Protein AF-A0A847I4X9-F1 (afdb_monomer)

Radius of gyration: 35.82 Å; Cα contacts (8 Å, |Δi|>4): 827; chains: 1; bounding box: 128×87×110 Å

pLDDT: mean 74.95, std 25.97, range [24.19, 98.0]

Solvent-accessible surface area (backbone atoms only — not comparable to full-atom values): 39889 Å² total; per-residue (Å²): 133,86,84,78,74,80,64,61,60,67,52,52,51,50,52,51,50,52,50,51,50,54,50,49,53,51,54,49,50,56,49,52,54,50,52,51,51,50,53,49,52,48,50,50,53,10,43,57,24,18,52,52,38,52,50,53,50,56,53,43,52,59,75,45,63,50,40,52,84,78,38,42,56,29,45,94,78,21,44,55,40,68,76,48,48,86,88,55,54,82,92,67,44,61,39,62,77,66,38,36,64,69,70,51,24,76,91,76,54,78,40,56,66,32,35,23,17,28,28,39,36,62,49,81,83,58,91,83,67,82,63,55,50,56,81,28,20,20,46,43,48,31,14,30,21,43,16,70,68,69,54,45,70,70,39,51,46,52,51,52,51,64,64,47,71,76,49,94,82,65,90,54,66,64,31,43,48,29,8,53,47,43,28,38,41,76,76,79,82,58,45,84,65,28,40,31,41,83,52,38,53,72,44,92,81,56,44,68,49,72,38,33,72,65,92,48,81,73,57,50,62,74,35,61,89,46,42,66,59,59,37,30,24,43,33,74,56,68,47,66,49,61,45,76,51,36,51,56,19,79,78,55,65,43,80,76,30,82,55,84,86,67,67,51,46,38,46,59,72,53,47,30,73,61,25,52,43,65,71,42,21,97,85,68,47,70,32,50,50,58,66,57,55,72,69,61,51,52,52,47,49,71,71,70,50,53,74,70,57,41,69,71,29,44,66,43,51,52,48,54,52,46,40,55,75,68,66,57,69,45,65,81,39,81,37,57,62,64,60,45,50,80,88,61,68,95,82,65,93,66,51,84,74,47,63,81,46,54,78,32,77,39,44,87,85,36,41,40,58,50,58,39,44,38,36,48,39,74,68,94,78,72,58,84,68,64,69,58,67,78,75,70,67,82,81,86,80,88,80,84,83,88,82,87,86,84,88,90,83,92,86,84,89,80,90,79,89,84,86,83,89,89,86,88,89,84,86,92,79,85,90,89,90,82,85,87,89,83,86,89,81,82,88,86,88,86,86,88,90,84,80,86,90,86,82,84,88,85,84,88,81,91,82,85,89,88,83,91,84,89,88,85,89,86,79,90,86,88,85,88,88,82,91,85,83,91,88,76,62,66,68,54,53,54,56,52,57,69,74,64,69,89,66,92,72,99,68,99,73,84,91,62,72,69,69,74,74,62,41,50,63,39,38,32,12,72,84,67,36,44,69,75,48,50,72,52,42,66,64,62,50,73,68,41,45,51,29,50,64,71,41,55,89,74,57,47,79,74,52,49,63,32,67,58,45,44,53,81,44,70,32,50,72,67,45,48,53,52,33,51,68,50,49,35,32,57,58,36,20,30,44,42,33,19,38,1,29,31,71,51,78,74,48,68,28,34,36,40,33,33,36,35,49,64,77,85,45,77,42,80,78,43,78,46,79,45,46,86,55,45,78,65,62,79,85,38,48,76,64,54,58,71,54,75,64,62,55,59,76,71,72,120

Foldseek 3Di:
DDDDDPPVVVVVVVVVVVVVVVVVVVVVVVVVVVVVVVLVVQQVLLVVQQVVLVVLQLVQCQVQFLLCVSFVFCLVSFFWQWPDFDPDDRVPDPCSVALDQVVLCPPNDFRTWTWTKGWWDADFDDPVLPQLQDIGGGWFFQLLAFALLAADLLLLLLLLCVLCVPQPPPPDSVLLSQQSVQLAAADADRDDNHDFQVRQCVDVVRDGRNNHADPDLCCSCSGPPDDPCQRFNLPLLRRSHCDPQSQPACPHPPNRRPNPSHGRGHDNVRYDNDFFDFCAFPVRHHAQELVDALVSSVVCCVVPDDPVLCVQQVLVVVLSSVCNVVVQQLQVALWLLLLDDPDADPPDDDDPNVVSSRDRPQDLSNSQVSRRRHTYDDPPPDRVPPVVVVVPDDDDDDDDDDDDDDDDDDDDDDDDDDDDDDDDDDDDDDDDDDDDDDDDDDDDDDDDDDDDDDDDDDDDDDDDDDDDDDDDDDDDDDDDDDDDDDDDPVVVVVVVVVVPPPDDDDDDDDDDVVVSVGGDGGARALLNHHLSRVVSQPLADNVLSVLSVVCNVVADSVNLQFPSCSVVSPDDSVSCSSRVSRHTSGGFKIKIWMWIAISRPGDIWIKIWIWGHPNSDIDTPDIDTSCVSPPSHDSRCPSSCPPPVVVVVVVD

Structure (mmCIF, N/CA/C/O backbone):
data_AF-A0A847I4X9-F1
#
_entry.id   AF-A0A847I4X9-F1
#
loop_
_atom_site.group_PDB
_atom_site.id
_atom_site.type_symbol
_atom_site.label_atom_id
_atom_site.label_alt_id
_atom_site.label_comp_id
_atom_site.label_asym_id
_atom_site.label_entity_id
_atom_site.label_seq_id
_atom_site.pdbx_PDB_ins_code
_atom_site.Cartn_x
_atom_site.Cartn_y
_atom_site.Cartn_z
_atom_site.occupancy
_atom_site.B_iso_or_equiv
_atom_site.auth_seq_id
_atom_site.auth_comp_id
_atom_site.auth_asym_id
_atom_site.auth_atom_id
_atom_site.pdbx_PDB_model_num
ATOM 1 N N . MET A 1 1 ? 63.703 -14.149 -73.941 1.00 44.91 1 MET A N 1
ATOM 2 C CA . MET A 1 1 ? 63.681 -13.819 -72.496 1.00 44.91 1 MET A CA 1
ATOM 3 C C . MET A 1 1 ? 62.260 -14.034 -72.001 1.00 44.91 1 MET A C 1
ATOM 5 O O . MET A 1 1 ? 61.350 -13.680 -72.739 1.00 44.91 1 MET A O 1
ATOM 9 N N . ALA A 1 2 ? 62.047 -14.636 -70.829 1.00 48.69 2 ALA A N 1
ATOM 10 C CA . ALA A 1 2 ? 60.694 -14.873 -70.319 1.00 48.69 2 ALA A CA 1
ATOM 11 C C . ALA A 1 2 ? 60.149 -13.618 -69.617 1.00 48.69 2 ALA A C 1
ATOM 13 O O . ALA A 1 2 ? 60.766 -13.130 -68.670 1.00 48.69 2 ALA A O 1
ATOM 14 N N . GLN A 1 3 ? 58.993 -13.112 -70.055 1.00 59.22 3 GLN A N 1
ATOM 15 C CA . GLN A 1 3 ? 58.260 -12.085 -69.316 1.00 59.22 3 GLN A CA 1
ATOM 16 C C . GLN A 1 3 ? 57.661 -12.716 -68.053 1.00 59.22 3 GLN A C 1
ATOM 18 O O . GLN A 1 3 ? 56.720 -13.503 -68.127 1.00 59.22 3 GLN A O 1
ATOM 23 N N . ARG A 1 4 ? 58.206 -12.375 -66.881 1.00 60.28 4 ARG A N 1
ATOM 24 C CA . ARG A 1 4 ? 57.562 -12.675 -65.597 1.00 60.28 4 ARG A CA 1
ATOM 25 C C . ARG A 1 4 ? 56.393 -11.703 -65.422 1.00 60.28 4 ARG A C 1
ATOM 27 O O . ARG A 1 4 ? 56.623 -10.511 -65.241 1.00 60.28 4 ARG A O 1
ATOM 34 N N . GLY A 1 5 ? 55.160 -12.202 -65.515 1.00 59.28 5 GLY A N 1
ATOM 35 C CA . GLY A 1 5 ? 53.954 -11.391 -65.325 1.00 59.28 5 GLY A CA 1
ATOM 36 C C . GLY A 1 5 ? 53.916 -10.741 -63.937 1.00 59.28 5 GLY A C 1
ATOM 37 O O . GLY A 1 5 ? 54.281 -11.371 -62.945 1.00 59.28 5 GLY A O 1
ATOM 38 N N . GLY A 1 6 ? 53.482 -9.480 -63.868 1.00 68.88 6 GLY A N 1
ATOM 39 C CA . GLY A 1 6 ? 53.515 -8.631 -62.667 1.00 68.88 6 GLY A CA 1
ATOM 40 C C . GLY A 1 6 ? 52.481 -8.975 -61.587 1.00 68.88 6 GLY A C 1
ATOM 41 O O . GLY A 1 6 ? 51.791 -8.088 -61.097 1.00 68.88 6 GLY A O 1
ATOM 42 N N . PHE A 1 7 ? 52.368 -10.247 -61.200 1.00 73.56 7 PHE A N 1
ATOM 43 C CA . PHE A 1 7 ? 51.339 -10.750 -60.277 1.00 73.56 7 PHE A CA 1
ATOM 44 C C . PHE A 1 7 ? 51.515 -10.304 -58.809 1.00 73.56 7 PHE A C 1
ATOM 46 O O . PHE A 1 7 ? 50.636 -10.530 -57.985 1.00 73.56 7 PHE A O 1
ATOM 53 N N . ILE A 1 8 ? 52.637 -9.659 -58.471 1.00 82.12 8 ILE A N 1
ATOM 54 C CA . ILE A 1 8 ? 52.970 -9.257 -57.094 1.00 82.12 8 ILE A CA 1
ATOM 55 C C . ILE A 1 8 ? 52.034 -8.148 -56.590 1.00 82.12 8 ILE A C 1
ATOM 57 O O . ILE A 1 8 ? 51.557 -8.231 -55.463 1.00 82.12 8 ILE A O 1
ATOM 61 N N . LEU A 1 9 ? 51.733 -7.136 -57.413 1.00 84.12 9 LEU A N 1
ATOM 62 C CA . LEU A 1 9 ? 50.903 -5.998 -56.999 1.00 84.12 9 LEU A CA 1
ATOM 63 C C . LEU A 1 9 ? 49.478 -6.401 -56.560 1.00 84.12 9 LEU A C 1
ATOM 65 O O . LEU A 1 9 ? 49.098 -6.012 -55.457 1.00 84.12 9 LEU A O 1
ATOM 69 N N . PRO A 1 10 ? 48.691 -7.189 -57.327 1.00 88.88 10 PRO A N 1
ATOM 70 C CA . PRO A 1 10 ? 47.362 -7.606 -56.874 1.00 88.88 10 PRO A CA 1
ATOM 71 C C . PRO A 1 10 ? 47.406 -8.518 -55.639 1.00 88.88 10 PRO A C 1
ATOM 73 O O . PRO A 1 10 ? 46.516 -8.418 -54.801 1.00 88.88 10 PRO A O 1
ATOM 76 N N . ILE A 1 11 ? 48.447 -9.346 -55.468 1.00 89.81 11 ILE A N 1
ATOM 77 C CA . ILE A 1 11 ? 48.631 -10.141 -54.239 1.00 89.81 11 ILE A CA 1
ATOM 78 C C . ILE A 1 11 ? 48.886 -9.222 -53.037 1.00 89.81 11 ILE A C 1
ATOM 80 O O . ILE A 1 11 ? 48.249 -9.383 -52.001 1.00 89.81 11 ILE A O 1
ATOM 84 N N . VAL A 1 12 ? 49.773 -8.231 -53.170 1.00 93.06 12 VAL A N 1
ATOM 85 C CA . VAL A 1 12 ? 50.072 -7.266 -52.099 1.00 93.06 12 VAL A CA 1
ATOM 86 C C . VAL A 1 12 ? 48.839 -6.429 -51.746 1.00 93.06 12 VAL A C 1
ATOM 88 O O . VAL A 1 12 ? 48.555 -6.253 -50.566 1.00 93.06 12 VAL A O 1
ATOM 91 N N . LEU A 1 13 ? 48.063 -5.975 -52.735 1.00 93.94 13 LEU A N 1
ATOM 92 C CA . LEU A 1 13 ? 46.808 -5.254 -52.493 1.00 93.94 13 LEU A CA 1
ATOM 93 C C . LEU A 1 13 ? 45.750 -6.130 -51.803 1.00 93.94 13 LEU A C 1
ATOM 95 O O . LEU A 1 13 ? 45.074 -5.646 -50.900 1.00 93.94 13 LEU A O 1
ATOM 99 N N . LEU A 1 14 ? 45.641 -7.414 -52.162 1.00 94.62 14 LEU A N 1
ATOM 100 C CA . LEU A 1 14 ? 44.747 -8.364 -51.491 1.00 94.62 14 LEU A CA 1
ATOM 101 C C . LEU A 1 14 ? 45.171 -8.604 -50.035 1.00 94.62 14 LEU A C 1
ATOM 103 O O . LEU A 1 14 ? 44.325 -8.579 -49.146 1.00 94.62 14 LEU A O 1
ATOM 107 N N . VAL A 1 15 ? 46.471 -8.775 -49.771 1.00 95.38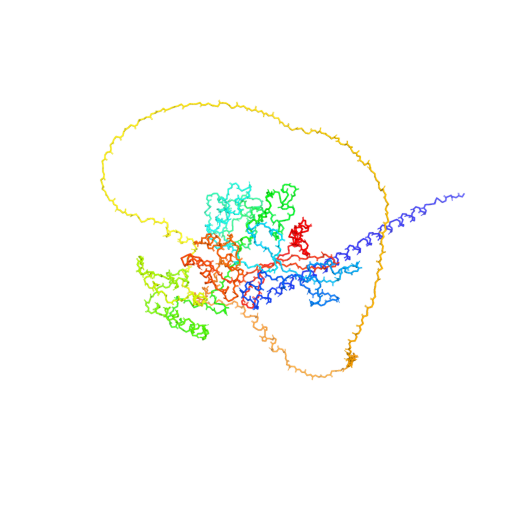 15 VAL A N 1
ATOM 108 C CA . VAL A 1 15 ? 47.007 -8.940 -48.408 1.00 95.38 15 VAL A CA 1
ATOM 109 C C . VAL A 1 15 ? 46.794 -7.678 -47.566 1.00 95.38 15 VAL A C 1
ATOM 111 O O . VAL A 1 15 ? 46.360 -7.787 -46.424 1.00 95.38 15 VAL A O 1
ATOM 114 N N . ILE A 1 16 ? 47.033 -6.485 -48.123 1.00 95.88 16 ILE A N 1
ATOM 115 C CA . ILE A 1 16 ? 46.767 -5.207 -47.440 1.00 95.88 16 ILE A CA 1
ATOM 116 C C . ILE A 1 16 ? 45.268 -5.037 -47.167 1.00 95.88 16 ILE A C 1
ATOM 118 O O . ILE A 1 16 ? 44.900 -4.635 -46.069 1.00 95.88 16 ILE A O 1
ATOM 122 N N . SER A 1 17 ? 44.401 -5.374 -48.126 1.00 95.75 17 SER A N 1
ATOM 123 C CA . SER A 1 17 ? 42.945 -5.305 -47.957 1.00 95.75 17 SER A CA 1
ATOM 124 C C . SER A 1 17 ? 42.454 -6.255 -46.863 1.00 95.75 17 SER A C 1
ATOM 126 O O . SER A 1 17 ? 41.713 -5.826 -45.982 1.00 95.75 17 SER A O 1
ATOM 128 N N . LEU A 1 18 ? 42.912 -7.510 -46.863 1.00 96.81 18 LEU A N 1
ATOM 129 C CA . LEU A 1 18 ? 42.546 -8.494 -45.846 1.00 96.81 18 LEU A CA 1
ATOM 130 C C . LEU A 1 18 ? 43.058 -8.083 -44.457 1.00 96.81 18 LEU A C 1
ATOM 132 O O . LEU A 1 18 ? 42.299 -8.140 -43.497 1.00 96.81 18 LEU A O 1
ATOM 136 N N . LEU A 1 19 ? 44.293 -7.578 -44.358 1.00 96.94 19 LEU A N 1
ATOM 137 C CA . LEU A 1 19 ? 44.854 -7.057 -43.107 1.00 96.94 19 LEU A CA 1
ATOM 138 C C . LEU A 1 19 ? 44.091 -5.820 -42.605 1.00 96.94 19 LEU A C 1
ATOM 140 O O . LEU A 1 19 ? 43.834 -5.715 -41.408 1.00 96.94 19 LEU A O 1
ATOM 144 N N . ALA A 1 20 ? 43.677 -4.916 -43.498 1.00 96.88 20 ALA A N 1
ATOM 145 C CA . ALA A 1 20 ? 42.863 -3.753 -43.147 1.00 96.88 20 ALA A CA 1
ATOM 146 C C . ALA A 1 20 ? 41.465 -4.153 -42.643 1.00 96.88 20 ALA A C 1
ATOM 148 O O . ALA A 1 20 ? 40.999 -3.589 -41.655 1.00 96.88 20 ALA A O 1
ATOM 149 N N . VAL A 1 21 ? 40.824 -5.156 -43.258 1.00 97.50 21 VAL A N 1
ATOM 150 C CA . VAL A 1 21 ? 39.552 -5.720 -42.770 1.00 97.50 21 VAL A CA 1
ATOM 151 C C . VAL A 1 21 ? 39.742 -6.371 -41.399 1.00 97.50 21 VAL A C 1
ATOM 153 O O . VAL A 1 21 ? 39.001 -6.045 -40.477 1.00 97.50 21 VAL A O 1
ATOM 156 N N . THR A 1 22 ? 40.767 -7.210 -41.211 1.00 97.38 22 THR A N 1
ATOM 157 C CA . THR A 1 22 ? 41.074 -7.819 -39.903 1.00 97.38 22 THR A CA 1
ATOM 158 C C . THR A 1 22 ? 41.332 -6.762 -38.825 1.00 97.38 22 THR A C 1
ATOM 160 O O . THR A 1 22 ? 40.822 -6.883 -37.713 1.00 97.38 22 THR A O 1
ATOM 163 N N . MET A 1 23 ? 42.073 -5.699 -39.150 1.00 97.25 23 MET A N 1
ATOM 164 C CA . MET A 1 23 ? 42.334 -4.590 -38.231 1.00 97.25 23 MET A CA 1
ATOM 165 C C . MET A 1 23 ? 41.058 -3.800 -37.904 1.00 97.25 23 MET A C 1
ATOM 167 O O . MET A 1 23 ? 40.850 -3.449 -36.745 1.00 97.25 23 MET A O 1
ATOM 171 N N . ALA A 1 24 ? 40.180 -3.561 -38.882 1.00 97.00 24 ALA A N 1
ATOM 172 C CA . ALA A 1 24 ? 38.890 -2.911 -38.657 1.00 97.00 24 ALA A CA 1
ATOM 173 C C . ALA A 1 24 ? 37.968 -3.759 -37.764 1.00 97.00 24 ALA A C 1
ATOM 175 O O . ALA A 1 24 ? 37.398 -3.228 -36.813 1.00 97.00 24 ALA A O 1
ATOM 176 N N . SER A 1 25 ? 37.879 -5.073 -38.001 1.00 96.81 25 SER A N 1
ATOM 177 C CA . SER A 1 25 ? 37.131 -6.002 -37.143 1.00 96.81 25 SER A CA 1
ATOM 178 C C . SER A 1 25 ? 37.687 -6.050 -35.717 1.00 96.81 25 SER A C 1
ATOM 180 O O . SER A 1 25 ? 36.909 -6.033 -34.769 1.00 96.81 25 SER A O 1
ATOM 182 N N . PHE A 1 26 ? 39.013 -6.045 -35.544 1.00 97.00 26 PHE A N 1
ATOM 183 C CA . PHE A 1 26 ? 39.637 -5.995 -34.218 1.00 97.00 26 PHE A CA 1
ATOM 184 C C . PHE A 1 26 ? 39.361 -4.669 -33.491 1.00 97.00 26 PHE A C 1
ATOM 186 O O . PHE A 1 26 ? 39.014 -4.679 -32.314 1.00 97.00 26 PHE A O 1
ATOM 193 N N . VAL A 1 27 ? 39.450 -3.526 -34.181 1.00 97.06 27 VAL A N 1
ATOM 194 C CA . VAL A 1 27 ? 39.125 -2.211 -33.595 1.00 97.06 27 VAL A CA 1
ATOM 195 C C . VAL A 1 27 ? 37.636 -2.096 -33.255 1.00 97.06 27 VAL A C 1
ATOM 197 O O . VAL A 1 27 ? 37.302 -1.511 -32.227 1.00 97.06 27 VAL A O 1
ATOM 200 N N . PHE A 1 28 ? 36.743 -2.665 -34.070 1.00 97.25 28 PHE A N 1
ATOM 201 C CA . PHE A 1 28 ? 35.316 -2.752 -33.750 1.00 97.25 28 PHE A CA 1
ATOM 202 C C . PHE A 1 28 ? 35.076 -3.612 -32.503 1.00 97.25 28 PHE A C 1
ATOM 204 O O . PHE A 1 28 ? 34.418 -3.149 -31.578 1.00 97.25 28 PHE A O 1
ATOM 211 N N . PHE A 1 29 ? 35.668 -4.809 -32.443 1.00 96.94 29 PHE A N 1
ATOM 212 C CA . PHE A 1 29 ? 35.571 -5.709 -31.292 1.00 96.94 29 PHE A CA 1
ATOM 213 C C . PHE A 1 29 ? 36.066 -5.041 -30.001 1.00 96.94 29 PHE A C 1
ATOM 215 O O . PHE A 1 29 ? 35.313 -4.942 -29.041 1.00 96.94 29 PHE A O 1
ATOM 222 N N . VAL A 1 30 ? 37.279 -4.475 -29.996 1.00 97.25 30 VAL A N 1
ATOM 223 C CA . VAL A 1 30 ? 37.831 -3.783 -28.815 1.00 97.25 30 VAL A CA 1
ATOM 224 C C . VAL A 1 30 ? 36.959 -2.599 -28.382 1.00 97.25 30 VAL A C 1
ATOM 226 O O . VAL A 1 30 ? 36.811 -2.364 -27.186 1.00 97.25 30 VAL A O 1
ATOM 229 N N . ARG A 1 31 ? 36.342 -1.862 -29.317 1.00 96.75 31 ARG A N 1
ATOM 230 C CA . ARG A 1 31 ? 35.379 -0.804 -28.968 1.00 96.75 31 ARG A CA 1
ATOM 231 C C . ARG A 1 31 ? 34.093 -1.365 -28.369 1.00 96.75 31 ARG A C 1
ATOM 233 O O . ARG A 1 31 ? 33.624 -0.806 -27.388 1.00 96.75 31 ARG A O 1
ATOM 240 N N . ALA A 1 32 ? 33.540 -2.441 -28.927 1.00 95.94 32 ALA A N 1
ATOM 241 C CA . ALA A 1 32 ? 32.336 -3.082 -28.402 1.00 95.94 32 ALA A CA 1
ATOM 242 C C . ALA A 1 32 ? 32.556 -3.614 -26.974 1.00 95.94 32 ALA A C 1
ATOM 244 O O . ALA A 1 32 ? 31.754 -3.318 -26.096 1.00 95.94 32 ALA A O 1
ATOM 245 N N . GLU A 1 33 ? 33.679 -4.293 -26.721 1.00 96.31 33 GLU A N 1
ATOM 246 C CA . GLU A 1 33 ? 34.073 -4.777 -25.389 1.00 96.31 33 GLU A CA 1
ATOM 247 C C . GLU A 1 33 ? 34.266 -3.625 -24.388 1.00 96.31 33 GLU A C 1
ATOM 249 O O . GLU A 1 33 ? 33.752 -3.677 -23.271 1.00 96.31 33 GLU A O 1
ATOM 254 N N . VAL A 1 34 ? 34.951 -2.541 -24.781 1.00 96.56 34 VAL A N 1
ATOM 255 C CA . VAL A 1 34 ? 35.120 -1.356 -23.919 1.00 96.56 34 VAL A CA 1
ATOM 256 C C . VAL A 1 34 ? 33.775 -0.689 -23.620 1.00 96.56 34 VAL A C 1
ATOM 258 O O . VAL A 1 34 ? 33.491 -0.436 -22.453 1.00 96.56 34 VAL A O 1
ATOM 261 N N . HIS A 1 35 ? 32.930 -0.450 -24.628 1.00 93.06 35 HIS A N 1
ATOM 262 C CA . HIS A 1 35 ? 31.614 0.167 -24.427 1.00 93.06 35 HIS A CA 1
ATOM 263 C C . HIS A 1 35 ? 30.667 -0.718 -23.606 1.00 93.06 35 HIS A C 1
ATOM 265 O O . HIS A 1 35 ? 29.944 -0.201 -22.759 1.00 93.06 35 HIS A O 1
ATOM 271 N N . GLY A 1 36 ? 30.699 -2.040 -23.803 1.00 94.06 36 GLY A N 1
ATOM 272 C CA . GLY A 1 36 ? 29.963 -2.999 -22.978 1.00 94.06 36 GLY A CA 1
ATOM 273 C C . GLY A 1 36 ? 30.451 -3.003 -21.528 1.00 94.06 36 GLY A C 1
ATOM 274 O O . GLY A 1 36 ? 29.639 -2.999 -20.609 1.00 94.06 36 GLY A O 1
ATOM 275 N N . THR A 1 37 ? 31.767 -2.914 -21.315 1.00 96.00 37 THR A N 1
ATOM 276 C CA . THR A 1 37 ? 32.367 -2.836 -19.973 1.00 96.00 37 THR A CA 1
ATOM 277 C C . THR A 1 37 ? 31.983 -1.542 -19.254 1.00 96.00 37 THR A C 1
ATOM 279 O O . THR A 1 37 ? 31.597 -1.594 -18.088 1.00 96.00 37 THR A O 1
ATOM 282 N N . THR A 1 38 ? 32.035 -0.386 -19.930 1.00 93.00 38 THR A N 1
ATOM 283 C CA . THR A 1 38 ? 31.612 0.894 -19.332 1.00 93.00 38 THR A CA 1
ATOM 284 C C . THR A 1 38 ? 30.110 0.928 -19.077 1.00 93.00 38 THR A C 1
ATOM 286 O O . THR A 1 38 ? 29.705 1.283 -17.981 1.00 93.00 38 THR A O 1
ATOM 289 N N . ALA A 1 39 ? 29.280 0.478 -20.025 1.00 91.88 39 ALA A N 1
ATOM 290 C CA . ALA A 1 39 ? 27.830 0.430 -19.834 1.00 91.88 39 ALA A CA 1
ATOM 291 C C . ALA A 1 39 ? 27.423 -0.529 -18.701 1.00 91.88 39 ALA A C 1
ATOM 293 O O . ALA A 1 39 ? 26.487 -0.240 -17.961 1.00 91.88 39 ALA A O 1
ATOM 294 N N . HIS A 1 40 ? 28.136 -1.646 -18.520 1.00 93.88 40 HIS A N 1
ATOM 295 C CA . HIS A 1 40 ? 27.919 -2.538 -17.382 1.00 93.88 40 HIS A CA 1
ATOM 296 C C . HIS A 1 40 ? 28.339 -1.886 -16.055 1.00 93.88 40 HIS A C 1
ATOM 298 O O . HIS A 1 40 ? 27.567 -1.927 -15.100 1.00 93.88 40 HIS A O 1
ATOM 304 N N . ALA A 1 41 ? 29.507 -1.238 -15.997 1.00 95.06 41 ALA A N 1
ATOM 305 C CA . ALA A 1 41 ? 29.966 -0.524 -14.803 1.00 95.06 41 ALA A CA 1
ATOM 306 C C . ALA A 1 41 ? 29.009 0.617 -14.406 1.00 95.06 41 ALA A C 1
ATOM 308 O O . ALA A 1 41 ? 28.593 0.691 -13.252 1.00 95.06 41 ALA A O 1
ATOM 309 N N . ASP A 1 42 ? 28.588 1.438 -15.368 1.00 93.88 42 ASP A N 1
ATOM 310 C CA . ASP A 1 42 ? 27.624 2.522 -15.161 1.00 93.88 42 ASP A CA 1
ATOM 311 C C . ASP A 1 42 ? 26.250 1.978 -14.724 1.00 93.88 42 ASP A C 1
ATOM 313 O O . ASP A 1 42 ? 25.605 2.543 -13.845 1.00 93.88 42 ASP A O 1
ATOM 317 N N . SER A 1 43 ? 25.815 0.840 -15.277 1.00 93.94 43 SER A N 1
ATOM 318 C CA . SER A 1 43 ? 24.568 0.153 -14.901 1.00 93.94 43 SER A CA 1
ATOM 319 C C . SER A 1 43 ? 24.608 -0.419 -13.475 1.00 93.94 43 SER A C 1
ATOM 321 O O . SER A 1 43 ? 23.606 -0.376 -12.761 1.00 93.94 43 SER A O 1
ATOM 323 N N . GLN A 1 44 ? 25.767 -0.904 -13.012 1.00 96.12 44 GLN A N 1
ATOM 324 C CA . GLN A 1 44 ? 25.968 -1.281 -11.607 1.00 96.12 44 GLN A CA 1
ATOM 325 C C . GLN A 1 44 ? 26.035 -0.055 -10.687 1.00 96.12 44 GLN A C 1
ATOM 327 O O . GLN A 1 44 ? 25.462 -0.073 -9.602 1.00 96.12 44 GLN A O 1
ATOM 332 N N . GLN A 1 45 ? 26.667 1.037 -11.122 1.00 96.00 45 GLN A N 1
ATOM 333 C CA . GLN A 1 45 ? 26.727 2.278 -10.349 1.00 96.00 45 GLN A CA 1
ATOM 334 C C . GLN A 1 45 ? 25.346 2.954 -10.223 1.00 96.00 45 GLN A C 1
ATOM 336 O O . GLN A 1 45 ? 25.042 3.525 -9.175 1.00 96.00 45 GLN A O 1
ATOM 341 N N . ALA A 1 46 ? 24.484 2.811 -11.235 1.00 95.62 46 ALA A N 1
ATOM 342 C CA . ALA A 1 46 ? 23.069 3.177 -11.192 1.00 95.62 46 ALA A CA 1
ATOM 343 C C . ALA A 1 46 ? 22.253 2.292 -10.227 1.00 95.62 46 ALA A C 1
ATOM 345 O O . ALA A 1 46 ? 21.423 2.809 -9.484 1.00 95.62 46 ALA A O 1
ATOM 346 N N . LEU A 1 47 ? 22.512 0.978 -10.169 1.00 96.50 47 LEU A N 1
ATOM 347 C CA . LEU A 1 47 ? 21.867 0.089 -9.191 1.00 96.50 47 LEU A CA 1
ATOM 348 C C . LEU A 1 47 ? 22.259 0.460 -7.751 1.00 96.50 47 LEU A C 1
ATOM 350 O O . LEU A 1 47 ? 21.383 0.673 -6.918 1.00 96.50 47 LEU A O 1
ATOM 354 N N . LEU A 1 48 ? 23.556 0.646 -7.481 1.00 97.69 48 LEU A N 1
ATOM 355 C CA . LEU A 1 48 ? 24.056 1.129 -6.184 1.00 97.69 48 LEU A CA 1
ATOM 356 C C . LEU A 1 48 ? 23.476 2.507 -5.814 1.00 97.69 48 LEU A C 1
ATOM 358 O O . LEU A 1 48 ? 23.324 2.836 -4.634 1.00 97.69 48 LEU A O 1
ATOM 362 N N . ALA A 1 49 ? 23.128 3.322 -6.815 1.00 97.00 49 ALA A N 1
ATOM 363 C CA . ALA A 1 49 ? 22.429 4.576 -6.595 1.00 97.00 49 ALA A CA 1
ATOM 364 C C . ALA A 1 49 ? 20.972 4.362 -6.147 1.00 97.00 49 ALA A C 1
ATOM 366 O O . ALA A 1 49 ? 20.555 4.954 -5.152 1.00 97.00 49 ALA A O 1
ATOM 367 N N . ALA A 1 50 ? 20.227 3.464 -6.797 1.00 97.38 50 ALA A N 1
ATOM 368 C CA . ALA A 1 50 ? 18.874 3.093 -6.378 1.00 97.38 50 ALA A CA 1
ATOM 369 C C . ALA A 1 50 ? 18.859 2.453 -4.969 1.00 97.38 50 ALA A C 1
ATOM 371 O O . ALA A 1 50 ? 18.061 2.840 -4.114 1.00 97.38 50 ALA A O 1
ATOM 372 N N . GLU A 1 51 ? 19.811 1.564 -4.669 1.00 97.94 51 GLU A N 1
ATOM 373 C CA . GLU A 1 51 ? 19.998 0.983 -3.330 1.00 97.94 51 GLU A CA 1
ATOM 374 C C . GLU A 1 51 ? 20.322 2.044 -2.263 1.00 97.94 51 GLU A C 1
ATOM 376 O O . GLU A 1 51 ? 19.906 1.918 -1.109 1.00 97.94 51 GLU A O 1
ATOM 381 N N . SER A 1 52 ? 21.018 3.128 -2.624 1.00 97.88 52 SER A N 1
ATOM 382 C CA . SER A 1 52 ? 21.249 4.255 -1.707 1.00 97.88 52 SER A CA 1
ATOM 383 C C . SER A 1 52 ? 19.942 4.971 -1.340 1.00 97.88 52 SER A C 1
ATOM 385 O O . SER A 1 52 ? 19.779 5.385 -0.192 1.00 97.88 52 SER A O 1
ATOM 387 N N . GLY A 1 53 ? 18.988 5.060 -2.275 1.00 97.56 53 GLY A N 1
ATOM 388 C CA . GLY A 1 53 ? 17.640 5.564 -2.004 1.00 97.56 53 GLY A CA 1
ATOM 389 C C . GLY A 1 53 ? 16.830 4.633 -1.102 1.00 97.56 53 GLY A C 1
ATOM 390 O O . GLY A 1 53 ? 16.220 5.102 -0.143 1.00 97.56 53 GLY A O 1
ATOM 391 N N . LEU A 1 54 ? 16.904 3.313 -1.311 1.00 97.88 54 LEU A N 1
ATOM 392 C CA . LEU A 1 54 ? 16.293 2.331 -0.403 1.00 97.88 54 LEU A CA 1
ATOM 393 C C . LEU A 1 54 ? 16.841 2.454 1.033 1.00 97.88 54 LEU A C 1
ATOM 395 O O . LEU A 1 54 ? 16.089 2.347 2.002 1.00 97.88 54 LEU A O 1
ATOM 399 N N . ASN A 1 55 ? 18.139 2.725 1.191 1.00 97.12 55 ASN A N 1
ATOM 400 C CA . ASN A 1 55 ? 18.739 2.949 2.508 1.00 97.12 55 ASN A CA 1
ATOM 401 C C . ASN A 1 55 ? 18.244 4.248 3.177 1.00 97.12 55 ASN A C 1
ATOM 403 O O . ASN A 1 55 ? 17.999 4.237 4.384 1.00 97.12 55 ASN A O 1
ATOM 407 N N . GLU A 1 56 ? 18.029 5.334 2.423 1.00 97.31 56 GLU A N 1
ATOM 408 C CA . GLU A 1 56 ? 17.388 6.561 2.935 1.00 97.31 56 GLU A CA 1
ATOM 409 C C . GLU A 1 56 ? 15.933 6.293 3.363 1.00 97.31 56 GLU A C 1
ATOM 411 O O . GLU A 1 56 ? 15.512 6.740 4.431 1.00 97.31 56 GLU A O 1
ATOM 416 N N . VAL A 1 57 ? 15.177 5.498 2.597 1.00 97.81 57 VAL A N 1
ATOM 417 C CA . VAL A 1 57 ? 13.820 5.053 2.969 1.00 97.81 57 VAL A CA 1
ATOM 418 C C . VAL A 1 57 ? 13.828 4.278 4.287 1.00 97.81 57 VAL A C 1
ATOM 420 O O . VAL A 1 57 ? 13.092 4.626 5.209 1.00 97.81 57 VAL A O 1
ATOM 423 N N . ILE A 1 58 ? 14.699 3.275 4.419 1.00 97.31 58 ILE A N 1
ATOM 424 C CA . ILE A 1 58 ? 14.824 2.472 5.644 1.00 97.31 58 ILE A CA 1
ATOM 425 C C . ILE A 1 58 ? 15.252 3.343 6.836 1.00 97.31 58 ILE A C 1
ATOM 427 O O . ILE A 1 58 ? 14.744 3.163 7.942 1.00 97.31 58 ILE A O 1
ATOM 431 N N . ALA A 1 59 ? 16.154 4.309 6.637 1.00 96.31 59 ALA A N 1
ATOM 432 C CA . ALA A 1 59 ? 16.529 5.272 7.672 1.00 96.31 59 ALA A CA 1
ATOM 433 C C . ALA A 1 59 ? 15.351 6.177 8.077 1.00 96.31 59 ALA A C 1
ATOM 435 O O . ALA A 1 59 ? 15.164 6.439 9.263 1.00 96.31 59 ALA A O 1
ATOM 436 N N . THR A 1 60 ? 14.523 6.596 7.119 1.00 96.38 60 THR A N 1
ATOM 437 C CA . THR A 1 60 ? 13.333 7.425 7.368 1.00 96.38 60 THR A CA 1
ATOM 438 C C . THR A 1 60 ? 12.289 6.666 8.178 1.00 96.38 60 THR A C 1
ATOM 440 O O . THR A 1 60 ? 11.872 7.142 9.228 1.00 96.38 60 THR A O 1
ATOM 443 N N . LEU A 1 61 ? 11.930 5.449 7.759 1.00 95.56 61 LEU A N 1
ATOM 444 C CA . LEU A 1 61 ? 10.923 4.619 8.433 1.00 95.56 61 LEU A CA 1
ATOM 445 C C . LEU A 1 61 ? 11.354 4.159 9.841 1.00 95.56 61 LEU A C 1
ATOM 447 O O . LEU A 1 61 ? 10.503 3.810 10.655 1.00 95.56 61 LEU A O 1
ATOM 451 N N . ARG A 1 62 ? 12.659 4.181 10.149 1.00 93.88 62 ARG A N 1
ATOM 452 C CA . ARG A 1 62 ? 13.204 3.969 11.506 1.00 93.88 62 ARG A CA 1
ATOM 453 C C . ARG A 1 62 ? 13.055 5.176 12.429 1.00 93.88 62 ARG A C 1
ATOM 455 O O . ARG A 1 62 ? 12.966 4.988 13.638 1.00 93.88 62 ARG A O 1
ATOM 462 N N . LEU A 1 63 ? 13.116 6.388 11.880 1.00 93.31 63 LEU A N 1
ATOM 463 C CA . LEU A 1 63 ? 13.064 7.643 12.639 1.00 93.31 63 LEU A CA 1
ATOM 464 C C . LEU A 1 63 ? 11.629 8.161 12.785 1.00 93.31 63 LEU A C 1
ATOM 466 O O . LEU A 1 63 ? 11.270 8.672 13.839 1.00 93.31 63 LEU A O 1
ATOM 470 N N . GLU A 1 64 ? 10.818 7.983 11.743 1.00 92.56 64 GLU A N 1
ATOM 471 C CA . GLU A 1 64 ? 9.449 8.490 11.612 1.00 92.56 64 GLU A CA 1
ATOM 472 C C . GLU A 1 64 ? 8.440 7.341 11.349 1.00 92.56 64 GLU A C 1
ATOM 474 O O . GLU A 1 64 ? 7.677 7.384 10.373 1.00 92.56 64 GLU A O 1
ATOM 479 N N . PRO A 1 65 ? 8.429 6.263 12.166 1.00 90.69 65 PRO A N 1
ATOM 480 C CA . PRO A 1 65 ? 7.543 5.122 11.952 1.00 90.69 65 PRO A CA 1
ATOM 481 C C . PRO A 1 65 ? 6.075 5.556 12.005 1.00 90.69 65 PRO A C 1
ATOM 483 O O . PRO A 1 65 ? 5.651 6.279 12.905 1.00 90.69 65 PRO A O 1
ATOM 486 N N . HIS A 1 66 ? 5.295 5.109 11.017 1.00 90.38 66 HIS A N 1
ATOM 487 C CA . HIS A 1 66 ? 3.865 5.417 10.845 1.00 90.38 66 HIS A CA 1
ATOM 488 C C . HIS A 1 66 ? 3.515 6.910 10.625 1.00 90.38 66 HIS A C 1
ATOM 490 O O . HIS A 1 66 ? 2.366 7.219 10.314 1.00 90.38 66 HIS A O 1
ATOM 496 N N . ASN A 1 67 ? 4.478 7.837 10.697 1.00 92.19 67 ASN A N 1
ATOM 497 C CA . ASN A 1 67 ? 4.260 9.262 10.446 1.00 92.19 67 ASN A CA 1
ATOM 498 C C . ASN A 1 67 ? 4.228 9.578 8.938 1.00 92.19 67 ASN A C 1
ATOM 500 O O . ASN A 1 67 ? 5.209 10.052 8.364 1.00 92.19 67 ASN A O 1
ATOM 504 N N . ALA A 1 68 ? 3.088 9.319 8.291 1.00 91.00 68 ALA A N 1
ATOM 505 C CA . ALA A 1 68 ? 2.911 9.495 6.847 1.00 91.00 68 ALA A CA 1
ATOM 506 C C . ALA A 1 68 ? 3.338 10.885 6.326 1.00 91.00 68 ALA A C 1
ATOM 508 O O . ALA A 1 68 ? 3.879 10.976 5.224 1.00 91.00 68 ALA A O 1
ATOM 509 N N . THR A 1 69 ? 3.192 11.960 7.114 1.00 89.62 69 THR A N 1
ATOM 510 C CA . THR A 1 69 ? 3.574 13.321 6.686 1.00 89.62 69 THR A CA 1
ATOM 511 C C . THR A 1 69 ? 5.085 13.511 6.508 1.00 89.62 69 THR A C 1
ATOM 513 O O . THR A 1 69 ? 5.500 14.515 5.941 1.00 89.62 69 THR A O 1
ATOM 516 N N . ALA A 1 70 ? 5.915 12.587 7.004 1.00 91.88 70 ALA A N 1
ATOM 517 C CA . ALA A 1 70 ? 7.374 12.637 6.894 1.00 91.88 70 ALA A CA 1
ATOM 518 C C . ALA A 1 70 ? 7.954 11.730 5.788 1.00 91.88 70 ALA A C 1
ATOM 520 O O . ALA A 1 70 ? 9.174 11.730 5.586 1.00 91.88 70 ALA A O 1
ATOM 521 N N . TRP A 1 71 ? 7.115 10.927 5.113 1.00 94.06 71 TRP A N 1
ATOM 522 C CA . TRP A 1 71 ? 7.584 9.948 4.123 1.00 94.06 71 TRP A CA 1
ATOM 523 C C . TRP A 1 71 ? 6.652 9.628 2.941 1.00 94.06 71 TRP A C 1
ATOM 525 O O . TRP A 1 71 ? 7.136 9.078 1.950 1.00 94.06 71 TRP A O 1
ATOM 535 N N . PHE A 1 72 ? 5.351 9.934 2.998 1.00 92.94 72 PHE A N 1
ATOM 536 C CA . PHE A 1 72 ? 4.396 9.570 1.937 1.00 92.94 72 PHE A CA 1
ATOM 537 C C . PHE A 1 72 ? 4.552 10.441 0.684 1.00 92.94 72 PHE A C 1
ATOM 539 O O . PHE A 1 72 ? 4.653 9.917 -0.423 1.00 92.94 72 PHE A O 1
ATOM 546 N N . ASP A 1 73 ? 4.632 11.758 0.864 1.00 91.25 73 ASP A N 1
ATOM 547 C CA . ASP A 1 73 ? 5.116 12.697 -0.146 1.00 91.25 73 ASP A CA 1
ATOM 548 C C . ASP A 1 73 ? 6.125 13.628 0.526 1.00 91.25 73 ASP A C 1
ATOM 550 O O . ASP A 1 73 ? 5.838 14.255 1.547 1.00 91.25 73 ASP A O 1
ATOM 554 N N . SER A 1 74 ? 7.367 13.611 0.055 1.00 92.56 74 SER A N 1
ATOM 555 C CA . SER A 1 74 ? 8.504 14.260 0.712 1.00 92.56 74 SER A CA 1
ATOM 556 C C . SER A 1 74 ? 9.639 14.531 -0.290 1.00 92.56 74 SER A C 1
ATOM 558 O O . SER A 1 74 ? 10.755 14.028 -0.112 1.00 92.56 74 SER A O 1
ATOM 560 N N . PRO A 1 75 ? 9.420 15.362 -1.332 1.00 90.44 75 PRO A N 1
ATOM 561 C CA . PRO A 1 75 ? 10.441 15.696 -2.335 1.00 90.44 75 PRO A CA 1
ATOM 562 C C . PRO A 1 75 ? 11.724 16.277 -1.721 1.00 90.44 75 PRO A C 1
ATOM 564 O O . PRO A 1 75 ? 12.833 15.985 -2.184 1.00 90.44 75 PRO A O 1
ATOM 567 N N . GLU A 1 76 ? 11.618 17.012 -0.612 1.00 89.25 76 GLU A N 1
ATOM 568 C CA . GLU A 1 76 ? 12.781 17.518 0.128 1.00 89.25 76 GLU A CA 1
ATOM 569 C C . GLU A 1 76 ? 13.691 16.401 0.666 1.00 89.25 76 GLU A C 1
ATOM 571 O O . GLU A 1 76 ? 14.907 16.588 0.738 1.00 89.25 76 GLU A O 1
ATOM 576 N N . ARG A 1 77 ? 13.156 15.196 0.916 1.00 92.25 77 ARG A N 1
ATOM 577 C CA . ARG A 1 77 ? 13.942 13.996 1.238 1.00 92.25 77 ARG A CA 1
ATOM 578 C C . ARG A 1 77 ? 14.228 13.103 0.032 1.00 92.25 77 ARG A C 1
ATOM 580 O O . ARG A 1 77 ? 15.317 12.545 -0.037 1.00 92.25 77 ARG A O 1
ATOM 587 N N . PHE A 1 78 ? 13.326 13.015 -0.943 1.00 94.88 78 PHE A N 1
ATOM 588 C CA . PHE A 1 78 ? 13.371 11.947 -1.950 1.00 94.88 78 PHE A CA 1
ATOM 589 C C . PHE A 1 78 ? 13.605 12.365 -3.406 1.00 94.88 78 PHE A C 1
ATOM 591 O O . PHE A 1 78 ? 13.921 11.494 -4.209 1.00 94.88 78 PHE A O 1
ATOM 598 N N . ARG A 1 79 ? 13.537 13.653 -3.767 1.00 91.94 79 ARG A N 1
ATOM 599 C CA . ARG A 1 79 ? 13.782 14.134 -5.144 1.00 91.94 79 ARG A CA 1
ATOM 600 C C . ARG A 1 79 ? 15.252 14.496 -5.397 1.00 91.94 79 ARG A C 1
ATOM 602 O O . ARG A 1 79 ? 15.820 15.313 -4.666 1.00 91.94 79 ARG A O 1
ATOM 609 N N . HIS A 1 80 ? 15.833 13.939 -6.463 1.00 91.12 80 HIS A N 1
ATOM 610 C CA . HIS A 1 80 ? 17.136 14.296 -7.062 1.00 91.12 80 HIS A CA 1
ATOM 611 C C . HIS A 1 80 ? 18.349 14.211 -6.124 1.00 91.12 80 HIS A C 1
ATOM 613 O O . HIS A 1 80 ? 19.305 14.978 -6.264 1.00 91.12 80 HIS A O 1
ATOM 619 N N . LYS A 1 81 ? 18.346 13.300 -5.148 1.00 93.56 81 LYS A N 1
ATOM 620 C CA . LYS A 1 81 ? 19.348 13.289 -4.078 1.00 93.56 81 LYS A CA 1
ATOM 621 C C . LYS A 1 81 ? 20.718 12.851 -4.565 1.00 93.56 81 LYS A C 1
ATOM 623 O O . LYS A 1 81 ? 20.942 11.714 -4.971 1.00 93.56 81 LYS A O 1
ATOM 628 N N . LEU A 1 82 ? 21.651 13.794 -4.474 1.00 93.50 82 LEU A N 1
ATOM 629 C CA . LEU A 1 82 ? 23.043 13.623 -4.841 1.00 93.50 82 LEU A CA 1
ATOM 630 C C . LEU A 1 82 ? 23.746 12.604 -3.938 1.00 93.50 82 LEU A C 1
ATOM 632 O O . LEU A 1 82 ? 23.868 12.786 -2.724 1.00 93.50 82 LEU A O 1
ATOM 636 N N . ILE A 1 83 ? 24.279 11.553 -4.546 1.00 93.56 83 ILE A N 1
ATOM 637 C CA . ILE A 1 83 ? 25.125 10.560 -3.881 1.00 93.56 83 ILE A CA 1
ATOM 638 C C . ILE A 1 83 ? 26.582 11.003 -3.975 1.00 93.56 83 ILE A C 1
ATOM 640 O O . ILE A 1 83 ? 27.279 11.050 -2.964 1.00 93.56 83 ILE A O 1
ATOM 644 N N . TRP A 1 84 ? 27.020 11.374 -5.180 1.00 91.44 84 TRP A N 1
ATOM 645 C CA . TRP A 1 84 ? 28.394 11.775 -5.462 1.00 91.44 84 TRP A CA 1
ATOM 646 C C . TRP A 1 84 ? 28.463 12.732 -6.659 1.00 91.44 84 TRP A C 1
ATOM 648 O O . TRP A 1 84 ? 27.750 12.534 -7.640 1.00 91.44 84 TRP A O 1
ATOM 658 N N . CYS A 1 85 ? 29.337 13.737 -6.580 1.00 87.25 85 CYS A N 1
ATOM 659 C CA . CYS A 1 85 ? 29.743 14.646 -7.657 1.00 87.25 85 CYS A CA 1
ATOM 660 C C . CYS A 1 85 ? 31.190 15.094 -7.386 1.00 87.25 85 CYS A C 1
ATOM 662 O O . CYS A 1 85 ? 31.593 15.195 -6.227 1.00 87.25 85 CYS A O 1
ATOM 664 N N . GLU A 1 86 ? 31.971 15.380 -8.431 1.00 82.25 86 GLU A N 1
ATOM 665 C CA . GLU A 1 86 ? 33.348 15.882 -8.280 1.00 82.25 86 GLU A CA 1
ATOM 666 C C . GLU A 1 86 ? 33.419 17.383 -7.917 1.00 82.25 86 GLU A C 1
ATOM 668 O O . GLU A 1 86 ? 34.360 17.810 -7.249 1.00 82.25 86 GLU A O 1
ATOM 673 N N . LEU A 1 87 ? 32.442 18.197 -8.343 1.00 79.62 87 LEU A N 1
ATOM 674 C CA . LEU A 1 87 ? 32.529 19.668 -8.279 1.00 79.62 87 LEU A CA 1
ATOM 675 C C . LEU A 1 87 ? 31.769 20.325 -7.116 1.00 79.62 87 LEU A C 1
ATOM 677 O O . LEU A 1 87 ? 32.106 21.451 -6.740 1.00 79.62 87 LEU A O 1
ATOM 681 N N . TYR A 1 88 ? 30.742 19.676 -6.560 1.00 80.75 88 TYR A N 1
ATOM 682 C CA . TYR A 1 88 ? 29.896 20.267 -5.519 1.00 80.75 88 TYR A CA 1
ATOM 683 C C . TYR A 1 88 ? 29.394 19.255 -4.484 1.00 80.75 88 TYR A C 1
ATOM 685 O O . TYR A 1 88 ? 29.166 18.082 -4.771 1.00 80.75 88 TYR A O 1
ATOM 693 N N . GLU A 1 89 ? 29.208 19.753 -3.263 1.00 84.25 89 GLU A N 1
ATOM 694 C CA . GLU A 1 89 ? 28.615 19.032 -2.136 1.00 84.25 89 GLU A CA 1
ATOM 695 C C . GLU A 1 89 ? 27.079 19.171 -2.140 1.00 84.25 89 GLU A C 1
ATOM 697 O O . GLU A 1 89 ? 26.514 20.020 -2.835 1.00 84.25 89 GLU A O 1
ATOM 702 N N . ARG A 1 90 ? 26.390 18.333 -1.349 1.00 83.38 90 ARG A N 1
ATOM 703 C CA . ARG A 1 90 ? 24.913 18.259 -1.282 1.00 83.38 90 ARG A CA 1
ATOM 704 C C . ARG A 1 90 ? 24.236 19.597 -0.951 1.00 83.38 90 ARG A C 1
ATOM 706 O O . ARG A 1 90 ? 23.124 19.841 -1.399 1.00 83.38 90 ARG A O 1
ATOM 713 N N . ASP A 1 91 ? 24.902 20.464 -0.191 1.00 83.19 91 ASP A N 1
ATOM 714 C CA . ASP A 1 91 ? 24.414 21.793 0.201 1.00 83.19 91 ASP A CA 1
ATOM 715 C C . ASP A 1 91 ? 24.362 22.790 -0.972 1.00 83.19 91 ASP A C 1
ATOM 717 O O . ASP A 1 91 ? 23.566 23.734 -0.977 1.00 83.19 91 ASP A O 1
ATOM 721 N N . ARG A 1 92 ? 25.214 22.587 -1.981 1.00 82.44 92 ARG A N 1
ATOM 722 C CA . ARG A 1 92 ? 25.418 23.467 -3.142 1.00 82.44 92 ARG A CA 1
ATOM 723 C C . ARG A 1 92 ? 24.926 22.869 -4.457 1.00 82.44 92 ARG A C 1
ATOM 725 O O . ARG A 1 92 ? 25.007 23.548 -5.473 1.00 82.44 92 ARG A O 1
ATOM 732 N N . ASP A 1 93 ? 24.353 21.672 -4.413 1.00 85.00 93 ASP A N 1
ATOM 733 C CA . ASP A 1 93 ? 23.720 20.997 -5.543 1.00 85.00 93 ASP A CA 1
ATOM 734 C C . ASP A 1 93 ? 22.682 21.897 -6.254 1.00 85.00 93 ASP A C 1
ATOM 736 O O . ASP A 1 93 ? 21.716 22.337 -5.615 1.00 85.00 93 ASP A O 1
ATOM 740 N N . PRO A 1 94 ? 22.860 22.205 -7.555 1.00 80.12 94 PRO A N 1
ATOM 741 C CA . PRO A 1 94 ? 21.910 23.013 -8.311 1.00 80.12 94 PRO A CA 1
ATOM 742 C C . PRO A 1 94 ? 20.658 22.220 -8.708 1.00 80.12 94 PRO A C 1
ATOM 744 O O . PRO A 1 94 ? 19.566 22.787 -8.723 1.00 80.12 94 PRO A O 1
ATOM 747 N N . VAL A 1 95 ? 20.773 20.917 -8.994 1.00 82.06 95 VAL A N 1
ATOM 748 C CA . VAL A 1 95 ? 19.666 20.115 -9.554 1.00 82.06 95 VAL A CA 1
ATOM 749 C C . VAL A 1 95 ? 18.599 19.848 -8.495 1.00 82.06 95 VAL A C 1
ATOM 751 O O . VAL A 1 95 ? 17.410 19.986 -8.775 1.00 82.06 95 VAL A O 1
ATOM 754 N N . ALA A 1 96 ? 18.999 19.576 -7.247 1.00 80.19 96 ALA A N 1
ATOM 755 C CA . ALA A 1 96 ? 18.059 19.447 -6.130 1.00 80.19 96 ALA A CA 1
ATOM 756 C C . ALA A 1 96 ? 17.211 20.719 -5.908 1.00 80.19 96 ALA A C 1
ATOM 758 O O . ALA A 1 96 ? 16.044 20.622 -5.531 1.00 80.19 96 ALA A O 1
ATOM 759 N N . LYS A 1 97 ? 17.777 21.903 -6.185 1.00 77.75 97 LYS A N 1
ATOM 760 C CA . LYS A 1 97 ? 17.131 23.213 -5.978 1.00 77.75 97 LYS A CA 1
ATOM 761 C C . LYS A 1 97 ? 16.261 23.678 -7.143 1.00 77.75 97 LYS A C 1
ATOM 763 O O . LYS A 1 97 ? 15.446 24.571 -6.954 1.00 77.75 97 LYS A O 1
ATOM 768 N N . THR A 1 98 ? 16.469 23.132 -8.340 1.00 74.94 98 THR A N 1
ATOM 769 C CA . THR A 1 98 ? 15.883 23.667 -9.584 1.00 74.94 98 THR A CA 1
ATOM 770 C C . THR A 1 98 ? 15.092 22.646 -10.389 1.00 74.94 98 THR A C 1
ATOM 772 O O . THR A 1 98 ? 14.323 23.047 -11.251 1.00 74.94 98 THR A O 1
ATOM 775 N N . GLY A 1 99 ? 15.268 21.347 -10.130 1.00 78.25 99 GLY A N 1
ATOM 776 C CA . GLY A 1 99 ? 14.624 20.279 -10.896 1.00 78.25 99 GLY A CA 1
ATOM 777 C C . GLY A 1 99 ? 15.268 19.973 -12.249 1.00 78.25 99 GLY A C 1
ATOM 778 O O . GLY A 1 99 ? 14.843 19.035 -12.911 1.00 78.25 99 GLY A O 1
ATOM 779 N N . MET A 1 100 ? 16.297 20.728 -12.656 1.00 74.62 100 MET A N 1
ATOM 780 C CA . MET A 1 100 ? 16.827 20.693 -14.023 1.00 74.62 100 MET A CA 1
ATOM 781 C C . MET A 1 100 ? 18.309 20.311 -14.060 1.00 74.62 100 MET A C 1
ATOM 783 O O . MET A 1 100 ? 19.175 21.054 -13.584 1.00 74.62 100 MET A O 1
ATOM 787 N N . ARG A 1 101 ? 18.638 19.193 -14.714 1.00 73.06 101 ARG A N 1
ATOM 788 C CA . ARG A 1 101 ? 20.026 18.790 -15.011 1.00 73.06 101 ARG A CA 1
ATOM 789 C C . ARG A 1 101 ? 20.701 19.719 -16.023 1.00 73.06 101 ARG A C 1
ATOM 791 O O . ARG A 1 101 ? 21.927 19.820 -16.019 1.00 73.06 101 ARG A O 1
ATOM 798 N N . GLU A 1 102 ? 19.920 20.455 -16.819 1.00 64.06 102 GLU A N 1
ATOM 799 C CA . GLU A 1 102 ? 20.368 21.535 -17.718 1.00 64.06 102 GLU A CA 1
ATOM 800 C C . GLU A 1 102 ? 21.350 22.510 -17.043 1.00 64.06 102 GLU A C 1
ATOM 802 O O . GLU A 1 102 ? 22.366 22.882 -17.629 1.00 64.06 102 GLU A O 1
ATOM 807 N N . LEU A 1 103 ? 21.118 22.870 -15.776 1.00 57.28 103 LEU A N 1
ATOM 808 C CA . LEU A 1 103 ? 21.980 23.807 -15.046 1.00 57.28 103 LEU A CA 1
ATOM 809 C C . LEU A 1 103 ? 23.334 23.203 -14.629 1.00 57.28 103 LEU A C 1
ATOM 811 O O . LEU A 1 103 ? 24.278 23.941 -14.365 1.00 57.28 103 LEU A O 1
ATOM 815 N N . SER A 1 104 ? 23.502 21.876 -14.680 1.00 58.28 104 SER A N 1
ATOM 816 C CA . SER A 1 104 ? 24.825 21.230 -14.576 1.00 58.28 104 SER A CA 1
ATOM 817 C C . SER A 1 104 ? 25.644 21.305 -15.881 1.00 58.28 104 SER A C 1
ATOM 819 O O . SER A 1 104 ? 26.700 20.670 -15.972 1.00 58.28 104 SER A O 1
ATOM 821 N N . ARG A 1 105 ? 25.171 22.064 -16.887 1.00 57.34 105 ARG A N 1
ATOM 822 C CA . ARG A 1 105 ? 25.792 22.275 -18.211 1.00 57.34 105 ARG A CA 1
ATOM 823 C C . ARG A 1 105 ? 26.277 23.720 -18.432 1.00 57.34 105 ARG A C 1
ATOM 825 O O . ARG A 1 105 ? 26.626 24.067 -19.564 1.00 57.34 105 ARG A O 1
ATOM 832 N N . GLU A 1 106 ? 26.297 24.574 -17.397 1.00 48.81 106 GLU A N 1
ATOM 833 C CA . GLU A 1 106 ? 26.751 25.974 -17.507 1.00 48.81 106 GLU A CA 1
ATOM 834 C C . GLU A 1 106 ? 28.099 26.087 -18.249 1.00 48.81 106 GLU A C 1
ATOM 836 O O . GLU A 1 106 ? 29.081 25.418 -17.928 1.00 48.81 106 GLU A O 1
ATOM 841 N N . GLY A 1 107 ? 28.140 26.934 -19.283 1.00 54.25 107 GLY A N 1
ATOM 842 C CA . GLY A 1 107 ? 29.297 27.078 -20.176 1.00 54.25 107 GLY A CA 1
ATOM 843 C C . GLY A 1 107 ? 29.304 26.160 -21.409 1.00 54.25 107 GLY A C 1
ATOM 844 O O . GLY A 1 107 ? 30.223 26.269 -22.220 1.00 54.25 107 GLY A O 1
ATOM 845 N N . GLY A 1 108 ? 28.296 25.300 -21.598 1.00 54.88 108 GLY A N 1
ATOM 846 C CA . GLY A 1 108 ? 28.147 24.464 -22.801 1.00 54.88 108 GLY A CA 1
ATOM 847 C C . GLY A 1 108 ? 29.068 23.239 -22.841 1.00 54.88 108 GLY A C 1
ATOM 848 O O . GLY A 1 108 ? 29.388 22.738 -23.920 1.00 54.88 108 GLY A O 1
ATOM 849 N N . GLY A 1 109 ? 29.527 22.781 -21.674 1.00 60.56 109 GLY A N 1
ATOM 850 C CA . GLY A 1 109 ? 30.305 21.551 -21.529 1.00 60.56 109 GLY A CA 1
ATOM 851 C C . GLY A 1 109 ? 29.445 20.280 -21.543 1.00 60.56 109 GLY A C 1
ATOM 852 O O . GLY A 1 109 ? 28.217 20.323 -21.623 1.00 60.56 109 GLY A O 1
ATOM 853 N N . ALA A 1 110 ? 30.105 19.126 -21.417 1.00 62.38 110 ALA A N 1
ATOM 854 C CA . ALA A 1 110 ? 29.419 17.909 -20.983 1.00 62.38 110 ALA A CA 1
ATOM 855 C C . ALA A 1 110 ? 28.914 18.091 -19.534 1.00 62.38 110 ALA A C 1
ATOM 857 O O . ALA A 1 110 ? 29.558 18.827 -18.779 1.00 62.38 110 ALA A O 1
ATOM 858 N N . PRO A 1 111 ? 27.806 17.442 -19.123 1.00 67.69 111 PRO A N 1
ATOM 859 C CA . PRO A 1 111 ? 27.319 17.554 -17.754 1.00 67.69 111 PRO A CA 1
ATOM 860 C C . PRO A 1 111 ? 28.365 17.046 -16.759 1.00 67.69 111 PRO A C 1
ATOM 862 O O . PRO A 1 111 ? 29.114 16.107 -17.045 1.00 67.69 111 PRO A O 1
ATOM 865 N N . THR A 1 112 ? 28.402 17.658 -15.578 1.00 77.38 112 THR A N 1
ATOM 866 C CA . THR A 1 112 ? 29.312 17.232 -14.505 1.00 77.38 112 THR A CA 1
ATOM 867 C C . THR A 1 112 ? 29.034 15.773 -14.111 1.00 77.38 112 THR A C 1
ATOM 869 O O . THR A 1 112 ? 27.866 15.429 -13.920 1.00 77.38 112 THR A O 1
ATOM 872 N N . PRO A 1 113 ? 30.060 14.912 -13.940 1.00 87.12 113 PRO A N 1
ATOM 873 C CA . PRO A 1 113 ? 29.872 13.559 -13.428 1.00 87.12 113 PRO A CA 1
ATOM 874 C C . PRO A 1 113 ? 29.255 13.558 -12.026 1.00 87.12 113 PRO A C 1
ATOM 876 O O . PRO A 1 113 ? 29.936 13.774 -11.024 1.00 87.12 113 PRO A O 1
ATOM 879 N N . ALA A 1 114 ? 27.948 13.314 -11.979 1.00 89.69 114 ALA A N 1
ATOM 880 C CA . ALA A 1 114 ? 27.160 13.171 -10.767 1.00 89.69 114 ALA A CA 1
ATOM 881 C C . ALA A 1 114 ? 26.292 11.906 -10.828 1.00 89.69 114 ALA A C 1
ATOM 883 O O . ALA A 1 114 ? 25.825 11.520 -11.906 1.00 89.69 114 ALA A O 1
ATOM 884 N N . TRP A 1 115 ? 26.088 11.295 -9.659 1.00 93.44 115 TRP A N 1
ATOM 885 C CA . TRP A 1 115 ? 25.235 10.129 -9.413 1.00 93.44 115 TRP A CA 1
ATOM 886 C C . TRP A 1 115 ? 24.160 10.479 -8.383 1.00 93.44 115 TRP A C 1
ATOM 888 O O . TRP A 1 115 ? 24.458 11.099 -7.355 1.00 93.44 115 TRP A O 1
ATOM 898 N N . ARG A 1 116 ? 22.916 10.086 -8.658 1.00 93.56 116 ARG A N 1
ATOM 899 C CA . ARG A 1 116 ? 21.715 10.509 -7.927 1.00 93.56 116 ARG A CA 1
ATOM 900 C C . ARG A 1 116 ? 20.747 9.360 -7.704 1.00 93.56 116 ARG A C 1
ATOM 902 O O . ARG A 1 116 ? 20.754 8.392 -8.462 1.00 93.56 116 ARG A O 1
ATOM 909 N N . PHE A 1 117 ? 19.869 9.529 -6.720 1.00 95.69 117 PHE A N 1
ATOM 910 C CA . PHE A 1 117 ? 18.619 8.782 -6.658 1.00 95.69 117 PHE A CA 1
ATOM 911 C C . PHE A 1 117 ? 17.392 9.699 -6.597 1.00 95.69 117 PHE A C 1
ATOM 913 O O . PHE A 1 117 ? 17.471 10.821 -6.094 1.00 95.69 117 PHE A O 1
ATOM 920 N N . SER A 1 118 ? 16.250 9.182 -7.044 1.00 95.06 118 SER A N 1
ATOM 921 C CA . SER A 1 118 ? 14.926 9.663 -6.645 1.00 95.06 118 SER A CA 1
ATOM 922 C C . SER A 1 118 ? 14.086 8.487 -6.166 1.00 95.06 118 SER A C 1
ATOM 924 O O . SER A 1 118 ? 14.003 7.491 -6.880 1.00 95.06 118 SER A O 1
ATOM 926 N N . VAL A 1 119 ? 13.458 8.594 -4.993 1.00 96.25 119 VAL A N 1
ATOM 927 C CA . VAL A 1 119 ? 12.384 7.662 -4.601 1.00 96.25 119 VAL A CA 1
ATOM 928 C C . VAL A 1 119 ? 11.091 8.240 -5.155 1.00 96.25 119 VAL A C 1
ATOM 930 O O . VAL A 1 119 ? 10.770 9.399 -4.881 1.00 96.25 119 VAL A O 1
ATOM 933 N N . VAL A 1 120 ? 10.412 7.459 -5.984 1.00 92.94 120 VAL A N 1
ATOM 934 C CA . VAL A 1 120 ? 9.243 7.878 -6.759 1.00 92.94 120 VAL A CA 1
ATOM 935 C C . VAL A 1 120 ? 8.065 6.977 -6.441 1.00 92.94 120 VAL A C 1
ATOM 937 O O . VAL A 1 120 ? 8.220 5.798 -6.120 1.00 92.94 120 VAL A O 1
ATOM 940 N N . ALA A 1 121 ? 6.877 7.552 -6.526 1.00 89.88 121 ALA A N 1
ATOM 941 C CA . ALA A 1 121 ? 5.634 6.827 -6.446 1.00 89.88 121 ALA A CA 1
ATOM 942 C C . ALA A 1 121 ? 4.559 7.564 -7.242 1.00 89.88 121 ALA A C 1
ATOM 944 O O . ALA A 1 121 ? 4.650 8.765 -7.509 1.00 89.88 121 ALA A O 1
ATOM 945 N N . ASP A 1 122 ? 3.512 6.835 -7.598 1.00 81.88 122 ASP A N 1
ATOM 946 C CA . ASP A 1 122 ? 2.362 7.411 -8.266 1.00 81.88 122 ASP A CA 1
ATOM 947 C C . ASP A 1 122 ? 1.517 8.228 -7.277 1.00 81.88 122 ASP A C 1
ATOM 949 O O . ASP A 1 122 ? 1.538 8.026 -6.050 1.00 81.88 122 ASP A O 1
ATOM 953 N N . ARG A 1 123 ? 0.779 9.187 -7.829 1.00 77.19 123 ARG A N 1
ATOM 954 C CA . ARG A 1 123 ? -0.178 10.018 -7.106 1.00 77.19 123 ARG A CA 1
ATOM 955 C C . ARG A 1 123 ? -1.584 9.548 -7.449 1.00 77.19 123 ARG A C 1
ATOM 957 O O . ARG A 1 123 ? -1.892 9.393 -8.629 1.00 77.19 123 ARG A O 1
ATOM 964 N N . ASP A 1 124 ? -2.441 9.322 -6.459 1.00 66.62 124 ASP A N 1
ATOM 965 C CA . ASP A 1 124 ? -3.865 9.102 -6.732 1.00 66.62 124 ASP A CA 1
ATOM 966 C C . ASP A 1 124 ? -4.484 10.342 -7.391 1.00 66.62 124 ASP A C 1
ATOM 968 O O . ASP A 1 124 ? -4.117 11.474 -7.071 1.00 66.62 124 ASP A O 1
ATOM 972 N N . ARG A 1 125 ? -5.421 10.112 -8.319 1.00 62.62 125 ARG A N 1
ATOM 973 C CA . ARG A 1 125 ? -6.074 11.157 -9.118 1.00 62.62 125 ARG A CA 1
ATOM 974 C C . ARG A 1 125 ? -6.700 12.235 -8.226 1.00 62.62 125 ARG A C 1
ATOM 976 O O . ARG A 1 125 ? -7.597 11.942 -7.439 1.00 62.62 125 ARG A O 1
ATOM 983 N N . ASP A 1 126 ? -6.299 13.489 -8.434 1.00 51.78 126 ASP A N 1
ATOM 984 C CA . ASP A 1 126 ? -7.081 14.650 -8.001 1.00 51.78 126 ASP A CA 1
ATOM 985 C C . ASP A 1 126 ? -8.436 14.640 -8.743 1.00 51.78 126 ASP A C 1
ATOM 987 O O . ASP A 1 126 ? -8.434 14.613 -9.981 1.00 51.78 126 ASP A O 1
ATOM 991 N N . PRO A 1 127 ? -9.589 14.682 -8.041 1.00 41.56 127 PRO A N 1
ATOM 992 C CA . PRO A 1 127 ? -10.911 14.815 -8.656 1.00 41.56 127 PRO A CA 1
ATOM 993 C C . PRO A 1 127 ? -11.051 15.962 -9.671 1.00 41.56 127 PRO A C 1
ATOM 995 O O . PRO A 1 127 ? -11.940 15.899 -10.517 1.00 41.56 127 PRO A O 1
ATOM 998 N N . SER A 1 128 ? -10.183 16.983 -9.637 1.00 42.81 128 SER A N 1
ATOM 999 C CA . SER A 1 128 ? -10.136 18.035 -10.665 1.00 42.81 128 SER A CA 1
ATOM 1000 C C . SER A 1 128 ? -9.768 17.524 -12.067 1.00 42.81 128 SER A C 1
ATOM 1002 O O . SER A 1 128 ? -10.138 18.148 -13.060 1.00 42.81 128 SER A O 1
ATOM 1004 N N . GLY A 1 129 ? -9.025 16.413 -12.164 1.00 45.94 129 GLY A N 1
ATOM 1005 C CA . GLY A 1 129 ? -8.480 15.877 -13.416 1.00 45.94 129 GLY A CA 1
ATOM 1006 C C . GLY A 1 129 ? -7.370 16.719 -14.061 1.00 45.94 129 GLY A C 1
ATOM 1007 O O . GLY A 1 129 ? -6.917 16.370 -15.146 1.00 45.94 129 GLY A O 1
ATOM 1008 N N . LEU A 1 130 ? -6.925 17.808 -13.423 1.00 40.03 130 LEU A N 1
ATOM 1009 C CA . LEU A 1 130 ? -5.943 18.748 -13.984 1.00 40.03 130 LEU A CA 1
ATOM 1010 C C . LEU A 1 130 ? -4.479 18.321 -13.778 1.00 40.03 130 LEU A C 1
ATOM 1012 O O . LEU A 1 130 ? -3.584 18.941 -14.344 1.00 40.03 130 LEU A O 1
ATOM 1016 N N . ASP A 1 131 ? -4.229 17.291 -12.964 1.00 51.94 131 ASP A N 1
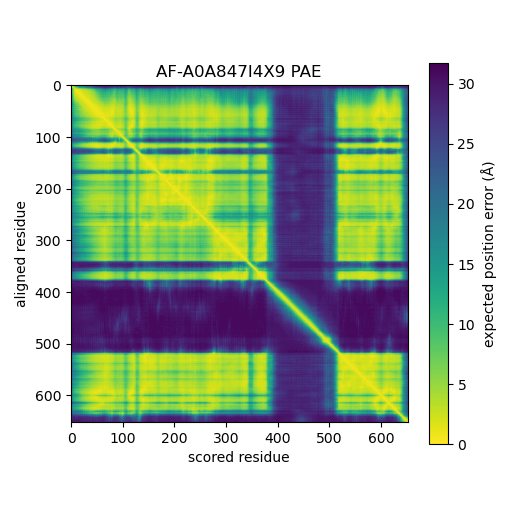ATOM 1017 C CA . ASP A 1 131 ? -2.894 16.939 -12.454 1.00 51.94 131 ASP A CA 1
ATOM 1018 C C . ASP A 1 131 ? -2.427 15.526 -12.867 1.00 51.94 131 ASP A C 1
ATOM 1020 O O . ASP A 1 131 ? -1.660 14.873 -12.160 1.00 51.94 131 ASP A O 1
ATOM 1024 N N . ASN A 1 132 ? -2.856 15.043 -14.042 1.00 56.44 132 ASN A N 1
ATOM 1025 C CA . ASN A 1 132 ? -2.501 13.722 -14.601 1.00 56.44 132 ASN A CA 1
ATOM 1026 C C . ASN A 1 132 ? -0.993 13.547 -14.942 1.00 56.44 132 ASN A C 1
ATOM 1028 O O . ASN A 1 132 ? -0.629 12.591 -15.628 1.00 56.44 132 ASN A O 1
ATOM 1032 N N . LYS A 1 133 ? -0.118 14.474 -14.513 1.00 63.31 133 LYS A N 1
ATOM 1033 C CA . LYS A 1 133 ? 1.329 14.498 -14.807 1.00 63.31 133 LYS A CA 1
ATOM 1034 C C . LYS A 1 133 ? 2.239 14.804 -13.604 1.00 63.31 133 LYS A C 1
ATOM 1036 O O . LYS A 1 133 ? 3.443 14.975 -13.801 1.00 63.31 133 LYS A O 1
ATOM 1041 N N . SER A 1 134 ? 1.728 14.855 -12.366 1.00 68.38 134 SER A N 1
ATOM 1042 C CA . SER A 1 134 ? 2.592 15.062 -11.189 1.00 68.38 134 SER A CA 1
ATOM 1043 C C . SER A 1 134 ? 3.126 13.767 -10.565 1.00 68.38 134 SER A C 1
ATOM 1045 O O . SER A 1 134 ? 2.400 12.816 -10.279 1.00 68.38 134 SER A O 1
ATOM 1047 N N . ILE A 1 135 ? 4.437 13.763 -10.307 1.00 79.38 135 ILE A N 1
ATOM 1048 C CA . ILE A 1 135 ? 5.145 12.701 -9.580 1.00 79.38 135 ILE A CA 1
ATOM 1049 C C . ILE A 1 135 ? 5.008 12.941 -8.073 1.00 79.38 135 ILE A C 1
ATOM 1051 O O . ILE A 1 135 ? 5.271 14.050 -7.604 1.00 79.38 135 ILE A O 1
ATOM 1055 N N . ARG A 1 136 ? 4.703 11.893 -7.297 1.00 88.12 136 ARG A N 1
ATOM 1056 C CA . ARG A 1 136 ? 4.864 11.904 -5.836 1.00 88.12 136 ARG A CA 1
ATOM 1057 C C . ARG A 1 136 ? 6.268 11.415 -5.478 1.00 88.12 136 ARG A C 1
ATOM 1059 O O . ARG A 1 136 ? 6.709 10.367 -5.945 1.00 88.12 136 ARG A O 1
ATOM 1066 N N . PHE A 1 137 ? 6.983 12.145 -4.624 1.00 91.94 137 PHE A N 1
ATOM 1067 C CA . PHE A 1 137 ? 8.354 11.787 -4.241 1.00 91.94 137 PHE A CA 1
ATOM 1068 C C . PHE A 1 137 ? 8.368 11.235 -2.820 1.00 91.94 137 PHE A C 1
ATOM 1070 O O . PHE A 1 137 ? 8.641 11.956 -1.858 1.00 91.94 137 PHE A O 1
ATOM 1077 N N . GLY A 1 138 ? 8.042 9.952 -2.679 1.00 94.69 138 GLY A N 1
ATOM 1078 C CA . GLY A 1 138 ? 7.911 9.302 -1.380 1.00 94.69 138 GLY A CA 1
ATOM 1079 C C . GLY A 1 138 ? 7.584 7.817 -1.476 1.00 94.69 138 GLY A C 1
ATOM 1080 O O . GLY A 1 138 ? 7.725 7.193 -2.522 1.00 94.69 138 GLY A O 1
ATOM 1081 N N . ILE A 1 139 ? 7.188 7.245 -0.345 1.00 96.06 139 ILE A N 1
ATOM 1082 C CA . ILE A 1 139 ? 7.007 5.803 -0.155 1.00 96.06 139 ILE A CA 1
ATOM 1083 C C . ILE A 1 139 ? 5.518 5.433 -0.254 1.00 96.06 139 ILE A C 1
ATOM 1085 O O . ILE A 1 139 ? 4.656 6.169 0.230 1.00 96.06 139 ILE A O 1
ATOM 1089 N N . THR A 1 140 ? 5.191 4.279 -0.847 1.00 95.12 140 THR A N 1
ATOM 1090 C CA . THR A 1 140 ? 3.819 3.740 -0.849 1.00 95.12 140 THR A CA 1
ATOM 1091 C C . THR A 1 140 ? 3.659 2.703 0.271 1.00 95.12 140 THR A C 1
ATOM 1093 O O . THR A 1 140 ? 4.388 1.712 0.285 1.00 95.12 140 THR A O 1
ATOM 1096 N N . PRO A 1 141 ? 2.716 2.873 1.213 1.00 95.75 141 PRO A N 1
ATOM 1097 C CA . PRO A 1 141 ? 2.390 1.843 2.191 1.00 95.75 141 PRO A CA 1
ATOM 1098 C C . PRO A 1 141 ? 1.444 0.811 1.570 1.00 95.75 141 PRO A C 1
ATOM 1100 O O . PRO A 1 141 ? 0.431 1.176 0.978 1.00 95.75 141 PRO A O 1
ATOM 1103 N N . GLU A 1 142 ? 1.707 -0.481 1.756 1.00 96.25 142 GLU A N 1
ATOM 1104 C CA . GLU A 1 142 ? 0.823 -1.524 1.209 1.00 96.25 142 GLU A CA 1
ATOM 1105 C C . GLU A 1 142 ? -0.499 -1.638 1.986 1.00 96.25 142 GLU A C 1
ATOM 1107 O O . GLU A 1 142 ? -1.501 -2.075 1.429 1.00 96.25 142 GLU A O 1
ATOM 1112 N N . SER A 1 143 ? -0.568 -1.130 3.227 1.00 95.75 143 SER A N 1
ATOM 1113 C CA . SER A 1 143 ? -1.854 -0.887 3.905 1.00 95.75 143 SER A CA 1
ATOM 1114 C C . SER A 1 143 ? -2.686 0.242 3.272 1.00 95.75 143 SER A C 1
ATOM 1116 O O . SER A 1 143 ? -3.829 0.434 3.663 1.00 95.75 143 SER A O 1
ATOM 1118 N N . GLY A 1 144 ? -2.186 0.969 2.267 1.00 94.94 144 GLY A N 1
ATOM 1119 C CA . GLY A 1 144 ? -2.991 1.893 1.456 1.00 94.94 144 GLY A CA 1
ATOM 1120 C C . GLY A 1 144 ? -3.899 1.211 0.416 1.00 94.94 144 GLY A C 1
ATOM 1121 O O . GLY A 1 144 ? -4.604 1.909 -0.309 1.00 94.94 144 GLY A O 1
ATOM 1122 N N . LYS A 1 145 ? -3.869 -0.127 0.321 1.00 95.75 145 LYS A N 1
ATOM 1123 C CA . LYS A 1 145 ? -4.512 -0.941 -0.724 1.00 95.75 145 LYS A CA 1
ATOM 1124 C C . LYS A 1 145 ? -5.388 -2.053 -0.139 1.00 95.75 145 LYS A C 1
ATOM 1126 O O . LYS A 1 145 ? -5.202 -2.458 1.009 1.00 95.75 145 LYS A O 1
ATOM 1131 N N . LEU A 1 146 ? -6.294 -2.599 -0.952 1.00 97.06 146 LEU A N 1
ATOM 1132 C CA . LEU A 1 146 ? -7.081 -3.781 -0.590 1.00 97.06 146 LEU A CA 1
ATOM 1133 C C . LEU A 1 146 ? -6.198 -5.040 -0.628 1.00 97.06 146 LEU A C 1
ATOM 1135 O O . LEU A 1 146 ? -5.517 -5.294 -1.622 1.00 97.06 146 LEU A O 1
ATOM 1139 N N . ASN A 1 147 ? -6.223 -5.857 0.429 1.00 97.31 147 ASN A N 1
ATOM 1140 C CA . ASN A 1 147 ? -5.481 -7.120 0.455 1.00 97.31 147 ASN A CA 1
ATOM 1141 C C . ASN A 1 147 ? -6.279 -8.245 -0.217 1.00 97.31 147 ASN A C 1
ATOM 1143 O O . ASN A 1 147 ? -7.245 -8.756 0.350 1.00 97.31 147 ASN A O 1
ATOM 1147 N N . LEU A 1 148 ? -5.843 -8.660 -1.406 1.00 96.62 148 LEU A N 1
ATOM 1148 C CA . LEU A 1 148 ? -6.475 -9.692 -2.229 1.00 96.62 148 LEU A CA 1
ATOM 1149 C C . LEU A 1 148 ? -6.658 -11.025 -1.482 1.00 96.62 148 LEU A C 1
ATOM 1151 O O . LEU A 1 148 ? -7.652 -11.719 -1.692 1.00 96.62 148 LEU A O 1
ATOM 1155 N N . ASN A 1 149 ? -5.745 -11.355 -0.565 1.00 96.06 149 ASN A N 1
ATOM 1156 C CA . ASN A 1 149 ? -5.769 -12.605 0.196 1.00 96.06 149 ASN A CA 1
ATOM 1157 C C . ASN A 1 149 ? -6.758 -12.600 1.375 1.00 96.06 149 ASN A C 1
ATOM 1159 O O . ASN A 1 149 ? -7.018 -13.664 1.930 1.00 96.06 149 ASN A O 1
ATOM 1163 N N . THR A 1 150 ? -7.314 -11.445 1.765 1.00 93.81 150 THR A N 1
ATOM 1164 C CA . THR A 1 150 ? -8.259 -11.344 2.900 1.00 93.81 150 THR A CA 1
ATOM 1165 C C . THR A 1 150 ? -9.497 -10.483 2.640 1.00 93.81 150 THR A C 1
ATOM 1167 O O . THR A 1 150 ? -10.334 -10.352 3.529 1.00 93.81 150 THR A O 1
ATOM 1170 N N . ALA A 1 151 ? -9.632 -9.896 1.450 1.00 95.56 151 ALA A N 1
ATOM 1171 C CA . ALA A 1 151 ? -10.819 -9.151 1.039 1.00 95.56 151 ALA A CA 1
ATOM 1172 C C . ALA A 1 151 ? -12.070 -10.046 1.000 1.00 95.56 151 ALA A C 1
ATOM 1174 O O . ALA A 1 151 ? -12.003 -11.178 0.501 1.00 95.56 151 ALA A O 1
ATOM 1175 N N . SER A 1 152 ? -13.217 -9.540 1.464 1.00 95.00 152 SER A N 1
ATOM 1176 C CA . SER A 1 152 ? -14.491 -10.250 1.292 1.00 95.00 152 SER A CA 1
ATOM 1177 C C . SER A 1 152 ? -14.909 -10.296 -0.183 1.00 95.00 152 SER A C 1
ATOM 1179 O O . SER A 1 152 ? -14.411 -9.534 -1.016 1.00 95.00 152 SER A O 1
ATOM 1181 N N . GLU A 1 153 ? -15.838 -11.192 -0.512 1.00 95.19 153 GLU A N 1
ATOM 1182 C CA . GLU A 1 153 ? -16.432 -11.284 -1.849 1.00 95.19 153 GLU A CA 1
ATOM 1183 C C . GLU A 1 153 ? -17.041 -9.946 -2.292 1.00 95.19 153 GLU A C 1
ATOM 1185 O O . GLU A 1 153 ? -16.729 -9.470 -3.381 1.00 95.19 153 GLU A O 1
ATOM 1190 N N . ALA A 1 154 ? -17.786 -9.270 -1.410 1.00 95.56 154 ALA A N 1
ATOM 1191 C CA . ALA A 1 154 ? -18.339 -7.942 -1.669 1.00 95.56 154 ALA A CA 1
ATOM 1192 C C . ALA A 1 154 ? -17.257 -6.888 -1.988 1.00 95.56 154 ALA A C 1
ATOM 1194 O O . ALA A 1 154 ? -17.449 -6.064 -2.881 1.00 95.56 154 ALA A O 1
ATOM 1195 N N . GLN A 1 155 ? -16.097 -6.928 -1.319 1.00 96.50 155 GLN A N 1
ATOM 1196 C CA . GLN A 1 155 ? -14.989 -5.998 -1.587 1.00 96.50 155 GLN A CA 1
ATOM 1197 C C . GLN A 1 155 ? -14.314 -6.261 -2.939 1.00 96.50 155 GLN A C 1
ATOM 1199 O O . GLN A 1 155 ? -14.003 -5.316 -3.666 1.00 96.50 155 GLN A O 1
ATOM 1204 N N . VAL A 1 156 ? -14.104 -7.535 -3.290 1.00 96.69 156 VAL A N 1
ATOM 1205 C CA . VAL A 1 156 ? -13.579 -7.929 -4.608 1.00 96.69 156 VAL A CA 1
ATOM 1206 C C . VAL A 1 156 ? -14.569 -7.528 -5.702 1.00 96.69 156 VAL A C 1
ATOM 1208 O O . VAL A 1 156 ? -14.177 -6.884 -6.673 1.00 96.69 156 VAL A O 1
ATOM 1211 N N . ALA A 1 157 ? -15.854 -7.840 -5.523 1.00 95.50 157 ALA A N 1
ATOM 1212 C CA . ALA A 1 157 ? -16.908 -7.522 -6.477 1.00 95.50 157 ALA A CA 1
ATOM 1213 C C . ALA A 1 157 ? -17.061 -6.011 -6.700 1.00 95.50 157 ALA A C 1
ATOM 1215 O O . ALA A 1 157 ? -17.142 -5.575 -7.849 1.00 95.50 157 ALA A O 1
ATOM 1216 N N . ALA A 1 158 ? -17.038 -5.203 -5.636 1.00 94.62 158 ALA A N 1
ATOM 1217 C CA . ALA A 1 158 ? -17.102 -3.747 -5.735 1.00 94.62 158 ALA A CA 1
ATOM 1218 C C . ALA A 1 158 ? -15.894 -3.162 -6.488 1.00 94.62 158 ALA A C 1
ATOM 1220 O O . ALA A 1 158 ? -16.079 -2.358 -7.403 1.00 94.62 158 ALA A O 1
ATOM 1221 N N . LEU A 1 159 ? -14.669 -3.604 -6.169 1.00 94.31 159 LEU A N 1
ATOM 1222 C CA . LEU A 1 159 ? -13.454 -3.130 -6.842 1.00 94.31 159 LEU A CA 1
ATOM 1223 C C . LEU A 1 159 ? -13.424 -3.517 -8.326 1.00 94.31 159 LEU A C 1
ATOM 1225 O O . LEU A 1 159 ? -13.131 -2.669 -9.168 1.00 94.31 159 LEU A O 1
ATOM 1229 N N . LEU A 1 160 ? -13.725 -4.777 -8.655 1.00 94.38 160 LEU A N 1
ATOM 1230 C CA . LEU A 1 160 ? -13.743 -5.247 -10.042 1.00 94.38 160 LEU A CA 1
ATOM 1231 C C . LEU A 1 160 ? -14.861 -4.572 -10.842 1.00 94.38 160 LEU A C 1
ATOM 1233 O O . LEU A 1 160 ? -14.629 -4.186 -11.982 1.00 94.38 160 LEU A O 1
ATOM 1237 N N . THR A 1 161 ? -16.041 -4.364 -10.255 1.00 92.19 161 THR A N 1
ATOM 1238 C CA . THR A 1 161 ? -17.142 -3.676 -10.946 1.00 92.19 161 THR A CA 1
ATOM 1239 C C . THR A 1 161 ? -16.797 -2.216 -11.237 1.00 92.19 161 THR A C 1
ATOM 1241 O O . THR A 1 161 ? -16.990 -1.772 -12.364 1.00 92.19 161 THR A O 1
ATOM 1244 N N . ASP A 1 162 ? -16.243 -1.474 -10.272 1.00 89.44 162 ASP A N 1
ATOM 1245 C CA . ASP A 1 162 ? -15.886 -0.065 -10.481 1.00 89.44 162 ASP A CA 1
ATOM 1246 C C . ASP A 1 162 ? -14.718 0.104 -11.470 1.00 89.44 162 ASP A C 1
ATOM 1248 O O . ASP A 1 162 ? -14.827 0.872 -12.426 1.00 89.44 162 ASP A O 1
ATOM 1252 N N . VAL A 1 163 ? -13.622 -0.647 -11.303 1.00 87.69 163 VAL A N 1
ATOM 1253 C CA . VAL A 1 163 ? -12.433 -0.527 -12.169 1.00 87.69 163 VAL A CA 1
ATOM 1254 C C . VAL A 1 163 ? -12.705 -1.020 -13.591 1.00 87.69 163 VAL A C 1
ATOM 1256 O O . VAL A 1 163 ? -12.271 -0.379 -14.545 1.00 87.69 163 VAL A O 1
ATOM 1259 N N . LEU A 1 164 ? -13.434 -2.127 -13.762 1.00 87.12 164 LEU A N 1
ATOM 1260 C CA . LEU A 1 164 ? -13.661 -2.718 -15.085 1.00 87.12 164 LEU A CA 1
ATOM 1261 C C . LEU A 1 164 ? -14.865 -2.109 -15.823 1.00 87.12 164 LEU A C 1
ATOM 1263 O O . LEU A 1 164 ? -15.004 -2.350 -17.018 1.00 87.12 164 LEU A O 1
ATOM 1267 N N . SER A 1 165 ? -15.677 -1.264 -15.168 1.00 81.69 165 SER A N 1
ATOM 1268 C CA . SER A 1 165 ? -16.814 -0.547 -15.785 1.00 81.69 165 SER A CA 1
ATOM 1269 C C . SER A 1 165 ? -16.454 0.295 -17.017 1.00 81.69 165 SER A C 1
ATOM 1271 O O . SER A 1 165 ? -17.333 0.634 -17.811 1.00 81.69 165 SER A O 1
ATOM 1273 N N . ARG A 1 166 ? -15.172 0.644 -17.163 1.00 71.75 166 ARG A N 1
ATOM 1274 C CA . ARG A 1 166 ? -14.630 1.500 -18.223 1.00 71.75 166 ARG A CA 1
ATOM 1275 C C . ARG A 1 166 ? -13.990 0.728 -19.371 1.00 71.75 166 ARG A C 1
ATOM 1277 O O . ARG A 1 166 ? -13.930 1.252 -20.477 1.00 71.75 166 ARG A O 1
ATOM 1284 N N . LEU A 1 167 ? -13.542 -0.508 -19.136 1.00 74.19 167 LEU A N 1
ATOM 1285 C CA . LEU A 1 167 ? -12.828 -1.305 -20.133 1.00 74.19 167 LEU A CA 1
ATOM 1286 C C . LEU A 1 167 ? -13.832 -1.968 -21.096 1.00 74.19 167 LEU A C 1
ATOM 1288 O O . LEU A 1 167 ? -14.480 -2.947 -20.718 1.00 74.19 167 LEU A O 1
ATOM 1292 N N . PRO A 1 168 ? -13.938 -1.530 -22.367 1.00 66.81 168 PRO A N 1
ATOM 1293 C CA . PRO A 1 168 ? -14.985 -1.989 -23.289 1.00 66.81 168 PRO A CA 1
ATOM 1294 C C . PRO A 1 168 ? -14.793 -3.434 -23.787 1.00 66.81 168 PRO A C 1
ATOM 1296 O O . PRO A 1 168 ? -15.553 -3.896 -24.634 1.00 66.81 168 PRO A O 1
ATOM 1299 N N . GLN A 1 169 ? -13.767 -4.136 -23.295 1.00 69.06 169 GLN A N 1
ATOM 1300 C CA . GLN A 1 169 ? -13.412 -5.513 -23.657 1.00 69.06 169 GLN A CA 1
ATOM 1301 C C . GLN A 1 169 ? -13.808 -6.544 -22.577 1.00 69.06 169 GLN A C 1
ATOM 1303 O O . GLN A 1 169 ? -13.469 -7.719 -22.705 1.00 69.06 169 GLN A O 1
ATOM 1308 N N . VAL A 1 170 ? -14.491 -6.129 -21.500 1.00 75.81 170 VAL A N 1
ATOM 1309 C CA . VAL A 1 170 ? -14.898 -7.012 -20.391 1.00 75.81 170 VAL A CA 1
ATOM 1310 C C . VAL A 1 170 ? -16.382 -7.378 -20.509 1.00 75.81 170 VAL A C 1
ATOM 1312 O O . VAL A 1 170 ? -17.247 -6.719 -19.938 1.00 75.81 170 VAL A O 1
ATOM 1315 N N . ASP A 1 171 ? -16.678 -8.459 -21.238 1.00 72.44 171 ASP A N 1
ATOM 1316 C CA . ASP A 1 171 ? -18.057 -8.920 -21.488 1.00 72.44 171 ASP A CA 1
ATOM 1317 C C . ASP A 1 171 ? -18.805 -9.382 -20.218 1.00 72.44 171 ASP A C 1
ATOM 1319 O O . ASP A 1 171 ? -20.031 -9.277 -20.150 1.00 72.44 171 ASP A 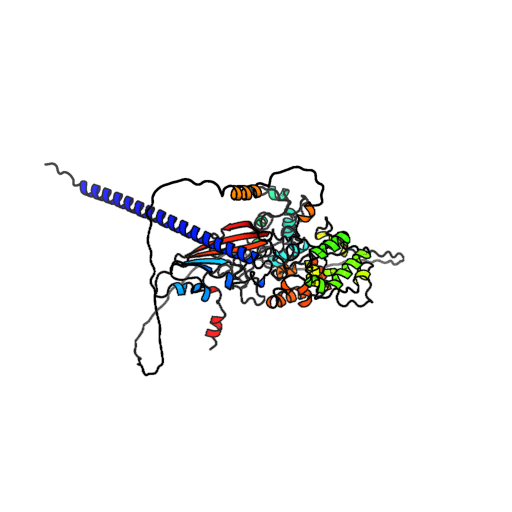O 1
ATOM 1323 N N . ASN A 1 172 ? -18.097 -9.925 -19.215 1.00 85.56 172 ASN A N 1
ATOM 1324 C CA . ASN A 1 172 ? -18.709 -10.467 -17.997 1.00 85.56 172 ASN A CA 1
ATOM 1325 C C . ASN A 1 172 ? -17.798 -10.334 -16.761 1.00 85.56 172 ASN A C 1
ATOM 1327 O O . ASN A 1 172 ? -16.920 -11.164 -16.519 1.00 85.56 172 ASN A O 1
ATOM 1331 N N . VAL A 1 173 ? -18.034 -9.303 -15.943 1.00 91.81 173 VAL A N 1
ATOM 1332 C CA . VAL A 1 173 ? -17.286 -9.063 -14.692 1.00 91.81 173 VAL A CA 1
ATOM 1333 C C . VAL A 1 173 ? -17.543 -10.161 -13.647 1.00 91.81 173 VAL A C 1
ATOM 1335 O O . VAL A 1 173 ? -16.632 -10.516 -12.901 1.00 91.81 173 VAL A O 1
ATOM 1338 N N . THR A 1 174 ? -18.740 -10.758 -13.615 1.00 93.44 174 THR A N 1
ATOM 1339 C CA . THR A 1 174 ? -19.095 -11.809 -12.644 1.00 93.44 174 THR A CA 1
ATOM 1340 C C . THR A 1 174 ? -18.270 -13.082 -12.844 1.00 93.44 174 THR A C 1
ATOM 1342 O O . THR A 1 174 ? -17.862 -13.701 -11.866 1.00 93.44 174 THR A O 1
ATOM 1345 N N . GLU A 1 175 ? -17.940 -13.445 -14.090 1.00 94.94 175 GLU A N 1
ATOM 1346 C CA . GLU A 1 175 ? -17.024 -14.565 -14.363 1.00 94.94 175 GLU A CA 1
ATOM 1347 C C . GLU A 1 175 ? -15.603 -14.300 -13.846 1.00 94.94 175 GLU A C 1
ATOM 1349 O O . GLU A 1 175 ? -14.961 -15.220 -13.344 1.00 94.94 175 GLU A O 1
ATOM 1354 N N . LEU A 1 176 ? -15.124 -13.051 -13.910 1.00 95.69 176 LEU A N 1
ATOM 1355 C CA . LEU A 1 176 ? -13.814 -12.669 -13.369 1.00 95.69 176 LEU A CA 1
ATOM 1356 C C . LEU A 1 176 ? -13.801 -12.696 -11.835 1.00 95.69 176 LEU A C 1
ATOM 1358 O O . LEU A 1 176 ? -12.840 -13.183 -11.243 1.00 95.69 176 LEU A O 1
ATOM 1362 N N . ILE A 1 177 ? -14.870 -12.216 -11.189 1.00 96.56 177 ILE A N 1
ATOM 1363 C CA . ILE A 1 177 ? -15.033 -12.301 -9.729 1.00 96.56 177 ILE A CA 1
ATOM 1364 C C . ILE A 1 177 ? -15.023 -13.773 -9.297 1.00 96.56 177 ILE A C 1
ATOM 1366 O O . ILE A 1 177 ? -14.213 -14.159 -8.457 1.00 96.56 177 ILE A O 1
ATOM 1370 N N . ASN A 1 178 ? -15.854 -14.610 -9.920 1.00 96.94 178 ASN A N 1
ATOM 1371 C CA . ASN A 1 178 ? -15.987 -16.017 -9.547 1.00 96.94 178 ASN A CA 1
ATOM 1372 C C . ASN A 1 178 ? -14.700 -16.813 -9.809 1.00 96.94 178 ASN A C 1
ATOM 1374 O O . ASN A 1 178 ? -14.272 -17.561 -8.937 1.00 96.94 178 ASN A O 1
ATOM 1378 N N . ALA A 1 179 ? -14.019 -16.603 -10.940 1.00 97.44 179 ALA A N 1
ATOM 1379 C CA . ALA A 1 179 ? -12.738 -17.261 -11.213 1.00 97.44 179 ALA A CA 1
ATOM 1380 C C . ALA A 1 179 ? -11.612 -16.835 -10.248 1.00 97.44 179 ALA A C 1
ATOM 1382 O O . ALA A 1 179 ? -10.756 -17.652 -9.913 1.00 97.44 179 ALA A O 1
ATOM 1383 N N . LEU A 1 180 ? -11.607 -15.579 -9.785 1.00 97.50 180 LEU A N 1
ATOM 1384 C CA . LEU A 1 180 ? -10.667 -15.087 -8.768 1.00 97.50 180 LEU A CA 1
ATOM 1385 C C . LEU A 1 180 ? -10.943 -15.718 -7.396 1.00 97.50 180 LEU A C 1
ATOM 1387 O O . LEU A 1 180 ? -9.999 -16.009 -6.663 1.00 97.50 180 LEU A O 1
ATOM 1391 N N . LEU A 1 181 ? -12.215 -15.946 -7.053 1.00 97.38 181 LEU A N 1
ATOM 1392 C CA . LEU A 1 181 ? -12.611 -16.602 -5.806 1.00 97.38 181 LEU A CA 1
ATOM 1393 C C . LEU A 1 181 ? -12.267 -18.099 -5.817 1.00 97.38 181 LEU A C 1
ATOM 1395 O O . LEU A 1 181 ? -11.587 -18.535 -4.889 1.00 97.38 181 LEU A O 1
ATOM 1399 N N . ASP A 1 182 ? -12.621 -18.827 -6.884 1.00 97.88 182 ASP A N 1
ATOM 1400 C CA . ASP A 1 182 ? -12.251 -20.240 -7.101 1.00 97.88 182 ASP A CA 1
ATOM 1401 C C . ASP A 1 182 ? -10.722 -20.441 -7.025 1.00 97.88 182 ASP A C 1
ATOM 1403 O O . ASP A 1 182 ? -10.224 -21.391 -6.433 1.00 97.88 182 ASP A O 1
ATOM 1407 N N . TRP A 1 183 ? -9.928 -19.510 -7.569 1.00 98.00 183 TRP A N 1
ATOM 1408 C CA . TRP A 1 183 ? -8.463 -19.588 -7.483 1.00 98.00 183 TRP A CA 1
ATOM 1409 C C . TRP A 1 183 ? -7.922 -19.478 -6.043 1.00 98.00 183 TRP A C 1
ATOM 1411 O O . TRP A 1 183 ? -6.829 -19.974 -5.751 1.00 98.00 183 TRP A O 1
ATOM 1421 N N . ARG A 1 184 ? -8.662 -18.796 -5.157 1.00 97.00 184 ARG A N 1
ATOM 1422 C CA . ARG A 1 184 ? -8.190 -18.291 -3.858 1.00 97.00 184 ARG A CA 1
ATOM 1423 C C . ARG A 1 184 ? -8.644 -19.116 -2.654 1.00 97.00 184 ARG A C 1
ATOM 1425 O O . ARG A 1 184 ? -7.927 -19.124 -1.650 1.00 97.00 184 ARG A O 1
ATOM 1432 N N . ASP A 1 185 ? -9.835 -19.711 -2.698 1.00 95.62 185 ASP A N 1
ATOM 1433 C CA . ASP A 1 185 ? -10.334 -20.541 -1.593 1.00 95.62 185 ASP A CA 1
ATOM 1434 C C . ASP A 1 185 ? -9.636 -21.914 -1.537 1.00 95.62 185 ASP A C 1
ATOM 1436 O O . ASP A 1 185 ? -8.600 -22.100 -2.162 1.00 95.62 185 ASP A O 1
ATOM 1440 N N . ALA A 1 186 ? -10.097 -22.833 -0.687 1.00 95.00 186 ALA A N 1
ATOM 1441 C CA . ALA A 1 186 ? -9.372 -24.063 -0.357 1.00 95.00 186 ALA A CA 1
ATOM 1442 C C . ALA A 1 186 ? -10.109 -25.358 -0.740 1.00 95.00 186 ALA A C 1
ATOM 1444 O O . ALA A 1 186 ? -9.629 -26.442 -0.391 1.00 95.00 186 ALA A O 1
ATOM 1445 N N . ASP A 1 187 ? -11.269 -25.264 -1.395 1.00 94.25 187 ASP A N 1
ATOM 1446 C CA . ASP A 1 187 ? -12.018 -26.432 -1.862 1.00 94.25 187 ASP A CA 1
ATOM 1447 C C . ASP A 1 187 ? -11.767 -26.672 -3.360 1.00 94.25 187 ASP A C 1
ATOM 1449 O O . ASP A 1 187 ? -10.620 -26.537 -3.777 1.00 94.25 187 ASP A O 1
ATOM 1453 N N . ASN A 1 188 ? -12.741 -27.172 -4.124 1.00 94.25 188 ASN A N 1
ATOM 1454 C CA . ASN A 1 188 ? -12.652 -27.459 -5.568 1.00 94.25 188 ASN A CA 1
ATOM 1455 C C . ASN A 1 188 ? -14.036 -27.267 -6.260 1.00 94.25 188 ASN A C 1
ATOM 1457 O O . ASN A 1 188 ? -14.248 -27.745 -7.381 1.00 94.25 188 ASN A O 1
ATOM 1461 N N . ASP A 1 189 ? -15.009 -26.633 -5.591 1.00 95.75 189 ASP A N 1
ATOM 1462 C CA . ASP A 1 189 ? -16.411 -26.553 -6.016 1.00 95.75 189 ASP A CA 1
ATOM 1463 C C . ASP A 1 189 ? -16.649 -25.300 -6.885 1.00 95.75 189 ASP A C 1
ATOM 1465 O O . ASP A 1 189 ? -17.068 -24.240 -6.423 1.00 95.75 189 ASP A O 1
ATOM 1469 N N . THR A 1 190 ? -16.390 -25.445 -8.189 1.00 96.88 190 THR A N 1
ATOM 1470 C CA . THR A 1 190 ? -16.436 -24.361 -9.195 1.00 96.88 190 THR A CA 1
ATOM 1471 C C . THR A 1 190 ? -17.721 -23.522 -9.136 1.00 96.88 190 THR A C 1
ATOM 1473 O O . THR A 1 190 ? -18.825 -24.048 -9.324 1.00 96.88 190 THR A O 1
ATOM 1476 N N . ARG A 1 191 ? -17.591 -22.197 -8.980 1.00 95.69 191 ARG A N 1
ATOM 1477 C CA . ARG A 1 191 ? -18.734 -21.264 -9.009 1.00 95.69 191 ARG A CA 1
ATOM 1478 C C . ARG A 1 191 ? -19.346 -21.149 -10.408 1.00 95.69 191 ARG A C 1
ATOM 1480 O O . ARG A 1 191 ? -18.725 -21.490 -11.417 1.00 95.69 191 ARG A O 1
ATOM 1487 N N . GLU A 1 192 ? -20.570 -20.620 -10.509 1.00 95.31 192 GLU A N 1
ATOM 1488 C CA . GLU A 1 192 ? -21.202 -20.382 -11.816 1.00 95.31 192 GLU A CA 1
ATOM 1489 C C . GLU A 1 192 ? -20.359 -19.399 -12.644 1.00 95.31 192 GLU A C 1
ATOM 1491 O O . GLU A 1 192 ? -20.139 -18.255 -12.253 1.00 95.31 192 GLU A O 1
ATOM 1496 N N . GLY A 1 193 ? -19.837 -19.865 -13.782 1.00 92.62 193 GLY A N 1
ATOM 1497 C CA . GLY A 1 193 ? -18.917 -19.076 -14.600 1.00 92.62 193 GLY A CA 1
ATOM 1498 C C . GLY A 1 193 ? -17.500 -18.918 -14.018 1.00 92.62 193 GLY A C 1
ATOM 1499 O O . GLY A 1 193 ? -16.675 -18.236 -14.622 1.00 92.62 193 GLY A O 1
ATOM 1500 N N . GLY A 1 194 ? -17.182 -19.570 -12.900 1.00 95.69 194 GLY A N 1
ATOM 1501 C CA . GLY A 1 194 ? -15.838 -19.620 -12.330 1.00 95.69 194 GLY A CA 1
ATOM 1502 C C . GLY A 1 194 ? -14.857 -20.480 -13.140 1.00 95.69 194 GLY A C 1
ATOM 1503 O O . GLY A 1 194 ? -15.032 -20.707 -14.348 1.00 95.69 194 GLY A O 1
ATOM 1504 N N . ALA A 1 195 ? -13.794 -20.930 -12.477 1.00 97.06 195 ALA A N 1
ATOM 1505 C CA . ALA A 1 195 ? -12.784 -21.819 -13.037 1.00 97.06 195 ALA A CA 1
ATOM 1506 C C . ALA A 1 195 ? -11.933 -22.480 -11.951 1.00 97.06 195 ALA A C 1
ATOM 1508 O O . ALA A 1 195 ? -11.222 -21.809 -11.209 1.00 97.06 195 ALA A O 1
ATOM 1509 N N . GLU A 1 196 ? -11.919 -23.807 -11.988 1.00 97.81 196 GLU A N 1
ATOM 1510 C CA . GLU A 1 196 ? -11.158 -24.677 -11.094 1.00 97.81 196 GLU A CA 1
ATOM 1511 C C . GLU A 1 196 ? -10.064 -25.466 -11.821 1.00 97.81 196 GLU A C 1
ATOM 1513 O O . GLU A 1 196 ? -9.887 -25.353 -13.037 1.00 97.81 196 GLU A O 1
ATOM 1518 N N . SER A 1 197 ? -9.342 -26.316 -11.091 1.00 97.31 197 SER A N 1
ATOM 1519 C CA . SER A 1 197 ? -8.329 -27.228 -11.641 1.00 97.31 197 SER A CA 1
ATOM 1520 C C . SER A 1 197 ? -8.804 -28.036 -12.861 1.00 97.31 197 SER A C 1
ATOM 1522 O O . SER A 1 197 ? -8.006 -28.265 -13.773 1.00 97.31 197 SER A O 1
ATOM 1524 N N . ASP A 1 198 ? -10.087 -28.407 -12.939 1.00 96.44 198 ASP A N 1
ATOM 1525 C CA . ASP A 1 198 ? -10.685 -29.076 -14.108 1.00 96.44 198 ASP A CA 1
ATOM 1526 C C . ASP A 1 198 ? -10.712 -28.188 -15.373 1.00 96.44 198 ASP A C 1
ATOM 1528 O O . ASP A 1 198 ? -10.606 -28.703 -16.486 1.00 96.44 198 ASP A O 1
ATOM 1532 N N . TYR A 1 199 ? -10.793 -26.859 -15.229 1.00 97.19 199 TYR A N 1
ATOM 1533 C CA . TYR A 1 199 ? -10.658 -25.903 -16.335 1.00 97.19 199 TYR A CA 1
ATOM 1534 C C . TYR A 1 199 ? -9.186 -25.701 -16.718 1.00 97.19 199 TYR A C 1
ATOM 1536 O O . TYR A 1 199 ? -8.826 -25.879 -17.885 1.00 97.19 199 TYR A O 1
ATOM 1544 N N . TYR A 1 200 ? -8.316 -25.369 -15.757 1.00 97.94 200 TYR A N 1
ATOM 1545 C CA . TYR A 1 200 ? -6.919 -25.011 -16.048 1.00 97.94 200 TYR A CA 1
ATOM 1546 C C . TYR A 1 200 ? -6.103 -26.188 -16.622 1.00 97.94 200 TYR A C 1
ATOM 1548 O O . TYR A 1 200 ? -5.207 -25.980 -17.445 1.00 97.94 200 TYR A O 1
ATOM 1556 N N . ASN A 1 201 ? -6.475 -27.438 -16.314 1.00 97.75 201 ASN A N 1
ATOM 1557 C CA . ASN A 1 201 ? -5.871 -28.628 -16.926 1.00 97.75 201 ASN A CA 1
ATOM 1558 C C . ASN A 1 201 ? -6.271 -28.856 -18.402 1.00 97.75 201 ASN A C 1
ATOM 1560 O O . ASN A 1 201 ? -5.730 -29.760 -19.042 1.00 97.75 201 ASN A O 1
ATOM 1564 N N . THR A 1 202 ? -7.179 -28.051 -18.971 1.00 97.88 202 THR A N 1
ATOM 1565 C CA . THR A 1 202 ? -7.494 -28.067 -20.417 1.00 97.88 202 THR A CA 1
ATOM 1566 C C . THR A 1 202 ? -6.635 -27.110 -21.249 1.00 97.88 202 THR A C 1
ATOM 1568 O O . THR A 1 202 ? -6.687 -27.159 -22.479 1.00 97.88 202 THR A O 1
ATOM 1571 N N . LEU A 1 203 ? -5.848 -26.244 -20.602 1.00 97.12 203 LEU A N 1
ATOM 1572 C CA . LEU A 1 203 ? -5.016 -25.235 -21.257 1.00 97.12 203 LEU A CA 1
ATOM 1573 C C . LEU A 1 203 ? -3.695 -25.828 -21.785 1.00 97.12 203 LEU A C 1
ATOM 1575 O O . LEU A 1 203 ? -3.284 -26.924 -21.406 1.00 97.12 203 LEU A O 1
ATOM 1579 N N . GLU A 1 204 ? -3.001 -25.091 -22.658 1.00 96.50 204 GLU A N 1
ATOM 1580 C CA . GLU A 1 204 ? -1.662 -25.449 -23.147 1.00 96.50 204 GLU A CA 1
ATOM 1581 C C . GLU A 1 204 ? -0.632 -24.363 -22.755 1.00 96.50 204 GLU A C 1
ATOM 1583 O O . GLU A 1 204 ? -0.673 -23.268 -23.319 1.00 96.50 204 GLU A O 1
ATOM 1588 N N . PRO A 1 205 ? 0.322 -24.636 -21.837 1.00 95.38 205 PRO A N 1
ATOM 1589 C CA . PRO A 1 205 ? 0.458 -25.848 -21.024 1.00 95.38 205 PRO A CA 1
ATOM 1590 C C . PRO A 1 205 ? -0.629 -25.950 -19.932 1.00 95.38 205 PRO A C 1
ATOM 1592 O O . PRO A 1 205 ? -1.099 -24.917 -19.458 1.00 95.38 205 PRO A O 1
ATOM 1595 N N . PRO A 1 206 ? -0.988 -27.169 -19.489 1.00 97.62 206 PRO A N 1
ATOM 1596 C CA . PRO A 1 206 ? -1.962 -27.367 -18.419 1.00 97.62 206 PRO A CA 1
ATOM 1597 C C . PRO A 1 206 ? -1.348 -27.100 -17.040 1.00 97.62 206 PRO A C 1
ATOM 1599 O O . PRO A 1 206 ? -0.170 -27.385 -16.801 1.00 97.62 206 PRO A O 1
ATOM 1602 N N . TYR A 1 207 ? -2.169 -26.593 -16.124 1.00 97.19 207 TYR A N 1
ATOM 1603 C CA . TYR A 1 207 ? -1.845 -26.386 -14.711 1.00 97.19 207 TYR A CA 1
ATOM 1604 C C . TYR A 1 207 ? -3.096 -26.593 -13.845 1.00 97.19 207 TYR A C 1
ATOM 1606 O O . TYR A 1 207 ? -4.205 -26.687 -14.361 1.00 97.19 207 TYR A O 1
ATOM 1614 N N . ASN A 1 208 ? -2.917 -26.693 -12.529 1.00 96.94 208 ASN A N 1
ATOM 1615 C CA . ASN A 1 208 ? -4.026 -26.703 -11.573 1.00 96.94 208 ASN A CA 1
ATOM 1616 C C . ASN A 1 208 ? -4.413 -25.264 -11.206 1.00 96.94 208 ASN A C 1
ATOM 1618 O O . ASN A 1 208 ? -3.576 -24.364 -11.313 1.00 96.94 208 ASN A O 1
ATOM 1622 N N . ALA A 1 209 ? -5.625 -25.071 -10.681 1.00 97.25 209 ALA A N 1
ATOM 1623 C CA . ALA A 1 209 ? -5.890 -23.912 -9.836 1.00 97.25 209 ALA A CA 1
ATOM 1624 C C . ALA A 1 209 ? -4.965 -23.952 -8.602 1.00 97.25 209 ALA A C 1
ATOM 1626 O O . ALA A 1 209 ? -4.350 -24.981 -8.287 1.00 97.25 209 ALA A O 1
ATOM 1627 N N . LYS A 1 210 ? -4.794 -22.803 -7.943 1.00 96.94 210 LYS A N 1
ATOM 1628 C CA . LYS A 1 210 ? -3.916 -22.712 -6.774 1.00 96.94 210 LYS A CA 1
ATOM 1629 C C . LYS A 1 210 ? -4.586 -23.201 -5.497 1.00 96.94 210 LYS A C 1
ATOM 1631 O O . LYS A 1 210 ? -3.913 -23.838 -4.685 1.00 96.94 210 LYS A O 1
ATOM 1636 N N . ASN A 1 211 ? -5.869 -22.875 -5.343 1.00 96.81 211 ASN A N 1
ATOM 1637 C CA . ASN A 1 211 ? -6.700 -23.211 -4.195 1.00 96.81 211 ASN A CA 1
ATOM 1638 C C . ASN A 1 211 ? -6.008 -22.745 -2.892 1.00 96.81 211 ASN A C 1
ATOM 1640 O O . ASN A 1 211 ? -5.704 -23.522 -1.979 1.00 96.81 211 ASN A O 1
ATOM 1644 N N . GLY A 1 212 ? -5.661 -21.451 -2.870 1.00 95.81 212 GLY A N 1
ATOM 1645 C CA . GLY A 1 212 ? -4.991 -20.792 -1.754 1.00 95.81 212 GLY A CA 1
ATOM 1646 C C . GLY A 1 212 ? -4.544 -19.352 -2.062 1.00 95.81 212 GLY A C 1
ATOM 1647 O O . GLY A 1 212 ? -4.767 -18.842 -3.160 1.00 95.81 212 GLY A O 1
ATOM 1648 N N . PRO A 1 213 ? -3.883 -18.671 -1.106 1.00 95.75 213 PRO A N 1
ATOM 1649 C CA . PRO A 1 213 ? -3.527 -17.256 -1.228 1.00 95.75 213 PRO A CA 1
ATOM 1650 C C . PRO A 1 213 ? -2.518 -16.976 -2.352 1.00 95.75 213 PRO A C 1
ATOM 1652 O O . PRO A 1 213 ? -1.557 -17.721 -2.551 1.00 95.75 213 PRO A O 1
ATOM 1655 N N . PHE A 1 214 ? -2.692 -15.846 -3.035 1.00 96.31 214 PHE A N 1
ATOM 1656 C CA . PHE A 1 214 ? -1.821 -15.330 -4.091 1.00 96.31 214 PHE A CA 1
ATOM 1657 C C . PHE A 1 214 ? -0.412 -14.989 -3.562 1.00 96.31 214 PHE A C 1
ATOM 1659 O O . PHE A 1 214 ? -0.282 -14.291 -2.552 1.00 96.31 214 PHE A O 1
ATOM 1666 N N . ASP A 1 215 ? 0.637 -15.428 -4.274 1.00 93.50 215 ASP A N 1
ATOM 1667 C CA . ASP A 1 215 ? 2.055 -15.132 -3.972 1.00 93.50 215 ASP A CA 1
ATOM 1668 C C . ASP A 1 215 ? 2.564 -13.884 -4.717 1.00 93.50 215 ASP A C 1
ATOM 1670 O O . ASP A 1 215 ? 3.629 -13.347 -4.404 1.00 93.50 215 ASP A O 1
ATOM 1674 N N . SER A 1 216 ? 1.816 -13.401 -5.714 1.00 93.88 216 SER A N 1
ATOM 1675 C CA . SER A 1 216 ? 2.070 -12.132 -6.405 1.00 93.88 216 SER A CA 1
ATOM 1676 C C . SER A 1 216 ? 0.784 -11.570 -7.011 1.00 93.88 216 SER A C 1
ATOM 1678 O O . SER A 1 216 ? -0.157 -12.314 -7.269 1.00 93.88 216 SER A O 1
ATOM 1680 N N . ILE A 1 217 ? 0.752 -10.264 -7.290 1.00 94.94 217 ILE A N 1
ATOM 1681 C CA . ILE A 1 217 ? -0.365 -9.635 -8.015 1.00 94.94 217 ILE A CA 1
ATOM 1682 C C . ILE A 1 217 ? -0.405 -10.095 -9.483 1.00 94.94 217 ILE A C 1
ATOM 1684 O O . ILE A 1 217 ? -1.484 -10.273 -10.041 1.00 94.94 217 ILE A O 1
ATOM 1688 N N . GLU A 1 218 ? 0.748 -10.372 -10.100 1.00 94.50 218 GLU A N 1
ATOM 1689 C CA . GLU A 1 218 ? 0.810 -10.922 -11.463 1.00 94.50 218 GLU A CA 1
ATOM 1690 C C . GLU A 1 218 ? 0.286 -12.356 -11.609 1.00 94.50 218 GLU A C 1
ATOM 1692 O O . GLU A 1 218 ? 0.006 -12.783 -12.727 1.00 94.50 218 GLU A O 1
ATOM 1697 N N . GLU A 1 219 ? 0.094 -13.084 -10.511 1.00 96.62 219 GLU A N 1
ATOM 1698 C CA . GLU A 1 219 ? -0.541 -14.405 -10.517 1.00 96.62 219 GLU A CA 1
ATOM 1699 C C . GLU A 1 219 ? -2.008 -14.340 -10.989 1.00 96.62 219 GLU A C 1
ATOM 1701 O O . GLU A 1 219 ? -2.505 -15.311 -11.555 1.00 96.62 219 GLU A O 1
ATOM 1706 N N . LEU A 1 220 ? -2.661 -13.170 -10.898 1.00 97.25 220 LEU A N 1
ATOM 1707 C CA . LEU A 1 220 ? -3.958 -12.922 -11.541 1.00 97.25 220 LEU A CA 1
ATOM 1708 C C . LEU A 1 220 ? -3.933 -13.199 -13.054 1.00 97.25 220 LEU A C 1
ATOM 1710 O O . LEU A 1 220 ? -4.954 -13.590 -13.595 1.00 97.25 220 LEU A O 1
ATOM 1714 N N . LEU A 1 221 ? -2.789 -13.087 -13.744 1.00 96.38 221 LEU A N 1
ATOM 1715 C CA . LEU A 1 221 ? -2.671 -13.418 -15.177 1.00 96.38 221 LEU A CA 1
ATOM 1716 C C . LEU A 1 221 ? -2.769 -14.928 -15.484 1.00 96.38 221 LEU A C 1
ATOM 1718 O O . LEU A 1 221 ? -2.717 -15.310 -16.653 1.00 96.38 221 LEU A O 1
ATOM 1722 N N . LEU A 1 222 ? -2.886 -15.781 -14.460 1.00 97.25 222 LEU A N 1
ATOM 1723 C CA . LEU A 1 222 ? -3.198 -17.210 -14.585 1.00 97.25 222 LEU A CA 1
ATOM 1724 C C . LEU A 1 222 ? -4.688 -17.513 -14.344 1.00 97.25 222 LEU A C 1
ATOM 1726 O O . LEU A 1 222 ? -5.147 -18.602 -14.672 1.00 97.25 222 LEU A O 1
ATOM 1730 N N . VAL A 1 223 ? -5.450 -16.564 -13.792 1.00 97.44 223 VAL A N 1
ATOM 1731 C CA . VAL A 1 223 ? -6.881 -16.726 -13.509 1.00 97.44 223 VAL A CA 1
ATOM 1732 C C . VAL A 1 223 ? -7.687 -16.582 -14.802 1.00 97.44 223 VAL A C 1
ATOM 1734 O O . VAL A 1 223 ? -7.403 -15.718 -15.636 1.00 97.44 223 VAL A O 1
ATOM 1737 N N . LYS A 1 224 ? -8.721 -17.416 -14.984 1.00 96.38 224 LYS A N 1
ATOM 1738 C CA . LYS A 1 224 ? -9.590 -17.392 -16.174 1.00 96.38 224 LYS A CA 1
ATOM 1739 C C . LYS A 1 224 ? -10.077 -15.968 -16.482 1.00 96.38 224 LYS A C 1
ATOM 1741 O O . LYS A 1 224 ? -10.717 -15.322 -15.660 1.00 96.38 224 LYS A O 1
ATOM 1746 N N . GLY A 1 225 ? -9.827 -15.519 -17.713 1.00 93.25 225 GLY A N 1
ATOM 1747 C CA . GLY A 1 225 ? -10.326 -14.253 -18.262 1.00 93.25 225 GLY A CA 1
ATOM 1748 C C . GLY A 1 225 ? -9.481 -13.014 -17.944 1.00 93.25 225 GLY A C 1
ATOM 1749 O O . GLY A 1 225 ? -9.603 -12.015 -18.653 1.00 93.25 225 GLY A O 1
ATOM 1750 N N . PHE A 1 226 ? -8.588 -13.069 -16.953 1.00 94.56 226 PHE A N 1
ATOM 1751 C CA . PHE A 1 226 ? -7.695 -11.956 -16.629 1.00 94.56 226 PHE A CA 1
ATOM 1752 C C . PHE A 1 226 ? -6.612 -11.772 -17.699 1.00 94.56 226 PHE A C 1
ATOM 1754 O O . PHE A 1 226 ? -6.151 -12.716 -18.340 1.00 94.56 226 PHE A O 1
ATOM 1761 N N . ASN A 1 227 ? -6.198 -10.523 -17.904 1.00 92.00 227 ASN A N 1
ATOM 1762 C CA . ASN A 1 227 ? -5.200 -10.143 -18.900 1.00 92.00 227 ASN A CA 1
ATOM 1763 C C . ASN A 1 227 ? -4.488 -8.836 -18.492 1.00 92.00 227 ASN A C 1
ATOM 1765 O O . ASN A 1 227 ? -4.769 -8.265 -17.438 1.00 92.00 227 ASN A O 1
ATOM 1769 N N . ALA A 1 228 ? -3.562 -8.357 -19.327 1.00 90.56 228 ALA A N 1
ATOM 1770 C CA . ALA A 1 228 ? -2.787 -7.147 -19.047 1.00 90.56 228 ALA A CA 1
ATOM 1771 C C . ALA A 1 228 ? -3.640 -5.866 -18.930 1.00 90.56 228 ALA A C 1
ATOM 1773 O O . ALA A 1 228 ? -3.336 -5.046 -18.071 1.00 90.56 228 ALA A O 1
ATOM 1774 N N . ALA A 1 229 ? -4.710 -5.718 -19.721 1.00 89.25 229 ALA A N 1
ATOM 1775 C CA . ALA A 1 229 ? -5.608 -4.561 -19.652 1.00 89.25 229 ALA A CA 1
ATOM 1776 C C . ALA A 1 229 ? -6.424 -4.556 -18.349 1.00 89.25 229 ALA A C 1
ATOM 1778 O O . ALA A 1 229 ? -6.553 -3.5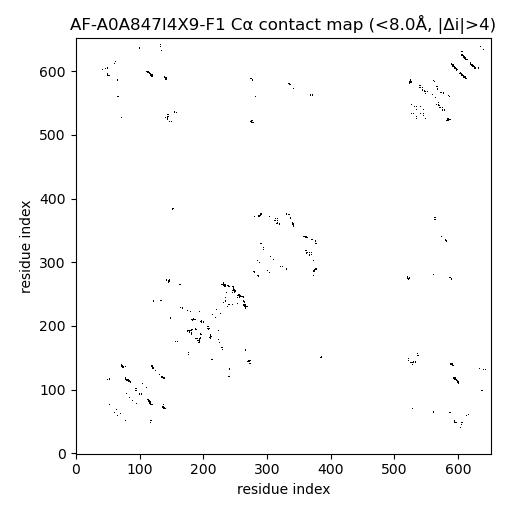33 -17.692 1.00 89.25 229 ALA A O 1
ATOM 1779 N N . ILE A 1 230 ? -6.904 -5.723 -17.912 1.00 92.06 230 ILE A N 1
ATOM 1780 C CA . ILE A 1 230 ? -7.579 -5.879 -16.613 1.00 92.06 230 ILE A CA 1
ATOM 1781 C C . ILE A 1 230 ? -6.607 -5.592 -15.454 1.00 92.06 230 ILE A C 1
ATOM 1783 O O . ILE A 1 230 ? -6.971 -4.947 -14.469 1.00 92.06 230 ILE A O 1
ATOM 1787 N N . LEU A 1 231 ? -5.360 -6.070 -15.549 1.00 92.88 231 LEU A N 1
ATOM 1788 C CA . LEU A 1 231 ? -4.414 -5.992 -14.438 1.00 92.88 231 LEU A CA 1
ATOM 1789 C C . LEU A 1 231 ? -3.720 -4.630 -14.309 1.00 92.88 231 LEU A C 1
ATOM 1791 O O . LEU A 1 231 ? -3.628 -4.125 -13.195 1.00 92.88 231 LEU A O 1
ATOM 1795 N N . TYR A 1 232 ? -3.236 -4.040 -15.401 1.00 89.75 232 TYR A N 1
ATOM 1796 C CA . TYR A 1 232 ? -2.481 -2.775 -15.385 1.00 89.75 232 TYR A CA 1
ATOM 1797 C C . TYR A 1 232 ? -3.260 -1.601 -15.977 1.00 89.75 232 TYR A C 1
ATOM 1799 O O . TYR A 1 232 ? -2.933 -0.454 -15.691 1.00 89.75 232 TYR A O 1
ATOM 1807 N N . GLY A 1 233 ? -4.292 -1.882 -16.775 1.00 89.25 233 GLY A N 1
ATOM 1808 C CA . GLY A 1 233 ? -4.952 -0.864 -17.578 1.00 89.25 233 GLY A CA 1
ATOM 1809 C C . GLY A 1 233 ? -3.974 -0.193 -18.537 1.00 89.25 233 GLY A C 1
ATOM 1810 O O . GLY A 1 233 ? -3.009 -0.812 -18.988 1.00 89.25 233 GLY A O 1
ATOM 1811 N N . GLU A 1 234 ? -4.254 1.061 -18.862 1.00 87.25 234 GLU A N 1
ATOM 1812 C CA . GLU A 1 234 ? -3.512 1.864 -19.838 1.00 87.25 234 GLU A CA 1
ATOM 1813 C C . GLU A 1 234 ? -2.085 2.188 -19.372 1.00 87.25 234 GLU A C 1
ATOM 1815 O O . GLU A 1 234 ? -1.195 2.320 -20.206 1.00 87.25 234 GLU A O 1
ATOM 1820 N N . ASP A 1 235 ? -1.861 2.193 -18.051 1.00 87.19 235 ASP A N 1
ATOM 1821 C CA . ASP A 1 235 ? -0.587 2.419 -17.346 1.00 87.19 235 ASP A CA 1
ATOM 1822 C C . ASP A 1 235 ? 0.385 1.228 -17.512 1.00 87.19 235 ASP A C 1
ATOM 1824 O O . ASP A 1 235 ? 0.846 0.591 -16.555 1.00 87.19 235 ASP A O 1
ATOM 1828 N N . VAL A 1 236 ? 0.687 0.873 -18.764 1.00 83.12 236 VAL A N 1
ATOM 1829 C CA . VAL A 1 236 ? 1.531 -0.277 -19.122 1.00 83.12 236 VAL A CA 1
ATOM 1830 C C . VAL A 1 236 ? 2.967 -0.106 -18.645 1.00 83.12 236 VAL A C 1
ATOM 1832 O O . VAL A 1 236 ? 3.653 -1.098 -18.363 1.00 83.12 236 VAL A O 1
ATOM 1835 N N . ASN A 1 237 ? 3.420 1.142 -18.529 1.00 86.81 237 ASN A N 1
ATOM 1836 C CA . ASN A 1 237 ? 4.735 1.472 -18.011 1.00 86.81 237 ASN A CA 1
ATOM 1837 C C . ASN A 1 237 ? 4.758 1.605 -16.468 1.00 86.81 237 ASN A C 1
ATOM 1839 O O . ASN A 1 237 ? 5.826 1.435 -15.875 1.00 86.81 237 ASN A O 1
ATOM 1843 N N . ARG A 1 238 ? 3.603 1.747 -15.801 1.00 87.75 238 ARG A N 1
ATOM 1844 C CA . ARG A 1 238 ? 3.422 1.795 -14.334 1.00 87.75 238 ARG A CA 1
ATOM 1845 C C . ARG A 1 238 ? 4.009 3.044 -13.668 1.00 87.75 238 ARG A C 1
ATOM 1847 O O . ARG A 1 238 ? 4.710 2.910 -12.663 1.00 87.75 238 ARG A O 1
ATOM 1854 N N . ASN A 1 239 ? 3.792 4.233 -14.223 1.00 85.69 239 ASN A N 1
ATOM 1855 C CA . ASN A 1 239 ? 4.120 5.522 -13.585 1.00 85.69 239 ASN A CA 1
ATOM 1856 C C . ASN A 1 239 ? 2.881 6.251 -13.033 1.00 85.69 239 ASN A C 1
ATOM 1858 O O . ASN A 1 239 ? 3.012 7.164 -12.215 1.00 85.69 239 ASN A O 1
ATOM 1862 N N . GLY A 1 240 ? 1.677 5.870 -13.455 1.00 83.94 240 GLY A N 1
ATOM 1863 C CA . GLY A 1 240 ? 0.453 6.593 -13.136 1.00 83.94 240 GLY A CA 1
ATOM 1864 C C . GLY A 1 240 ? 0.330 7.979 -13.792 1.00 83.94 240 GLY A C 1
ATOM 1865 O O . GLY A 1 240 ? -0.538 8.757 -13.382 1.00 83.94 240 GLY A O 1
ATOM 1866 N N . ILE A 1 241 ? 1.172 8.297 -14.776 1.00 83.62 241 ILE A N 1
ATOM 1867 C CA . ILE A 1 241 ? 1.169 9.527 -15.579 1.00 83.62 241 ILE A CA 1
ATOM 1868 C C . ILE A 1 241 ? 0.495 9.208 -16.911 1.00 83.62 241 ILE A C 1
ATOM 1870 O O . ILE A 1 241 ? 0.792 8.186 -17.509 1.00 83.62 241 ILE A O 1
ATOM 1874 N N . LEU A 1 242 ? -0.383 10.083 -17.407 1.00 84.88 242 LEU A N 1
ATOM 1875 C CA . LEU A 1 242 ? -0.955 9.887 -18.742 1.00 84.88 242 LEU A CA 1
ATOM 1876 C C . LEU A 1 242 ? 0.069 10.283 -19.822 1.00 84.88 242 LEU A C 1
ATOM 1878 O O . LEU A 1 242 ? 0.216 11.472 -20.147 1.00 84.88 242 LEU A O 1
ATOM 1882 N N . ASP A 1 243 ? 0.802 9.290 -20.324 1.00 84.19 243 ASP A N 1
ATOM 1883 C CA . ASP A 1 243 ? 1.775 9.429 -21.411 1.00 84.19 243 ASP A CA 1
ATOM 1884 C C . ASP A 1 243 ? 1.099 9.524 -22.795 1.00 84.19 243 ASP A C 1
ATOM 1886 O O . ASP A 1 243 ? -0.060 9.161 -22.977 1.00 84.19 243 ASP A O 1
ATOM 1890 N N . GLU A 1 244 ? 1.811 10.050 -23.801 1.00 86.81 244 GLU A N 1
ATOM 1891 C CA . GLU A 1 244 ? 1.224 10.316 -25.132 1.00 86.81 244 GLU A CA 1
ATOM 1892 C C . GLU A 1 244 ? 0.765 9.037 -25.858 1.00 86.81 244 GLU A C 1
ATOM 1894 O O . GLU A 1 244 ? -0.213 9.084 -26.595 1.00 86.81 244 GLU A O 1
ATOM 1899 N N . ASN A 1 245 ? 1.432 7.903 -25.613 1.00 87.25 245 ASN A N 1
ATOM 1900 C CA . ASN A 1 245 ? 1.075 6.579 -26.148 1.00 87.25 245 ASN A CA 1
ATOM 1901 C C . ASN A 1 245 ? 0.037 5.823 -25.293 1.00 87.25 245 ASN A C 1
ATOM 1903 O O . ASN A 1 245 ? -0.233 4.653 -25.547 1.00 87.25 245 ASN A O 1
ATOM 1907 N N . GLU A 1 246 ? -0.461 6.453 -24.230 1.00 87.44 246 GLU A N 1
ATOM 1908 C CA . GLU A 1 246 ? -1.516 5.939 -23.346 1.00 87.44 246 GLU A CA 1
ATOM 1909 C C . GLU A 1 246 ? -2.767 6.845 -23.440 1.00 87.44 246 GLU A C 1
ATOM 1911 O O . GLU A 1 246 ? -3.672 6.745 -22.619 1.00 87.44 246 GLU A O 1
ATOM 1916 N N . ASN A 1 247 ? -2.789 7.747 -24.440 1.00 87.06 247 ASN A N 1
ATOM 1917 C CA . ASN A 1 247 ? -3.923 8.571 -24.871 1.00 87.06 247 ASN A CA 1
ATOM 1918 C C . ASN A 1 247 ? -3.828 8.888 -26.394 1.00 87.06 247 ASN A C 1
ATOM 1920 O O . ASN A 1 247 ? -3.983 10.038 -26.818 1.00 87.06 247 ASN A O 1
ATOM 1924 N N . ASP A 1 248 ? -3.535 7.889 -27.233 1.00 86.12 248 ASP A N 1
ATOM 1925 C CA . ASP A 1 248 ? -3.653 7.964 -28.704 1.00 86.12 248 ASP A CA 1
ATOM 1926 C C . ASP A 1 248 ? -4.617 6.925 -29.323 1.00 86.12 248 ASP A C 1
ATOM 1928 O O . ASP A 1 248 ? -4.989 7.042 -30.496 1.00 86.12 248 ASP A O 1
ATOM 1932 N N . GLY A 1 249 ? -5.162 6.018 -28.511 1.00 86.31 249 GLY A N 1
ATOM 1933 C CA . GLY A 1 249 ? -6.108 4.969 -28.883 1.00 86.31 249 GLY A CA 1
ATOM 1934 C C . GLY A 1 249 ? -5.411 3.775 -29.539 1.00 86.31 249 GLY A C 1
ATOM 1935 O O . GLY A 1 249 ? -4.401 3.269 -29.064 1.00 86.31 249 GLY A O 1
ATOM 1936 N N . ASP A 1 250 ? -5.933 3.324 -30.682 1.00 85.38 250 ASP A N 1
ATOM 1937 C CA . ASP A 1 250 ? -5.324 2.243 -31.475 1.00 85.38 250 ASP A CA 1
ATOM 1938 C C . ASP A 1 250 ? -4.103 2.704 -32.321 1.00 85.38 250 ASP A C 1
ATOM 1940 O O . ASP A 1 250 ? -3.646 1.951 -33.190 1.00 85.38 250 ASP A O 1
ATOM 1944 N N . GLU A 1 251 ? -3.584 3.934 -32.159 1.00 88.56 251 GLU A N 1
ATOM 1945 C CA . GLU A 1 251 ? -2.418 4.402 -32.936 1.00 88.56 251 GLU A CA 1
ATOM 1946 C C . GLU A 1 251 ? -1.088 3.802 -32.438 1.00 88.56 251 GLU A C 1
ATOM 1948 O O . GLU A 1 251 ? -0.190 3.563 -33.260 1.00 88.56 251 GLU A O 1
ATOM 1953 N N . SER A 1 252 ? -0.970 3.481 -31.143 1.00 89.06 252 SER A N 1
ATOM 1954 C CA . SER A 1 252 ? 0.248 2.918 -30.549 1.00 89.06 252 SER A CA 1
ATOM 1955 C C . SER A 1 252 ? 0.012 1.659 -29.679 1.00 89.06 252 SER A C 1
ATOM 1957 O O . SER A 1 252 ? -0.573 0.674 -30.136 1.00 89.06 252 SER A O 1
ATOM 1959 N N . PHE A 1 253 ? 0.588 1.607 -28.476 1.00 84.31 253 PHE A N 1
ATOM 1960 C CA . PHE A 1 253 ? 0.417 0.544 -27.486 1.00 84.31 253 PHE A CA 1
ATOM 1961 C C . PHE A 1 253 ? 0.293 1.218 -26.112 1.00 84.31 253 PHE A C 1
ATOM 1963 O O . PHE A 1 253 ? 1.228 1.936 -25.744 1.00 84.31 253 PHE A O 1
ATOM 1970 N N . PRO A 1 254 ? -0.770 0.935 -25.334 1.00 85.44 254 PRO A N 1
ATOM 1971 C CA . PRO A 1 254 ? -1.640 -0.247 -25.426 1.00 85.44 254 PRO A CA 1
ATOM 1972 C C . PRO A 1 254 ? -2.830 -0.181 -26.418 1.00 85.44 254 PRO A C 1
ATOM 1974 O O . PRO A 1 254 ? -3.536 0.816 -26.466 1.00 85.44 254 PRO A O 1
ATOM 1977 N N . PRO A 1 255 ? -3.166 -1.290 -27.119 1.00 80.69 255 PRO A N 1
ATOM 1978 C CA . PRO A 1 255 ? -4.283 -1.386 -28.075 1.00 80.69 255 PRO A CA 1
ATOM 1979 C C . PRO A 1 255 ? -5.638 -1.622 -27.373 1.00 80.69 255 PRO A C 1
ATOM 1981 O O . PRO A 1 255 ? -6.381 -2.563 -27.674 1.00 80.69 255 PRO A O 1
ATOM 1984 N N . TYR A 1 256 ? -5.878 -0.849 -26.322 1.00 81.50 256 TYR A N 1
ATOM 1985 C CA . TYR A 1 256 ? -7.105 -0.826 -25.523 1.00 81.50 256 TYR A CA 1
ATOM 1986 C C . TYR A 1 256 ? -7.294 0.513 -24.786 1.00 81.50 256 TYR A C 1
ATOM 1988 O O . TYR A 1 256 ? -8.210 0.620 -23.974 1.00 81.50 256 TYR A O 1
ATOM 1996 N N . ASP A 1 257 ? -6.450 1.504 -25.090 1.00 81.88 257 ASP A N 1
ATOM 1997 C CA . ASP A 1 257 ? -6.599 2.905 -24.705 1.00 81.88 257 ASP A CA 1
ATOM 1998 C C . ASP A 1 257 ? -7.902 3.495 -25.272 1.00 81.88 257 ASP A C 1
ATOM 2000 O O . ASP A 1 257 ? -8.246 3.306 -26.445 1.00 81.88 257 ASP A O 1
ATOM 2004 N N . ASN A 1 258 ? -8.651 4.177 -24.406 1.00 84.06 258 ASN A N 1
ATOM 2005 C CA . ASN A 1 258 ? -9.956 4.750 -24.719 1.00 84.06 258 ASN A CA 1
ATOM 2006 C C . ASN A 1 258 ? -9.921 6.217 -25.220 1.00 84.06 258 ASN A C 1
ATOM 2008 O O . ASN A 1 258 ? -10.910 6.678 -25.798 1.00 84.06 258 ASN A O 1
ATOM 2012 N N . HIS A 1 259 ? -8.802 6.931 -25.042 1.00 86.81 259 HIS A N 1
ATOM 2013 C CA . HIS A 1 259 ? -8.582 8.336 -25.415 1.00 86.81 259 HIS A CA 1
ATOM 2014 C C . HIS A 1 259 ? -9.628 9.318 -24.815 1.00 86.81 259 HIS A C 1
ATOM 2016 O O . HIS A 1 259 ? -10.071 10.251 -25.492 1.00 86.81 259 HIS A O 1
ATOM 2022 N N . ASP A 1 260 ? -10.043 9.153 -23.547 1.00 84.75 260 ASP A N 1
ATOM 2023 C CA . ASP A 1 260 ? -10.905 10.125 -22.833 1.00 84.75 260 ASP A CA 1
ATOM 2024 C C . ASP A 1 260 ? -10.147 11.251 -22.096 1.00 84.75 260 ASP A C 1
ATOM 2026 O O . ASP A 1 260 ? -10.769 12.224 -21.655 1.00 84.75 260 ASP A O 1
ATOM 2030 N N . GLY A 1 261 ? -8.814 11.167 -21.992 1.00 84.25 261 GLY A N 1
ATOM 2031 C CA . GLY A 1 261 ? -7.983 12.093 -21.212 1.00 84.25 261 GLY A CA 1
ATOM 2032 C C . GLY A 1 261 ? -7.727 11.670 -19.756 1.00 84.25 261 GLY A C 1
ATOM 2033 O O . GLY A 1 261 ? -7.149 12.448 -18.991 1.00 84.25 261 GLY A O 1
ATOM 2034 N N . THR A 1 262 ? -8.138 10.467 -19.352 1.00 82.25 262 THR A N 1
ATOM 2035 C CA . THR A 1 262 ? -7.867 9.821 -18.059 1.00 82.25 262 THR A CA 1
ATOM 2036 C C . THR A 1 262 ? -7.010 8.576 -18.254 1.00 82.25 262 THR A C 1
ATOM 2038 O O . THR A 1 262 ? -7.325 7.757 -19.098 1.00 82.25 262 THR A O 1
ATOM 2041 N N . LEU A 1 263 ? -6.021 8.371 -17.379 1.00 84.06 263 LEU A N 1
ATOM 2042 C CA . LEU A 1 263 ? -5.333 7.085 -17.248 1.00 84.06 263 LEU A CA 1
ATOM 2043 C C . LEU A 1 263 ? -6.128 6.107 -16.364 1.00 84.06 263 LEU A C 1
ATOM 2045 O O . LEU A 1 263 ? -6.213 6.318 -15.146 1.00 84.06 263 LEU A O 1
ATOM 2049 N N . ASP A 1 264 ? -6.653 5.016 -16.922 1.00 84.56 264 ASP A N 1
ATOM 2050 C CA . ASP A 1 264 ? -7.182 3.901 -16.131 1.00 84.56 264 ASP A CA 1
ATOM 2051 C C . ASP A 1 264 ? -6.061 2.912 -15.761 1.00 84.56 264 ASP A C 1
ATOM 2053 O O . ASP A 1 264 ? -5.574 2.150 -16.587 1.00 84.56 264 ASP A O 1
ATOM 2057 N N . ARG A 1 265 ? -5.659 2.885 -14.480 1.00 82.44 265 ARG A N 1
ATOM 2058 C CA . ARG A 1 265 ? -4.491 2.123 -13.959 1.00 82.44 265 ARG A CA 1
ATOM 2059 C C . ARG A 1 265 ? -4.747 0.646 -13.589 1.00 82.44 265 ARG A C 1
ATOM 2061 O O . ARG A 1 265 ? -4.026 0.073 -12.766 1.00 82.44 265 ARG A O 1
ATOM 2068 N N . GLY A 1 266 ? -5.813 0.045 -14.120 1.00 89.25 266 GLY A N 1
ATOM 2069 C CA . GLY A 1 266 ? -6.193 -1.352 -13.860 1.00 89.25 266 GLY A CA 1
ATOM 2070 C C . GLY A 1 266 ? -6.350 -1.726 -12.375 1.00 89.25 266 GLY A C 1
ATOM 2071 O O . GLY A 1 266 ? -6.549 -0.880 -11.501 1.00 89.25 266 GLY A O 1
ATOM 2072 N N . LEU A 1 267 ? -6.287 -3.028 -12.078 1.00 92.94 267 LEU A N 1
ATOM 2073 C CA . LEU A 1 267 ? -6.447 -3.565 -10.717 1.00 92.94 267 LEU A CA 1
ATOM 2074 C C . LEU A 1 267 ? -5.168 -3.513 -9.858 1.00 92.94 267 LEU A C 1
ATOM 2076 O O . LEU A 1 267 ? -5.258 -3.397 -8.635 1.00 92.94 267 LEU A O 1
ATOM 2080 N N . ALA A 1 268 ? -3.978 -3.591 -10.461 1.00 92.69 268 ALA A N 1
ATOM 2081 C CA . ALA A 1 268 ? -2.702 -3.723 -9.749 1.00 92.69 268 ALA A CA 1
ATOM 2082 C C . ALA A 1 268 ? -2.315 -2.486 -8.920 1.00 92.69 268 ALA A C 1
ATOM 2084 O O . ALA A 1 268 ? -1.521 -2.601 -7.984 1.00 92.69 268 ALA A O 1
ATOM 2085 N N . HIS A 1 269 ? -2.884 -1.316 -9.226 1.00 91.00 269 HIS A N 1
ATOM 2086 C CA . HIS A 1 269 ? -2.737 -0.122 -8.391 1.00 91.00 269 HIS A CA 1
ATOM 2087 C C . HIS A 1 269 ? -3.429 -0.290 -7.024 1.00 91.00 269 HIS A C 1
ATOM 2089 O O . HIS A 1 269 ? -2.839 -0.025 -5.975 1.00 91.00 269 HIS A O 1
ATOM 2095 N N . PHE A 1 270 ? -4.659 -0.810 -7.023 1.00 93.56 270 PHE A N 1
ATOM 2096 C CA . PHE A 1 270 ? -5.536 -0.855 -5.844 1.00 93.56 270 PHE A CA 1
ATOM 2097 C C . PHE A 1 270 ? -5.367 -2.107 -4.966 1.00 93.56 270 PHE A C 1
ATOM 2099 O O . PHE A 1 270 ? -5.916 -2.151 -3.862 1.00 93.56 270 PHE A O 1
ATOM 2106 N N . LEU A 1 271 ? -4.615 -3.110 -5.436 1.00 95.88 271 LEU A N 1
ATOM 2107 C CA . LEU A 1 271 ? -4.440 -4.408 -4.780 1.00 95.88 271 LEU A CA 1
ATOM 2108 C C . LEU A 1 271 ? -3.051 -4.607 -4.155 1.00 95.88 271 LEU A C 1
ATOM 2110 O O . LEU A 1 271 ? -2.019 -4.217 -4.703 1.00 95.88 271 LEU A O 1
ATOM 2114 N N . THR A 1 272 ? -3.027 -5.314 -3.027 1.00 95.56 272 THR A N 1
ATOM 2115 C CA . THR A 1 272 ? -1.824 -5.901 -2.425 1.00 95.56 272 THR A CA 1
ATOM 2116 C C . THR A 1 272 ? -2.064 -7.362 -2.043 1.00 95.56 272 THR A C 1
ATOM 2118 O O . THR A 1 272 ? -3.203 -7.807 -1.934 1.00 95.56 272 THR A O 1
ATOM 2121 N N . ILE A 1 273 ? -0.988 -8.102 -1.787 1.00 94.31 273 ILE A N 1
ATOM 2122 C CA . ILE A 1 273 ? -1.016 -9.413 -1.112 1.00 94.31 273 ILE A CA 1
ATOM 2123 C C . ILE A 1 273 ? -0.454 -9.343 0.318 1.00 94.31 273 ILE A C 1
ATOM 2125 O O . ILE A 1 273 ? -0.492 -10.329 1.053 1.00 94.31 273 ILE A O 1
ATOM 2129 N N . CYS A 1 274 ? 0.121 -8.200 0.711 1.00 88.19 274 CYS A N 1
ATOM 2130 C CA . CYS A 1 274 ? 1.074 -8.119 1.816 1.00 88.19 274 CYS A CA 1
ATOM 2131 C C . CYS A 1 274 ? 0.874 -6.901 2.734 1.00 88.19 274 CYS A C 1
ATOM 2133 O O . CYS A 1 274 ? 1.844 -6.280 3.151 1.00 88.19 274 CYS A O 1
ATOM 2135 N N . SER A 1 275 ? -0.366 -6.596 3.131 1.00 92.19 275 SER A N 1
ATOM 2136 C CA . SER A 1 275 ? -0.632 -5.720 4.286 1.00 92.19 275 SER A CA 1
ATOM 2137 C C . SER A 1 275 ? -0.917 -6.537 5.556 1.00 92.19 275 SER A C 1
ATOM 2139 O O . SER A 1 275 ? -1.867 -7.324 5.598 1.00 92.19 275 SER A O 1
ATOM 2141 N N . ARG A 1 276 ? -0.088 -6.362 6.600 1.00 91.69 276 ARG A N 1
ATOM 2142 C CA . ARG A 1 276 ? -0.256 -6.997 7.922 1.00 91.69 276 ARG A CA 1
ATOM 2143 C C . ARG A 1 276 ? 0.282 -6.133 9.071 1.00 91.69 276 ARG A C 1
ATOM 2145 O O . ARG A 1 276 ? 1.452 -5.767 9.090 1.00 91.69 276 ARG A O 1
ATOM 2152 N N . GLU A 1 277 ? -0.541 -5.874 10.077 1.00 90.81 277 GLU A N 1
ATOM 2153 C CA . GLU A 1 277 ? -0.195 -5.142 11.301 1.00 90.81 277 GLU A CA 1
ATOM 2154 C C . GLU A 1 277 ? 0.005 -6.113 12.488 1.00 90.81 277 GLU A C 1
ATOM 2156 O O . GLU A 1 277 ? -0.845 -6.966 12.714 1.00 90.81 277 GLU A O 1
ATOM 2161 N N . PRO A 1 278 ? 1.077 -6.036 13.296 1.00 89.69 278 PRO A N 1
ATOM 2162 C CA . PRO A 1 278 ? 1.098 -6.656 14.624 1.00 89.69 278 PRO A CA 1
ATOM 2163 C C . PRO A 1 278 ? 0.141 -5.923 15.584 1.00 89.69 278 PRO A C 1
ATOM 2165 O O . PRO A 1 278 ? 0.038 -4.697 15.535 1.00 89.69 278 PRO A O 1
ATOM 2168 N N . ASP A 1 279 ? -0.529 -6.646 16.492 1.00 89.56 279 ASP A N 1
ATOM 2169 C CA . ASP A 1 279 ? -1.439 -6.044 17.487 1.00 89.56 279 ASP A CA 1
ATOM 2170 C C . ASP A 1 279 ? -0.665 -5.379 18.644 1.00 89.56 279 ASP A C 1
ATOM 2172 O O . ASP A 1 279 ? -0.657 -5.827 19.792 1.00 89.56 279 ASP A O 1
ATOM 2176 N N . THR A 1 280 ? 0.054 -4.312 18.299 1.00 90.75 280 THR A N 1
ATOM 2177 C CA . THR A 1 280 ? 0.887 -3.504 19.190 1.00 90.75 280 THR A CA 1
ATOM 2178 C C . THR A 1 280 ? 0.448 -2.044 19.180 1.00 90.75 280 THR A C 1
ATOM 2180 O O . THR A 1 280 ? 0.051 -1.512 18.137 1.00 90.75 280 THR A O 1
ATOM 2183 N N . ALA A 1 281 ? 0.622 -1.380 20.316 1.00 91.81 281 ALA A N 1
ATOM 2184 C CA . ALA A 1 281 ? 0.559 0.069 20.443 1.00 91.81 281 ALA A CA 1
ATOM 2185 C C . ALA A 1 281 ? 1.670 0.768 19.624 1.00 91.81 281 ALA A C 1
ATOM 2187 O O . ALA A 1 281 ? 2.603 0.128 19.119 1.00 91.81 281 ALA A O 1
ATOM 2188 N N . LEU A 1 282 ? 1.605 2.096 19.517 1.00 89.62 282 LEU A N 1
ATOM 2189 C CA . LEU A 1 282 ? 2.561 2.940 18.784 1.00 89.62 282 LEU A CA 1
ATOM 2190 C C . LEU A 1 282 ? 3.996 2.919 19.345 1.00 89.62 282 LEU A C 1
ATOM 2192 O O . LEU A 1 282 ? 4.919 3.358 18.661 1.00 89.62 282 LEU A O 1
ATOM 2196 N N . ASP A 1 283 ? 4.201 2.431 20.571 1.00 89.12 283 ASP A N 1
ATOM 2197 C CA . ASP A 1 283 ? 5.523 2.203 21.175 1.00 89.12 283 ASP A CA 1
ATOM 2198 C C . ASP A 1 283 ? 6.055 0.769 20.961 1.00 89.12 283 ASP A C 1
ATOM 2200 O O . ASP A 1 283 ? 7.129 0.427 21.454 1.00 89.12 283 ASP A O 1
ATOM 2204 N N . ASN A 1 284 ? 5.354 -0.044 20.162 1.00 88.00 284 ASN A N 1
ATOM 2205 C CA . ASN A 1 284 ? 5.598 -1.468 19.898 1.00 88.00 284 ASN A CA 1
ATOM 2206 C C . ASN A 1 284 ? 5.365 -2.409 21.101 1.00 88.00 284 ASN A C 1
ATOM 2208 O O . ASN A 1 284 ? 5.652 -3.604 20.984 1.00 88.00 284 ASN A O 1
ATOM 2212 N N . LYS A 1 285 ? 4.807 -1.942 22.230 1.00 89.88 285 LYS A N 1
ATOM 2213 C CA . LYS A 1 285 ? 4.278 -2.855 23.261 1.00 89.88 285 LYS A CA 1
ATOM 2214 C C . LYS A 1 285 ? 3.035 -3.583 22.714 1.00 89.88 285 LYS A C 1
ATOM 2216 O O . LYS A 1 285 ? 2.275 -2.967 21.964 1.00 89.88 285 LYS A O 1
ATOM 2221 N N . PRO A 1 286 ? 2.778 -4.857 23.067 1.00 91.75 286 PRO A N 1
ATOM 2222 C CA . PRO A 1 286 ? 1.513 -5.522 22.740 1.00 91.75 286 PRO A CA 1
ATOM 2223 C C . PRO A 1 286 ? 0.309 -4.725 23.253 1.00 91.75 286 PRO A C 1
ATOM 2225 O O . PRO A 1 286 ? 0.391 -4.112 24.320 1.00 91.75 286 PRO A O 1
ATOM 2228 N N . ARG A 1 287 ? -0.818 -4.748 22.533 1.00 93.25 287 ARG A N 1
ATOM 2229 C CA . ARG A 1 287 ? -2.063 -4.176 23.062 1.00 93.25 287 ARG A CA 1
ATOM 2230 C C . ARG A 1 287 ? -2.570 -4.988 24.258 1.00 93.25 287 ARG A C 1
ATOM 2232 O O . ARG A 1 287 ? -2.418 -6.210 24.322 1.00 93.25 287 ARG A O 1
ATOM 2239 N N . ILE A 1 288 ? -3.187 -4.295 25.210 1.00 95.19 288 ILE A N 1
ATOM 2240 C CA . ILE A 1 288 ? -3.818 -4.885 26.390 1.00 95.19 288 ILE A CA 1
ATOM 2241 C C . ILE A 1 288 ? -5.110 -5.564 25.937 1.00 95.19 288 ILE A C 1
ATOM 2243 O O . ILE A 1 288 ? -6.129 -4.912 25.696 1.00 95.19 288 ILE A O 1
ATOM 2247 N N . ASN A 1 289 ? -5.050 -6.884 25.784 1.00 93.31 289 ASN A N 1
ATOM 2248 C CA . ASN A 1 289 ? -6.168 -7.676 25.293 1.00 93.31 289 ASN A CA 1
ATOM 2249 C C . ASN A 1 289 ? -7.248 -7.813 26.380 1.00 93.31 289 ASN A C 1
ATOM 2251 O O . ASN A 1 289 ? -7.051 -8.459 27.412 1.00 93.31 289 ASN A O 1
ATOM 2255 N N . LEU A 1 290 ? -8.427 -7.255 26.114 1.00 92.75 290 LEU A N 1
ATOM 2256 C CA . LEU A 1 290 ? -9.594 -7.260 26.994 1.00 92.75 290 LEU A CA 1
ATOM 2257 C C . LEU A 1 290 ? -10.243 -8.652 27.152 1.00 92.75 290 LEU A C 1
ATOM 2259 O O . LEU A 1 290 ? -11.242 -8.779 27.855 1.00 92.75 290 LEU A O 1
ATOM 2263 N N . ALA A 1 291 ? -9.670 -9.717 26.583 1.00 90.50 291 ALA A N 1
ATOM 2264 C CA . ALA A 1 291 ? -9.969 -11.108 26.944 1.00 90.50 291 ALA A CA 1
ATOM 2265 C C . ALA A 1 291 ? -9.376 -11.522 28.302 1.00 90.50 291 ALA A C 1
ATOM 2267 O O . ALA A 1 291 ? -9.896 -12.434 28.943 1.00 90.50 291 ALA A O 1
ATOM 2268 N N . LEU A 1 292 ? -8.294 -10.871 28.737 1.00 91.06 292 LEU A N 1
ATOM 2269 C CA . LEU A 1 292 ? -7.519 -11.273 29.911 1.00 91.06 292 LEU A CA 1
ATOM 2270 C C . LEU A 1 292 ? -8.271 -11.024 31.233 1.00 91.06 292 LEU A C 1
ATOM 2272 O O . LEU A 1 292 ? -9.307 -10.342 31.288 1.00 91.06 292 LEU A O 1
ATOM 2276 N N . ASP A 1 293 ? -7.755 -11.613 32.312 1.00 92.06 293 ASP A N 1
ATOM 2277 C CA . ASP A 1 293 ? -8.269 -11.397 33.662 1.00 92.06 293 ASP A CA 1
ATOM 2278 C C . ASP A 1 293 ? -7.907 -9.998 34.187 1.00 92.06 293 ASP A C 1
ATOM 2280 O O . ASP A 1 293 ? -6.930 -9.377 33.763 1.00 92.06 293 ASP A O 1
ATOM 2284 N N . THR A 1 294 ? -8.690 -9.501 35.144 1.00 92.81 294 THR A N 1
ATOM 2285 C CA . THR A 1 294 ? -8.547 -8.136 35.662 1.00 92.81 294 THR A CA 1
ATOM 2286 C C . THR A 1 294 ? -7.189 -7.872 36.322 1.00 92.81 294 THR A C 1
ATOM 2288 O O . THR A 1 294 ? -6.714 -6.746 36.254 1.00 92.81 294 THR A O 1
ATOM 2291 N N . ALA A 1 295 ? -6.534 -8.867 36.934 1.00 93.44 295 ALA A N 1
ATOM 2292 C CA . ALA A 1 295 ? -5.232 -8.654 37.569 1.00 93.44 295 ALA A CA 1
ATOM 2293 C C . ALA A 1 295 ? -4.114 -8.527 36.523 1.00 93.44 295 ALA A C 1
ATOM 2295 O O . ALA A 1 295 ? -3.269 -7.639 36.645 1.00 93.44 295 ALA A O 1
ATOM 2296 N N . THR A 1 296 ? -4.148 -9.349 35.469 1.00 94.62 296 THR A N 1
ATOM 2297 C CA . THR A 1 296 ? -3.245 -9.205 34.315 1.00 94.62 296 THR A CA 1
ATOM 2298 C C . THR A 1 296 ? -3.474 -7.876 33.589 1.00 94.62 296 THR A C 1
ATOM 2300 O O . THR A 1 296 ? -2.503 -7.189 33.281 1.00 94.62 296 THR A O 1
ATOM 2303 N N . ILE A 1 297 ? -4.733 -7.466 33.377 1.00 93.88 297 ILE A N 1
ATOM 2304 C CA . ILE A 1 297 ? -5.066 -6.172 32.753 1.00 93.88 297 ILE A CA 1
ATOM 2305 C C . ILE A 1 297 ? -4.527 -5.001 33.587 1.00 93.88 297 ILE A C 1
ATOM 2307 O O . ILE A 1 297 ? -3.848 -4.141 33.033 1.00 93.88 297 ILE A O 1
ATOM 2311 N N . THR A 1 298 ? -4.752 -4.971 34.907 1.00 94.12 298 THR A N 1
ATOM 2312 C CA . THR A 1 298 ? -4.217 -3.901 35.772 1.00 94.12 298 THR A CA 1
ATOM 2313 C C . THR A 1 298 ? -2.688 -3.851 35.741 1.00 94.12 298 THR A C 1
ATOM 2315 O O . THR A 1 298 ? -2.124 -2.771 35.583 1.00 94.12 298 THR A O 1
ATOM 2318 N N . ALA A 1 299 ? -2.006 -5.000 35.813 1.00 95.25 299 ALA A N 1
ATOM 2319 C CA . ALA A 1 299 ? -0.544 -5.048 35.736 1.00 95.25 299 ALA A CA 1
ATOM 2320 C C . ALA A 1 299 ? -0.009 -4.541 34.382 1.00 95.25 299 ALA A C 1
ATOM 2322 O O . ALA A 1 299 ? 0.971 -3.801 34.344 1.00 95.25 299 ALA A O 1
ATOM 2323 N N . GLN A 1 300 ? -0.675 -4.881 33.272 1.00 95.75 300 GLN A N 1
ATOM 2324 C CA . GLN A 1 300 ? -0.322 -4.356 31.952 1.00 95.75 300 GLN A CA 1
ATOM 2325 C C . GLN A 1 300 ? -0.594 -2.853 31.828 1.00 95.75 300 GLN A C 1
ATOM 2327 O O . GLN A 1 300 ? 0.186 -2.162 31.183 1.00 95.75 300 GLN A O 1
ATOM 2332 N N . ILE A 1 301 ? -1.639 -2.312 32.464 1.00 95.06 301 ILE A N 1
ATOM 2333 C CA . ILE A 1 301 ? -1.876 -0.859 32.498 1.00 95.06 301 ILE A CA 1
ATOM 2334 C C . ILE A 1 301 ? -0.719 -0.151 33.222 1.00 95.06 301 ILE A C 1
ATOM 2336 O O . ILE A 1 301 ? -0.168 0.805 32.677 1.00 95.06 301 ILE A O 1
ATOM 2340 N N . GLU A 1 302 ? -0.304 -0.655 34.391 1.00 93.75 302 GLU A N 1
ATOM 2341 C CA . GLU A 1 302 ? 0.817 -0.111 35.181 1.00 93.75 302 GLU A CA 1
ATOM 2342 C C . GLU A 1 302 ? 2.179 -0.178 34.454 1.00 93.75 302 GLU A C 1
ATOM 2344 O O . GLU A 1 302 ? 3.040 0.671 34.688 1.00 93.75 302 GLU A O 1
ATOM 2349 N N . GLU A 1 303 ? 2.394 -1.161 33.571 1.00 94.62 303 GLU A N 1
ATOM 2350 C CA . GLU A 1 303 ? 3.635 -1.315 32.791 1.00 94.62 303 GLU A CA 1
ATOM 2351 C C . GLU A 1 303 ? 3.598 -0.576 31.434 1.00 94.62 303 GLU A C 1
ATOM 2353 O O . GLU A 1 303 ? 4.625 -0.107 30.917 1.00 94.62 303 GLU A O 1
ATOM 2358 N N . TYR A 1 304 ? 2.430 -0.516 30.785 1.00 94.62 304 TYR A N 1
ATOM 2359 C CA . TYR A 1 304 ? 2.335 -0.088 29.389 1.00 94.62 304 TYR A CA 1
ATOM 2360 C C . TYR A 1 304 ? 2.074 1.414 29.251 1.00 94.62 304 TYR A C 1
ATOM 2362 O O . TYR A 1 304 ? 2.707 2.029 28.390 1.00 94.62 304 TYR A O 1
ATOM 2370 N N . PHE A 1 305 ? 1.250 2.012 30.115 1.00 95.00 305 PHE A N 1
ATOM 2371 C CA . PHE A 1 305 ? 0.994 3.456 30.119 1.00 95.00 305 PHE A CA 1
ATOM 2372 C C . PHE A 1 305 ? 2.152 4.239 30.754 1.00 95.00 305 PHE A C 1
ATOM 2374 O O . PHE A 1 305 ? 2.754 3.824 31.744 1.00 95.00 305 PHE A O 1
ATOM 2381 N N . THR A 1 306 ? 2.445 5.420 30.216 1.00 93.88 306 THR A N 1
ATOM 2382 C CA . THR A 1 306 ? 3.233 6.442 30.918 1.00 93.88 306 THR A CA 1
ATOM 2383 C C . THR A 1 306 ? 2.368 7.185 31.952 1.00 93.88 306 THR A C 1
ATOM 2385 O O . THR A 1 306 ? 1.142 7.206 31.824 1.00 93.88 306 THR A O 1
ATOM 2388 N N . PRO A 1 307 ? 2.969 7.846 32.964 1.00 93.31 307 PRO A N 1
ATOM 2389 C CA . PRO A 1 307 ? 2.208 8.615 33.953 1.00 93.31 307 PRO A CA 1
ATOM 2390 C C . PRO A 1 307 ? 1.336 9.721 33.341 1.00 93.31 307 PRO A C 1
ATOM 2392 O O . PRO A 1 307 ? 0.239 9.966 33.828 1.00 93.31 307 PRO A O 1
ATOM 2395 N N . GLU A 1 308 ? 1.806 10.353 32.260 1.00 92.81 308 GLU A N 1
ATOM 2396 C CA . GLU A 1 308 ? 1.094 11.425 31.550 1.00 92.81 308 GLU A CA 1
ATOM 2397 C C . GLU A 1 308 ? -0.121 10.879 30.776 1.00 92.81 308 GLU A C 1
ATOM 2399 O O . GLU A 1 308 ? -1.212 11.440 30.861 1.00 92.81 308 GLU A O 1
ATOM 2404 N N . GLU A 1 309 ? 0.025 9.740 30.084 1.00 92.38 309 GLU A N 1
ATOM 2405 C CA . GLU A 1 309 ? -1.107 9.048 29.445 1.00 92.38 309 GLU A CA 1
ATOM 2406 C C . GLU A 1 309 ? -2.149 8.596 30.476 1.00 92.38 309 GLU A C 1
ATOM 2408 O O . GLU A 1 309 ? -3.349 8.713 30.229 1.00 92.38 309 GLU A O 1
ATOM 2413 N N . LEU A 1 310 ? -1.708 8.085 31.632 1.00 91.62 310 LEU A N 1
ATOM 2414 C CA . LEU A 1 310 ? -2.607 7.604 32.679 1.00 91.62 310 LEU A CA 1
ATOM 2415 C C . LEU A 1 310 ? -3.372 8.752 33.358 1.00 91.62 310 LEU A C 1
ATOM 2417 O O . LEU A 1 310 ? -4.566 8.603 33.602 1.00 91.62 310 LEU A O 1
ATOM 2421 N N . GLU A 1 311 ? -2.742 9.910 33.593 1.00 92.31 311 GLU A N 1
ATOM 2422 C CA . GLU A 1 311 ? -3.422 11.105 34.125 1.00 92.31 311 GLU A CA 1
ATOM 2423 C C . GLU A 1 311 ? -4.550 11.585 33.192 1.00 92.31 311 GLU A C 1
ATOM 2425 O O . GLU A 1 311 ? -5.643 11.907 33.661 1.00 92.31 311 GLU A O 1
ATOM 2430 N N . ILE A 1 312 ? -4.332 11.546 31.871 1.00 90.69 312 ILE A N 1
ATOM 2431 C CA . ILE A 1 312 ? -5.361 11.857 30.861 1.00 90.69 312 ILE A CA 1
ATOM 2432 C C . ILE A 1 312 ? -6.459 10.777 30.837 1.00 90.69 312 ILE A C 1
ATOM 2434 O O . ILE A 1 312 ? -7.651 11.088 30.759 1.00 90.69 312 ILE A O 1
ATOM 2438 N N . CYS A 1 313 ? -6.077 9.498 30.897 1.00 92.88 313 CYS A N 1
ATOM 2439 C CA . CYS A 1 313 ? -6.970 8.371 30.615 1.00 92.88 313 CYS A CA 1
ATOM 2440 C C . CYS A 1 313 ? -7.653 7.748 31.839 1.00 92.88 313 CYS A C 1
ATOM 2442 O O . CYS A 1 313 ? -8.473 6.849 31.650 1.00 92.88 313 CYS A O 1
ATOM 2444 N N . GLN A 1 314 ? -7.364 8.196 33.067 1.00 89.44 314 GLN A N 1
ATOM 2445 C CA . GLN A 1 314 ? -7.809 7.531 34.301 1.00 89.44 314 GLN A CA 1
ATOM 2446 C C . GLN A 1 314 ? -9.313 7.208 34.310 1.00 89.44 314 GLN A C 1
ATOM 2448 O O . GLN A 1 314 ? -9.684 6.075 34.586 1.00 89.44 314 GLN A O 1
ATOM 2453 N N . GLY A 1 315 ? -10.182 8.151 33.924 1.00 88.00 315 GLY A N 1
ATOM 2454 C CA . GLY A 1 315 ? -11.635 7.920 33.894 1.00 88.00 315 GLY A CA 1
ATOM 2455 C C . GLY A 1 315 ? -12.096 6.869 32.870 1.00 88.00 315 GLY A C 1
ATOM 2456 O O . GLY A 1 315 ? -13.066 6.154 33.116 1.00 88.00 315 GLY A O 1
ATOM 2457 N N . ALA A 1 316 ? -11.383 6.729 31.748 1.00 91.38 316 ALA A N 1
ATOM 2458 C CA . ALA A 1 316 ? -11.638 5.691 30.750 1.00 91.38 316 ALA A CA 1
ATOM 2459 C C . ALA A 1 316 ? -11.103 4.319 31.205 1.00 91.38 316 ALA A C 1
ATOM 2461 O O . ALA A 1 316 ? -11.760 3.296 31.011 1.00 91.38 316 ALA A O 1
ATOM 2462 N N . VAL A 1 317 ? -9.942 4.302 31.869 1.00 93.19 317 VAL A N 1
ATOM 2463 C CA . VAL A 1 317 ? -9.359 3.104 32.496 1.00 93.19 317 VAL A CA 1
ATOM 2464 C C . VAL A 1 317 ? -10.253 2.583 33.626 1.00 93.19 317 VAL A C 1
ATOM 2466 O O . VAL A 1 317 ? -10.584 1.398 33.646 1.00 93.19 317 VAL A O 1
ATOM 2469 N N . ASP A 1 318 ? -10.713 3.465 34.516 1.00 91.56 318 ASP A N 1
ATOM 2470 C CA . ASP A 1 318 ? -11.630 3.136 35.612 1.00 91.56 318 ASP A CA 1
ATOM 2471 C C . ASP A 1 318 ? -12.945 2.546 35.078 1.00 91.56 318 ASP A C 1
ATOM 2473 O O . ASP A 1 318 ? -13.458 1.576 35.635 1.00 91.56 318 ASP A O 1
ATOM 2477 N N . PHE A 1 319 ? -13.464 3.069 33.960 1.00 90.50 319 PHE A N 1
ATOM 2478 C CA . PHE A 1 319 ? -14.654 2.538 33.290 1.00 90.50 319 PHE A CA 1
ATOM 2479 C C . PHE A 1 319 ? -14.434 1.137 32.699 1.00 90.50 319 PHE A C 1
ATOM 2481 O O . PHE A 1 319 ? -15.253 0.246 32.926 1.00 90.50 319 PHE A O 1
ATOM 2488 N N . ILE A 1 320 ? -13.310 0.896 32.014 1.00 91.62 320 ILE A N 1
ATOM 2489 C CA . ILE A 1 320 ? -12.950 -0.438 31.498 1.00 91.62 320 ILE A CA 1
ATOM 2490 C C . ILE A 1 320 ? -12.814 -1.451 32.649 1.00 91.62 320 ILE A C 1
ATOM 2492 O O . ILE A 1 320 ? -13.328 -2.571 32.561 1.00 91.62 320 ILE A O 1
ATOM 2496 N N . LEU A 1 321 ? -12.183 -1.056 33.759 1.00 92.44 321 LEU A N 1
ATOM 2497 C CA . LEU A 1 321 ? -12.055 -1.889 34.958 1.00 92.44 321 LEU A CA 1
ATOM 2498 C C . LEU A 1 321 ? -13.403 -2.096 35.676 1.00 92.44 321 LEU A C 1
ATOM 2500 O O . LEU A 1 321 ? -13.649 -3.186 36.197 1.00 92.44 321 LEU A O 1
ATOM 2504 N N . GLN A 1 322 ? -14.308 -1.111 35.657 1.00 90.81 322 GLN A N 1
ATOM 2505 C CA . GLN A 1 322 ? -15.677 -1.250 36.164 1.00 90.81 322 GLN A CA 1
ATOM 2506 C C . GLN A 1 322 ? -16.482 -2.258 35.333 1.00 90.81 322 GLN A C 1
ATOM 2508 O O . GLN A 1 322 ? -17.089 -3.159 35.911 1.00 90.81 322 GLN A O 1
ATOM 2513 N N . LEU A 1 323 ? -16.456 -2.152 33.999 1.00 89.94 323 LEU A N 1
ATOM 2514 C CA . LEU A 1 323 ? -17.094 -3.112 33.090 1.00 89.94 323 LEU A CA 1
ATOM 2515 C C . LEU A 1 323 ? -16.551 -4.533 33.320 1.00 89.94 323 LEU A C 1
ATOM 2517 O O . LEU A 1 323 ? -17.326 -5.483 33.441 1.00 89.94 323 LEU A O 1
ATOM 2521 N N . LYS A 1 324 ? -15.229 -4.684 33.497 1.00 89.56 324 LYS A N 1
ATOM 2522 C CA . LYS A 1 324 ? -14.613 -5.959 33.906 1.00 89.56 324 LYS A CA 1
ATOM 2523 C C . LYS A 1 324 ? -15.121 -6.457 35.262 1.00 89.56 324 LYS A C 1
ATOM 2525 O O . LYS A 1 324 ? -15.438 -7.635 35.387 1.00 89.56 324 LYS A O 1
ATOM 2530 N N . GLY A 1 325 ? -15.253 -5.580 36.257 1.00 88.06 325 GLY A N 1
ATOM 2531 C CA . GLY A 1 325 ? -15.832 -5.905 37.568 1.00 88.06 325 GLY A CA 1
ATOM 2532 C C . GLY A 1 325 ? -17.324 -6.270 37.534 1.00 88.06 325 GLY A C 1
ATOM 2533 O O . GLY A 1 325 ? -17.814 -6.919 38.457 1.00 88.06 325 GLY A O 1
ATOM 2534 N N . GLN A 1 326 ? -18.035 -5.889 36.470 1.00 88.38 326 GLN A N 1
ATOM 2535 C CA . GLN A 1 326 ? -19.431 -6.248 36.197 1.00 88.38 326 GLN A CA 1
ATOM 2536 C C . GLN A 1 326 ? -19.576 -7.514 35.328 1.00 88.38 326 GLN A C 1
ATOM 2538 O O . GLN A 1 326 ? -20.698 -7.896 35.008 1.00 88.38 326 GLN A O 1
ATOM 2543 N N . ASN A 1 327 ? -18.471 -8.189 34.977 1.00 87.44 327 ASN A N 1
ATOM 2544 C CA . ASN A 1 327 ? -18.420 -9.305 34.023 1.00 87.44 327 ASN A CA 1
ATOM 2545 C C . ASN A 1 327 ? -18.968 -8.957 32.621 1.00 87.44 327 ASN A C 1
ATOM 2547 O O . ASN A 1 327 ? -19.552 -9.816 31.962 1.00 87.44 327 ASN A O 1
ATOM 2551 N N . PHE A 1 328 ? -18.777 -7.719 32.149 1.00 87.62 328 PHE A N 1
ATOM 2552 C CA . PHE A 1 328 ? -19.100 -7.353 30.768 1.00 87.62 328 PHE A CA 1
ATOM 2553 C C . PHE A 1 328 ? -18.294 -8.210 29.778 1.00 87.62 328 PHE A C 1
ATOM 2555 O O . PHE A 1 328 ? -17.070 -8.333 29.902 1.00 87.62 328 PHE A O 1
ATOM 2562 N N . ASP A 1 329 ? -18.972 -8.796 28.790 1.00 87.06 329 ASP A N 1
ATOM 2563 C CA . ASP A 1 329 ? -18.332 -9.612 27.761 1.00 87.06 329 ASP A CA 1
ATOM 2564 C C . ASP A 1 329 ? -17.796 -8.729 26.630 1.00 87.06 329 ASP A C 1
ATOM 2566 O O . ASP A 1 329 ? -18.537 -8.259 25.768 1.00 87.06 329 ASP A O 1
ATOM 2570 N N . PHE A 1 330 ? -16.484 -8.511 26.616 1.00 89.00 330 PHE A N 1
ATOM 2571 C CA . PHE A 1 330 ? -15.823 -7.710 25.587 1.00 89.00 330 PHE A CA 1
ATOM 2572 C C . PHE A 1 330 ? -15.767 -8.400 24.213 1.00 89.00 330 PHE A C 1
ATOM 2574 O O . PHE A 1 330 ? -15.413 -7.737 23.244 1.00 89.00 330 PHE A O 1
ATOM 2581 N N . SER A 1 331 ? -16.127 -9.687 24.091 1.00 87.31 331 SER A N 1
ATOM 2582 C CA . SER A 1 331 ? -16.188 -10.387 22.796 1.00 87.31 331 SER A CA 1
ATOM 2583 C C . SER A 1 331 ? -17.425 -10.032 21.957 1.00 87.31 331 SER A C 1
ATOM 2585 O O . SER A 1 331 ? -17.461 -10.326 20.763 1.00 87.31 331 SER A O 1
ATOM 2587 N N . GLN A 1 332 ? -18.406 -9.332 22.544 1.00 85.88 332 GLN A N 1
ATOM 2588 C CA . GLN A 1 332 ? -19.519 -8.728 21.799 1.00 85.88 332 GLN A CA 1
ATOM 2589 C C . GLN A 1 332 ? -19.109 -7.455 21.030 1.00 85.88 332 GLN A C 1
ATOM 2591 O O . GLN A 1 332 ? -19.888 -6.942 20.230 1.00 85.88 332 GLN A O 1
ATOM 2596 N N . LEU A 1 333 ? -17.904 -6.926 21.280 1.00 88.06 333 LEU A N 1
ATOM 2597 C CA . LEU A 1 333 ? -17.372 -5.742 20.610 1.00 88.06 333 LEU A CA 1
ATOM 2598 C C . LEU A 1 333 ? -16.505 -6.151 19.416 1.00 88.06 333 LEU A C 1
ATOM 2600 O O . LEU A 1 333 ? -15.520 -6.871 19.567 1.00 88.06 333 LEU A O 1
ATOM 2604 N N . ASN A 1 334 ? -16.820 -5.610 18.243 1.00 86.69 334 ASN A N 1
ATOM 2605 C CA . ASN A 1 334 ? -16.009 -5.756 17.036 1.00 86.69 334 ASN A CA 1
ATOM 2606 C C . ASN A 1 334 ? -14.728 -4.903 17.109 1.00 86.69 334 ASN A C 1
ATOM 2608 O O . ASN A 1 334 ? -13.711 -5.264 16.518 1.00 86.69 334 ASN A O 1
ATOM 2612 N N . HIS A 1 335 ? -14.751 -3.780 17.841 1.00 91.50 335 HIS A N 1
ATOM 2613 C CA . HIS A 1 335 ? -13.567 -2.950 18.078 1.00 91.50 335 HIS A CA 1
ATOM 2614 C C . HIS A 1 335 ? -13.646 -2.151 19.391 1.00 91.50 335 HIS A C 1
ATOM 2616 O O . HIS A 1 335 ? -14.725 -1.737 19.811 1.00 91.50 335 HIS A O 1
ATOM 2622 N N . VAL A 1 336 ? -12.490 -1.836 20.000 1.00 91.88 336 VAL A N 1
ATOM 2623 C CA . VAL A 1 336 ? -12.404 -1.006 21.227 1.00 91.88 336 VAL A CA 1
ATOM 2624 C C . VAL A 1 336 ? -12.992 0.399 21.063 1.00 91.88 336 VAL A C 1
ATOM 2626 O O . VAL A 1 336 ? -13.383 1.012 22.051 1.00 91.88 336 VAL A O 1
ATOM 2629 N N . ALA A 1 337 ? -13.112 0.892 19.825 1.00 90.94 337 ALA A N 1
ATOM 2630 C CA . ALA A 1 337 ? -13.779 2.158 19.519 1.00 90.94 337 ALA A CA 1
ATOM 2631 C C . ALA A 1 337 ? -15.221 2.213 20.056 1.00 90.94 337 ALA A C 1
ATOM 2633 O O . ALA A 1 337 ? -15.622 3.253 20.558 1.00 90.94 337 ALA A O 1
ATOM 2634 N N . GLN A 1 338 ? -15.952 1.090 20.053 1.00 89.31 338 GLN A N 1
ATOM 2635 C CA . GLN A 1 338 ? -17.343 1.005 20.530 1.00 89.31 338 GLN A CA 1
ATOM 2636 C C . GLN A 1 338 ? -17.506 1.236 22.047 1.00 89.31 338 GLN A C 1
ATOM 2638 O O . GLN A 1 338 ? -18.633 1.308 22.542 1.00 89.31 338 GLN A O 1
ATOM 2643 N N . LEU A 1 339 ? -16.397 1.336 22.793 1.00 88.38 339 LEU A N 1
ATOM 2644 C CA . LEU A 1 339 ? -16.398 1.788 24.185 1.00 88.38 339 LEU A CA 1
ATOM 2645 C C . LEU A 1 339 ? -16.631 3.300 24.301 1.00 88.38 339 LEU A C 1
ATOM 2647 O O . LEU A 1 339 ? -17.041 3.752 25.365 1.00 88.38 339 LEU A O 1
ATOM 2651 N N . TYR A 1 340 ? -16.386 4.084 23.250 1.00 89.38 340 TYR A N 1
ATOM 2652 C CA . TYR A 1 340 ? -16.833 5.473 23.139 1.00 89.38 340 TYR A CA 1
ATOM 2653 C C . TYR A 1 340 ? -18.264 5.504 22.594 1.00 89.38 340 TYR A C 1
ATOM 2655 O O . TYR A 1 340 ? -18.611 4.721 21.714 1.00 89.38 340 TYR A O 1
ATOM 2663 N N . ARG A 1 341 ? -19.106 6.406 23.108 1.00 81.75 341 ARG A N 1
ATOM 2664 C CA . ARG A 1 341 ? -20.424 6.706 22.533 1.00 81.75 341 ARG A CA 1
ATOM 2665 C C . ARG A 1 341 ? -20.731 8.186 22.689 1.00 81.75 341 ARG A C 1
ATOM 2667 O O . ARG A 1 341 ? -20.656 8.732 23.786 1.00 81.75 341 ARG A O 1
ATOM 2674 N N . GLU A 1 342 ? -21.092 8.825 21.588 1.00 67.12 342 GLU A N 1
ATOM 2675 C CA . GLU A 1 342 ? -21.424 10.243 21.550 1.00 67.12 342 GLU A CA 1
ATOM 2676 C C . GLU A 1 342 ? -22.889 10.485 21.944 1.00 67.12 342 GLU A C 1
ATOM 2678 O O . GLU A 1 342 ? -23.798 9.890 21.376 1.00 67.12 342 GLU A O 1
ATOM 2683 N N . GLY A 1 343 ? -23.122 11.392 22.899 1.00 57.38 343 GLY A N 1
ATOM 2684 C CA . GLY A 1 343 ? -24.380 12.149 23.016 1.00 57.38 343 GLY A CA 1
ATOM 2685 C C . GLY A 1 343 ? -25.689 11.381 23.261 1.00 57.38 343 GLY A C 1
ATOM 2686 O O . GLY A 1 343 ? -26.753 11.976 23.091 1.00 57.38 343 GLY A O 1
ATOM 2687 N N . LEU A 1 344 ? -25.631 10.105 23.649 1.00 42.00 344 LEU A N 1
ATOM 2688 C CA . LEU A 1 344 ? -26.790 9.210 23.747 1.00 42.00 344 LEU A CA 1
ATOM 2689 C C . LEU A 1 344 ? -27.903 9.782 24.649 1.00 42.00 344 LEU A C 1
ATOM 2691 O O . LEU A 1 344 ? -27.690 10.080 25.828 1.00 42.00 344 LEU A O 1
ATOM 2695 N N . GLN A 1 345 ? -29.107 9.928 24.089 1.00 40.25 345 GLN A N 1
ATOM 2696 C CA . GLN A 1 345 ? -30.312 10.243 24.859 1.00 40.25 345 GLN A CA 1
ATOM 2697 C C . GLN A 1 345 ? -30.882 8.936 25.435 1.00 40.25 345 GLN A C 1
ATOM 2699 O O . GLN A 1 345 ? -30.886 7.926 24.736 1.00 40.25 345 GLN A O 1
ATOM 2704 N N . PRO A 1 346 ? -31.375 8.910 26.686 1.00 42.56 346 PRO A N 1
ATOM 2705 C CA . PRO A 1 346 ? -31.698 7.666 27.398 1.00 42.56 346 PRO A CA 1
ATOM 2706 C C . PRO A 1 346 ? -32.965 6.931 26.908 1.00 42.56 346 PRO A C 1
ATOM 2708 O O . PRO A 1 346 ? -33.444 6.038 27.604 1.00 42.56 346 PRO A O 1
ATOM 2711 N N . ASP A 1 347 ? -33.497 7.300 25.738 1.00 43.06 347 ASP A N 1
ATOM 2712 C CA . ASP A 1 347 ? -34.865 7.001 25.297 1.00 43.06 347 ASP A CA 1
ATOM 2713 C C . ASP A 1 347 ? -34.939 6.072 24.057 1.00 43.06 347 ASP A C 1
ATOM 2715 O O . ASP A 1 347 ? -36.038 5.702 23.645 1.00 43.06 347 ASP A O 1
ATOM 2719 N N . GLU A 1 348 ? -33.806 5.681 23.457 1.00 47.72 348 GLU A N 1
ATOM 2720 C CA . GLU A 1 348 ? -33.757 4.676 22.375 1.00 47.72 348 GLU A CA 1
ATOM 2721 C C . GLU A 1 348 ? -33.750 3.238 22.937 1.00 47.72 348 GLU A C 1
ATOM 2723 O O . GLU A 1 348 ? -33.249 2.995 24.038 1.00 47.72 348 GLU A O 1
ATOM 2728 N N . GLU A 1 349 ? -34.326 2.274 22.203 1.00 46.44 349 GLU A N 1
ATOM 2729 C CA . GLU A 1 349 ? -34.551 0.898 22.683 1.00 46.44 349 GLU A CA 1
ATOM 2730 C C . GLU A 1 349 ? -33.240 0.106 22.853 1.00 46.44 349 GLU A C 1
ATOM 2732 O O . GLU A 1 349 ? -32.744 -0.555 21.941 1.00 46.44 349 GLU A O 1
ATOM 2737 N N . GLN A 1 350 ? -32.679 0.168 24.061 1.00 49.12 350 GLN A N 1
ATOM 2738 C CA . GLN A 1 350 ? -31.442 -0.514 24.437 1.00 49.12 350 GLN A CA 1
ATOM 2739 C C . GLN A 1 350 ? -31.627 -2.035 24.517 1.00 49.12 350 GLN A C 1
ATOM 2741 O O . GLN A 1 350 ? -32.422 -2.546 25.307 1.00 49.12 350 GLN A O 1
ATOM 2746 N N . THR A 1 351 ? -30.811 -2.764 23.757 1.00 51.31 351 THR A N 1
ATOM 2747 C CA . THR A 1 351 ? -30.530 -4.182 24.014 1.00 51.31 351 THR A CA 1
ATOM 2748 C C . THR A 1 351 ? -29.667 -4.327 25.277 1.00 51.31 351 THR A C 1
ATOM 2750 O O . THR A 1 351 ? -28.955 -3.398 25.663 1.00 51.31 351 THR A O 1
ATOM 2753 N N . ASP A 1 352 ? -29.702 -5.493 25.938 1.00 51.12 352 ASP A N 1
ATOM 2754 C CA . ASP A 1 352 ? -29.063 -5.695 27.257 1.00 51.12 352 ASP A CA 1
ATOM 2755 C C . ASP A 1 352 ? -27.552 -5.361 27.294 1.00 51.12 352 ASP A C 1
ATOM 2757 O O . ASP A 1 352 ? -27.039 -4.940 28.332 1.00 51.12 352 ASP A O 1
ATOM 2761 N N . GLY A 1 353 ? -26.832 -5.522 26.176 1.00 52.03 353 GLY A N 1
ATOM 2762 C CA . GLY A 1 353 ? -25.413 -5.155 26.062 1.00 52.03 353 GLY A CA 1
ATOM 2763 C C . GLY A 1 353 ? -25.171 -3.644 25.957 1.00 52.03 353 GLY A C 1
ATOM 2764 O O . GLY A 1 353 ? -24.208 -3.120 26.523 1.00 52.03 353 GLY A O 1
ATOM 2765 N N . ASP A 1 354 ? -26.077 -2.924 25.296 1.00 56.44 354 ASP A N 1
ATOM 2766 C CA . ASP A 1 354 ? -25.967 -1.485 25.046 1.00 56.44 354 ASP A CA 1
ATOM 2767 C C . ASP A 1 354 ? -26.245 -0.650 26.300 1.00 56.44 354 ASP A C 1
ATOM 2769 O O . ASP A 1 354 ? -25.601 0.381 26.505 1.00 56.44 354 ASP A O 1
ATOM 2773 N N . ALA A 1 355 ? -27.118 -1.125 27.193 1.00 62.22 355 ALA A N 1
ATOM 2774 C CA . ALA A 1 355 ? -27.416 -0.470 28.469 1.00 62.22 355 ALA A CA 1
ATOM 2775 C C . ALA A 1 355 ? -26.165 -0.251 29.353 1.00 62.22 355 ALA A C 1
ATOM 2777 O O . ALA A 1 355 ? -26.088 0.732 30.091 1.00 62.22 355 ALA A O 1
ATOM 2778 N N . ALA A 1 356 ? -25.153 -1.124 29.255 1.00 62.56 356 ALA A N 1
ATOM 2779 C CA . ALA A 1 356 ? -23.880 -0.981 29.972 1.00 62.56 356 ALA A CA 1
ATOM 2780 C C . ALA A 1 356 ? -22.940 0.083 29.363 1.00 62.56 356 ALA A C 1
ATOM 2782 O O . ALA A 1 356 ? -22.046 0.584 30.047 1.00 62.56 356 ALA A O 1
ATOM 2783 N N . LEU A 1 357 ? -23.147 0.443 28.092 1.00 70.12 357 LEU A N 1
ATOM 2784 C CA . LEU A 1 357 ? -22.353 1.421 27.336 1.00 70.12 357 LEU A CA 1
ATOM 2785 C C . LEU A 1 357 ? -23.093 2.754 27.119 1.00 70.12 357 LEU A C 1
ATOM 2787 O O . LEU A 1 357 ? -22.498 3.709 26.616 1.00 70.12 357 LEU A O 1
ATOM 2791 N N . ALA A 1 358 ? -24.369 2.832 27.511 1.00 62.44 358 ALA A N 1
ATOM 2792 C CA . ALA A 1 358 ? -25.314 3.890 27.146 1.00 62.44 358 ALA A CA 1
ATOM 2793 C C . ALA A 1 358 ? -24.910 5.322 27.554 1.00 62.44 358 ALA A C 1
ATOM 2795 O O . ALA A 1 358 ? -25.440 6.285 27.011 1.00 62.44 358 ALA A O 1
ATOM 2796 N N . ALA A 1 359 ? -23.972 5.480 28.489 1.00 65.50 359 ALA A N 1
ATOM 2797 C CA . ALA A 1 359 ? -23.422 6.772 28.896 1.00 65.50 359 ALA A CA 1
ATOM 2798 C C . ALA A 1 359 ? -21.913 6.657 29.169 1.00 65.50 359 ALA A C 1
ATOM 2800 O O . ALA A 1 359 ? -21.448 6.923 30.279 1.00 65.50 359 ALA A O 1
ATOM 2801 N N . SER A 1 360 ? -21.154 6.191 28.169 1.00 74.44 360 SER A N 1
ATOM 2802 C CA . SER A 1 360 ? -19.700 6.040 28.286 1.00 74.44 360 SER A CA 1
ATOM 2803 C C . SER A 1 360 ? -19.015 7.344 28.736 1.00 74.44 360 SER A C 1
ATOM 2805 O O . SER A 1 360 ? -19.252 8.396 28.138 1.00 74.44 360 SER A O 1
ATOM 2807 N N . PRO A 1 361 ? -18.138 7.302 29.758 1.00 81.12 361 PRO A N 1
ATOM 2808 C CA . PRO A 1 361 ? -17.379 8.463 30.211 1.00 81.12 361 PRO A CA 1
ATOM 2809 C C . PRO A 1 361 ? -16.128 8.739 29.360 1.00 81.12 361 PRO A C 1
ATOM 2811 O O . PRO A 1 361 ? -15.427 9.711 29.637 1.00 81.12 361 PRO A O 1
ATOM 2814 N N . ILE A 1 362 ? -15.816 7.893 28.367 1.00 88.44 362 ILE A N 1
ATOM 2815 C CA . ILE A 1 362 ? -14.639 8.063 27.506 1.00 88.44 362 ILE A CA 1
ATOM 2816 C C . ILE A 1 362 ? -14.835 9.309 26.639 1.00 88.44 362 ILE A C 1
ATOM 2818 O O . ILE A 1 362 ? -15.786 9.396 25.865 1.00 88.44 362 ILE A O 1
ATOM 2822 N N . THR A 1 363 ? -13.924 10.275 26.742 1.00 90.00 363 THR A N 1
ATOM 2823 C CA . THR A 1 363 ? -13.969 11.491 25.918 1.00 90.00 363 THR A CA 1
ATOM 2824 C C . THR A 1 363 ? -13.277 11.292 24.565 1.00 90.00 363 THR A C 1
ATOM 2826 O O . THR A 1 363 ? -12.438 10.406 24.395 1.00 90.00 363 THR A O 1
ATOM 2829 N N . LEU A 1 364 ? -13.563 12.178 23.604 1.00 88.62 364 LEU A N 1
ATOM 2830 C CA . LEU A 1 364 ? -12.863 12.223 22.311 1.00 88.62 364 LEU A CA 1
ATOM 2831 C C . LEU A 1 364 ? -11.344 12.476 22.462 1.00 88.62 364 LEU A C 1
ATOM 2833 O O . LEU A 1 364 ? -10.562 12.080 21.606 1.00 88.62 364 LEU A O 1
ATOM 2837 N N . GLU A 1 365 ? -10.922 13.097 23.568 1.00 90.12 365 GLU A N 1
ATOM 2838 C CA . GLU A 1 365 ? -9.514 13.322 23.932 1.00 90.12 365 GLU A CA 1
ATOM 2839 C C . GLU A 1 365 ? -8.833 12.046 24.467 1.00 90.12 365 GLU A C 1
ATOM 2841 O O . GLU A 1 365 ? -7.645 11.832 24.235 1.00 90.12 365 GLU A O 1
ATOM 2846 N N . GLN A 1 366 ? -9.587 11.164 25.131 1.00 92.88 366 GLN A N 1
ATOM 2847 C CA . GLN A 1 366 ? -9.099 9.883 25.660 1.00 92.88 366 GLN A CA 1
ATOM 2848 C C . GLN A 1 366 ? -9.111 8.761 24.612 1.00 92.88 366 GLN A C 1
ATOM 2850 O O . GLN A 1 366 ? -8.243 7.886 24.631 1.00 92.88 366 GLN A O 1
ATOM 2855 N N . LEU A 1 367 ? -10.073 8.783 23.683 1.00 93.12 367 LEU A N 1
ATOM 2856 C CA . LEU A 1 367 ? -10.274 7.748 22.665 1.00 93.12 367 LEU A CA 1
ATOM 2857 C C . LEU A 1 367 ? -9.003 7.352 21.871 1.00 93.12 367 LEU A C 1
ATOM 2859 O O . LEU A 1 367 ? -8.807 6.147 21.700 1.00 93.12 367 LEU A O 1
ATOM 2863 N N . PRO A 1 368 ? -8.109 8.271 21.433 1.00 94.44 368 PRO A N 1
ATOM 2864 C CA . PRO A 1 368 ? -6.843 7.908 20.788 1.00 94.44 368 PRO A CA 1
ATOM 2865 C C . PRO A 1 368 ? -6.017 6.904 21.600 1.00 94.44 368 PRO A C 1
ATOM 2867 O O . PRO A 1 368 ? -5.578 5.883 21.075 1.00 94.44 368 PRO A O 1
ATOM 2870 N N . TYR A 1 369 ? -5.852 7.155 22.900 1.00 94.19 369 TYR A N 1
ATOM 2871 C CA . TYR A 1 369 ? -5.076 6.297 23.793 1.00 94.19 369 TYR A CA 1
ATOM 2872 C C . TYR A 1 369 ? -5.759 4.946 24.014 1.00 94.19 369 TYR A C 1
ATOM 2874 O O . TYR A 1 369 ? -5.083 3.922 24.057 1.00 94.19 369 TYR A O 1
ATOM 2882 N N . ILE A 1 370 ? -7.093 4.913 24.099 1.00 94.44 370 ILE A N 1
ATOM 2883 C CA . ILE A 1 370 ? -7.845 3.658 24.247 1.00 94.44 370 ILE A CA 1
ATOM 2884 C C . ILE A 1 370 ? -7.726 2.785 22.988 1.00 94.44 370 ILE A C 1
ATOM 2886 O O . ILE A 1 370 ? -7.500 1.581 23.105 1.00 94.44 370 ILE A O 1
ATOM 2890 N N . VAL A 1 371 ? -7.801 3.391 21.797 1.00 94.06 371 VAL A N 1
ATOM 2891 C CA . VAL A 1 371 ? -7.634 2.710 20.498 1.00 94.06 371 VAL A CA 1
ATOM 2892 C C . VAL A 1 371 ? -6.192 2.254 20.249 1.00 94.06 371 VAL A C 1
ATOM 2894 O O . VAL A 1 371 ? -5.975 1.237 19.589 1.00 94.06 371 VAL A O 1
ATOM 2897 N N . ASP A 1 372 ? -5.189 2.962 20.774 1.00 94.88 372 ASP A N 1
ATOM 2898 C CA . ASP A 1 372 ? -3.803 2.501 20.671 1.00 94.88 372 ASP A CA 1
ATOM 2899 C C . ASP A 1 372 ? -3.467 1.393 21.680 1.00 94.88 372 ASP A C 1
ATOM 2901 O O . ASP A 1 372 ? -2.827 0.407 21.316 1.00 94.88 372 ASP A O 1
ATOM 2905 N N . ARG A 1 373 ? -3.903 1.533 22.940 1.00 94.94 373 ARG A N 1
ATOM 2906 C CA . ARG A 1 373 ? -3.442 0.697 24.059 1.00 94.94 373 ARG A CA 1
ATOM 2907 C C . ARG A 1 373 ? -4.221 -0.603 24.264 1.00 94.94 373 ARG A C 1
ATOM 2909 O O . ARG A 1 373 ? -3.616 -1.553 24.755 1.00 94.94 373 ARG A O 1
ATOM 2916 N N . PHE A 1 374 ? -5.505 -0.685 23.912 1.00 95.06 374 PHE A N 1
ATOM 2917 C CA . PHE A 1 374 ? -6.344 -1.867 24.173 1.00 95.06 374 PHE A CA 1
ATOM 2918 C C . PHE A 1 374 ? -6.768 -2.593 22.889 1.00 95.06 374 PHE A C 1
ATOM 2920 O O . PHE A 1 374 ? -6.965 -1.969 21.850 1.00 95.06 374 PHE A O 1
ATOM 2927 N N . SER A 1 375 ? -6.986 -3.908 22.972 1.00 93.31 375 SER A N 1
ATOM 2928 C CA . SER A 1 375 ? -7.635 -4.694 21.910 1.00 93.31 375 SER A CA 1
ATOM 2929 C C . SER A 1 375 ? -8.741 -5.602 22.460 1.00 93.31 375 SER A C 1
ATOM 2931 O O . SER A 1 375 ? -8.742 -5.969 23.635 1.00 93.31 375 SER A O 1
ATOM 2933 N N . VAL A 1 376 ? -9.733 -5.925 21.626 1.00 90.06 376 VAL A N 1
ATOM 2934 C CA . VAL A 1 376 ? -10.866 -6.804 21.980 1.00 90.06 376 VAL A CA 1
ATOM 2935 C C . VAL A 1 376 ? -10.527 -8.287 21.756 1.00 90.06 376 VAL A C 1
ATOM 2937 O O . VAL A 1 376 ? -9.673 -8.592 20.917 1.00 90.06 376 VAL A O 1
ATOM 2940 N N . PRO A 1 377 ? -11.200 -9.228 22.453 1.00 81.12 377 PRO A N 1
ATOM 2941 C CA . PRO A 1 377 ? -11.092 -10.653 22.155 1.00 81.12 377 PRO A CA 1
ATOM 2942 C C . PRO A 1 377 ? -11.479 -10.920 20.699 1.00 81.12 377 PRO A C 1
ATOM 2944 O O . PRO A 1 377 ? -12.599 -10.631 20.287 1.00 81.12 377 PRO A O 1
ATOM 2947 N N . ARG A 1 378 ? -10.575 -11.513 19.920 1.00 67.88 378 ARG A N 1
ATOM 2948 C CA . ARG A 1 378 ? -10.885 -11.942 18.553 1.00 67.88 378 ARG A CA 1
ATOM 2949 C C . ARG A 1 378 ? -11.469 -13.342 18.566 1.00 67.88 378 ARG A C 1
ATOM 2951 O O . ARG A 1 378 ? -10.820 -14.276 19.035 1.00 67.88 378 ARG A O 1
ATOM 2958 N N . SER A 1 379 ? -12.667 -13.493 18.011 1.00 51.44 379 SER A N 1
ATOM 2959 C CA . SER A 1 379 ? -13.225 -14.799 17.663 1.00 51.44 379 SER A CA 1
ATOM 2960 C C . SER A 1 379 ? -12.270 -15.483 16.681 1.00 51.44 379 SER A C 1
ATOM 2962 O O . SER A 1 379 ? -12.067 -14.982 15.578 1.00 51.44 379 SER A O 1
ATOM 2964 N N . ALA A 1 380 ? -11.666 -16.606 17.074 1.00 33.41 380 ALA A N 1
ATOM 2965 C CA . ALA A 1 380 ? -10.574 -17.240 16.323 1.00 33.41 380 ALA A CA 1
ATOM 2966 C C . ALA A 1 380 ? -10.990 -17.851 14.965 1.00 33.41 380 ALA A C 1
ATOM 2968 O O . ALA A 1 380 ? -10.143 -18.384 14.255 1.00 33.41 380 ALA A O 1
ATOM 2969 N N . GLU A 1 381 ? -12.281 -17.783 14.631 1.00 27.16 381 GLU A N 1
ATOM 2970 C CA . GLU A 1 381 ? -12.913 -18.417 13.468 1.00 27.16 381 GLU A CA 1
ATOM 2971 C C . GLU A 1 381 ? -13.707 -17.413 12.601 1.00 27.16 381 GLU A C 1
ATOM 2973 O O . GLU A 1 381 ? -14.185 -17.782 11.533 1.00 27.16 381 GLU A O 1
ATOM 2978 N N . ARG A 1 382 ? -13.812 -16.128 12.997 1.00 34.41 382 ARG A N 1
ATOM 2979 C CA . ARG A 1 382 ? -14.545 -15.108 12.220 1.00 34.41 382 ARG A CA 1
ATOM 2980 C C . ARG A 1 382 ? -13.736 -14.600 11.025 1.00 34.41 382 ARG A C 1
ATOM 2982 O O . ARG A 1 382 ? -13.085 -13.555 11.088 1.00 34.41 382 ARG A O 1
ATOM 2989 N N . SER A 1 383 ? -13.845 -15.315 9.911 1.00 31.94 383 SER A N 1
ATOM 2990 C CA . SER A 1 383 ? -13.661 -14.736 8.577 1.00 31.94 383 SER A CA 1
ATOM 2991 C C . SER A 1 383 ? -14.627 -13.551 8.380 1.00 31.94 383 SER A C 1
ATOM 2993 O O . 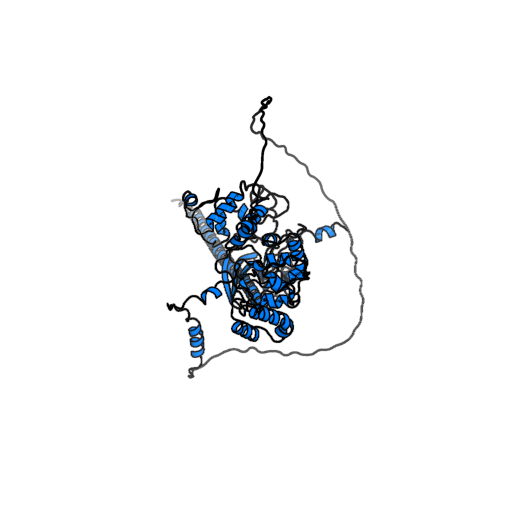SER A 1 383 ? -15.756 -13.619 8.870 1.00 31.94 383 SER A O 1
ATOM 2995 N N . PRO A 1 384 ? -14.267 -12.490 7.624 1.00 37.47 384 PRO A N 1
ATOM 2996 C CA . PRO A 1 384 ? -15.146 -11.328 7.412 1.00 37.47 384 PRO A CA 1
ATOM 2997 C C . PRO A 1 384 ? -16.534 -11.634 6.813 1.00 37.47 384 PRO A C 1
ATOM 2999 O O . PRO A 1 384 ? -17.424 -10.796 6.896 1.00 37.47 384 PRO A O 1
ATOM 3002 N N . GLN A 1 385 ? -16.721 -12.823 6.230 1.00 38.12 385 GLN A N 1
ATOM 3003 C CA . GLN A 1 385 ? -17.953 -13.271 5.569 1.00 38.12 385 GLN A CA 1
ATOM 3004 C C . GLN A 1 385 ? -19.149 -13.470 6.527 1.00 38.12 385 GLN A C 1
ATOM 3006 O O . GLN A 1 385 ? -20.286 -13.266 6.117 1.00 38.12 385 GLN A O 1
ATOM 3011 N N . GLU A 1 386 ? -18.939 -13.833 7.801 1.00 33.22 386 GLU A N 1
ATOM 3012 C CA . GLU A 1 386 ? -20.057 -14.214 8.695 1.00 33.22 386 GLU A CA 1
ATOM 3013 C C . GLU A 1 386 ? -20.962 -13.045 9.137 1.00 33.22 386 GLU A C 1
ATOM 3015 O O . GLU A 1 386 ? -22.083 -13.271 9.597 1.00 33.22 386 GLU A O 1
ATOM 3020 N N . ASN A 1 387 ? -20.509 -11.791 9.011 1.00 35.97 387 ASN A N 1
ATOM 3021 C CA . ASN A 1 387 ? -21.292 -10.624 9.440 1.00 35.97 387 ASN A CA 1
ATOM 3022 C C . ASN A 1 387 ? -22.511 -10.341 8.540 1.00 35.97 387 ASN A C 1
ATOM 3024 O O . ASN A 1 387 ? -23.444 -9.671 8.986 1.00 35.97 387 ASN A O 1
ATOM 3028 N N . GLU A 1 388 ? -22.523 -10.834 7.299 1.00 42.62 388 GLU A N 1
ATOM 3029 C CA . GLU A 1 388 ? -23.581 -10.537 6.324 1.00 42.62 388 GLU A CA 1
ATOM 3030 C C . GLU A 1 388 ? -24.824 -11.433 6.527 1.00 42.62 388 GLU A C 1
ATOM 3032 O O . GLU A 1 388 ? -25.955 -10.949 6.447 1.00 42.62 388 GLU A O 1
ATOM 3037 N N . GLU A 1 389 ? -24.657 -12.708 6.913 1.00 36.66 389 GLU A N 1
ATOM 3038 C CA . GLU A 1 389 ? -25.794 -13.627 7.121 1.00 36.66 389 GLU A CA 1
ATOM 3039 C C . GLU A 1 389 ? -26.705 -13.235 8.299 1.00 36.66 389 GLU A C 1
ATOM 3041 O O . GLU A 1 389 ? -27.912 -13.491 8.263 1.00 36.66 389 GLU A O 1
ATOM 3046 N N . GLN A 1 390 ? -26.160 -12.606 9.347 1.00 30.89 390 GLN A N 1
ATOM 3047 C CA . GLN A 1 390 ? -26.925 -12.285 10.563 1.00 30.89 390 GLN A CA 1
ATOM 3048 C C . GLN A 1 390 ? -27.782 -11.016 10.444 1.00 30.89 390 GLN A C 1
ATOM 3050 O O . GLN A 1 390 ? -28.696 -10.835 11.246 1.00 30.89 390 GLN A O 1
ATOM 3055 N N . GLN A 1 391 ? -27.549 -10.170 9.434 1.00 33.12 391 GLN A N 1
ATOM 3056 C CA . GLN A 1 391 ? -28.374 -8.981 9.167 1.00 33.12 391 GLN A CA 1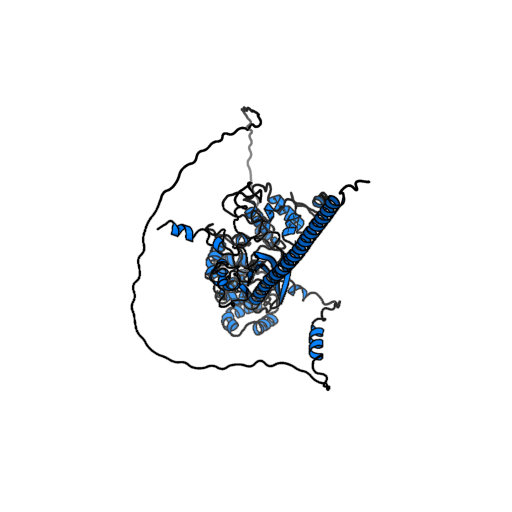
ATOM 3057 C C . GLN A 1 391 ? -29.451 -9.226 8.090 1.00 33.12 391 GLN A C 1
ATOM 3059 O O . GLN A 1 391 ? -30.360 -8.415 7.929 1.00 33.12 391 GLN A O 1
ATOM 3064 N N . GLY A 1 392 ? -29.383 -10.353 7.368 1.00 29.86 392 GLY A N 1
ATOM 3065 C CA . GLY A 1 392 ? -30.217 -10.631 6.191 1.00 29.86 392 GLY A CA 1
ATOM 3066 C C . GLY A 1 392 ? -31.548 -11.362 6.423 1.00 29.86 392 GLY A C 1
ATOM 3067 O O . GLY A 1 392 ? -32.277 -11.579 5.455 1.00 29.86 392 GLY A O 1
ATOM 3068 N N . ARG A 1 393 ? -31.894 -11.778 7.653 1.00 24.19 393 ARG A N 1
ATOM 3069 C CA . ARG A 1 393 ? -33.138 -12.533 7.930 1.00 24.19 393 ARG A CA 1
ATOM 3070 C C . ARG A 1 393 ? -34.230 -11.685 8.594 1.00 24.19 393 ARG A C 1
ATOM 3072 O O . ARG A 1 393 ? -34.090 -11.353 9.770 1.00 24.19 393 ARG A O 1
ATOM 3079 N N . PRO A 1 394 ? -35.370 -11.438 7.920 1.00 28.59 394 PRO A N 1
ATOM 3080 C CA . PRO A 1 394 ? -36.596 -11.025 8.593 1.00 28.59 394 PRO A CA 1
ATOM 3081 C C . PRO A 1 394 ? -37.076 -12.130 9.542 1.00 28.59 394 PRO A C 1
ATOM 3083 O O . PRO A 1 394 ? -37.035 -13.314 9.204 1.00 28.59 394 PRO A O 1
ATOM 3086 N N . SER A 1 395 ? -37.576 -11.751 10.716 1.00 30.23 395 SER A N 1
ATOM 3087 C CA . SER A 1 395 ? -38.273 -12.668 11.618 1.00 30.23 395 SER A CA 1
ATOM 3088 C C . SER A 1 395 ? -39.649 -13.031 11.050 1.00 30.23 395 SER A C 1
ATOM 3090 O O . SER A 1 395 ? -40.491 -12.149 10.881 1.00 30.23 395 SER A O 1
ATOM 3092 N N . GLU A 1 396 ? -39.902 -14.316 10.793 1.00 29.50 396 GLU A N 1
ATOM 3093 C CA . GLU A 1 396 ? -41.235 -14.804 10.418 1.00 29.50 396 GLU A CA 1
ATOM 3094 C C . GLU A 1 396 ? -42.194 -14.711 11.620 1.00 29.50 396 GLU A C 1
ATOM 3096 O O . GLU A 1 396 ? -42.225 -15.596 12.477 1.00 29.50 396 GLU A O 1
ATOM 3101 N N . GLU A 1 397 ? -42.989 -13.639 11.701 1.00 29.72 397 GLU A N 1
ATOM 3102 C CA . GLU A 1 397 ? -44.120 -13.584 12.632 1.00 29.72 397 GLU A CA 1
ATOM 3103 C C . GLU A 1 397 ? -45.257 -14.496 12.151 1.00 29.72 397 GLU A C 1
ATOM 3105 O O . GLU A 1 397 ? -45.829 -14.316 11.076 1.00 29.72 397 GLU A O 1
ATOM 3110 N N . SER A 1 398 ? -45.622 -15.465 12.988 1.00 33.53 398 SER A N 1
ATOM 3111 C CA . SER A 1 398 ? -46.765 -16.346 12.766 1.00 33.53 398 SER A CA 1
ATOM 3112 C C . SER A 1 398 ? -48.088 -15.640 13.081 1.00 33.53 398 SER A C 1
ATOM 3114 O O . SER A 1 398 ? -48.335 -15.313 14.246 1.00 33.53 398 SER A O 1
ATOM 3116 N N . GLN A 1 399 ? -48.977 -15.495 12.094 1.00 29.83 399 GLN A N 1
ATOM 3117 C CA . GLN A 1 399 ? -50.405 -15.241 12.326 1.00 29.83 399 GLN A CA 1
ATOM 3118 C C . GLN A 1 399 ? -51.267 -16.148 11.434 1.00 29.83 399 GLN A C 1
ATOM 3120 O O . GLN A 1 399 ? -51.016 -16.284 10.238 1.00 29.83 399 GLN A O 1
ATOM 3125 N N . ASP A 1 400 ? -52.260 -16.784 12.055 1.00 29.61 400 ASP A N 1
ATOM 3126 C CA . ASP A 1 400 ? -53.207 -17.722 11.446 1.00 29.61 400 ASP A CA 1
ATOM 3127 C C . ASP A 1 400 ? -54.527 -17.036 11.009 1.00 29.61 400 ASP A C 1
ATOM 3129 O O . ASP A 1 400 ? -54.824 -15.911 11.402 1.00 29.61 400 ASP A O 1
ATOM 3133 N N . GLU A 1 401 ? -55.354 -17.819 10.303 1.00 33.56 401 GLU A N 1
ATOM 3134 C CA . GLU A 1 401 ? -56.826 -17.721 10.164 1.00 33.56 401 GLU A CA 1
ATOM 3135 C C . GLU A 1 401 ? -57.495 -16.721 9.172 1.00 33.56 401 GLU A C 1
ATOM 3137 O O . GLU A 1 401 ? -57.237 -15.527 9.142 1.00 33.56 401 GLU A O 1
ATOM 3142 N N . GLU A 1 402 ? -58.456 -17.294 8.414 1.00 31.14 402 GLU A N 1
ATOM 3143 C CA . GLU A 1 402 ? -59.603 -16.718 7.661 1.00 31.14 402 GLU A CA 1
ATOM 3144 C C . GLU A 1 402 ? -59.374 -15.641 6.552 1.00 31.14 402 GLU A C 1
ATOM 3146 O O . GLU A 1 402 ? -58.697 -14.643 6.737 1.00 31.14 402 GLU A O 1
ATOM 3151 N N . GLY A 1 403 ? -59.992 -15.703 5.354 1.00 27.44 403 GLY A N 1
ATOM 3152 C CA . GLY A 1 403 ? -60.820 -16.748 4.723 1.00 27.44 403 GLY A CA 1
ATOM 3153 C C . GLY A 1 403 ? -61.727 -16.253 3.560 1.00 27.44 403 GLY A C 1
ATOM 3154 O O . GLY A 1 403 ? -62.116 -15.090 3.522 1.00 27.44 403 GLY A O 1
ATOM 3155 N N . SER A 1 404 ? -62.170 -17.180 2.688 1.00 28.00 404 SER A N 1
ATOM 3156 C CA . SER A 1 404 ? -63.285 -17.083 1.692 1.00 28.00 404 SER A CA 1
ATOM 3157 C C . SER A 1 404 ? -63.123 -16.292 0.359 1.00 28.00 404 SER A C 1
ATOM 3159 O O . SER A 1 404 ? -62.369 -15.332 0.281 1.00 28.00 404 SER A O 1
ATOM 3161 N N . GLY A 1 405 ? -63.895 -16.707 -0.674 1.00 29.05 405 GLY A N 1
ATOM 3162 C CA . GLY A 1 405 ? -64.019 -16.114 -2.034 1.00 29.05 405 GLY A CA 1
ATOM 3163 C C . GLY A 1 405 ? -62.994 -16.659 -3.050 1.00 29.05 405 GLY A C 1
ATOM 3164 O O . GLY A 1 405 ? -61.807 -16.442 -2.856 1.00 29.05 405 GLY A O 1
ATOM 3165 N N . GLU A 1 406 ? -63.271 -17.479 -4.079 1.00 32.28 406 GLU A N 1
ATOM 3166 C CA . GLU A 1 406 ? -64.344 -17.629 -5.104 1.00 32.28 406 GLU A CA 1
ATOM 3167 C C . GLU A 1 406 ? -64.272 -16.689 -6.337 1.00 32.28 406 GLU A C 1
ATOM 3169 O O . GLU A 1 406 ? -64.004 -15.502 -6.215 1.00 32.28 406 GLU A O 1
ATOM 3174 N N . GLU A 1 407 ? -64.563 -17.286 -7.512 1.00 32.78 407 GLU A N 1
ATOM 3175 C CA . GLU A 1 407 ? -64.581 -16.758 -8.904 1.00 32.78 407 GLU A CA 1
ATOM 3176 C C . GLU A 1 407 ? -63.218 -16.305 -9.512 1.00 32.78 407 GLU A C 1
ATOM 3178 O O . GLU A 1 407 ? -62.422 -15.672 -8.836 1.00 32.78 407 GLU A O 1
ATOM 3183 N N . ALA A 1 408 ? -62.767 -16.588 -10.753 1.00 32.16 408 ALA A N 1
ATOM 3184 C CA . ALA A 1 408 ? -63.213 -17.276 -11.992 1.00 32.16 408 ALA A CA 1
ATOM 3185 C C . ALA A 1 408 ? -63.367 -16.365 -13.245 1.00 32.16 408 ALA A C 1
ATOM 3187 O O . ALA A 1 408 ? -64.052 -15.351 -13.214 1.00 32.16 408 ALA A O 1
ATOM 3188 N N . GLY A 1 409 ? -62.776 -16.795 -14.378 1.00 30.31 409 GLY A N 1
ATOM 3189 C CA . GLY A 1 409 ? -62.784 -16.132 -15.706 1.00 30.31 409 GLY A CA 1
ATOM 3190 C C . GLY A 1 409 ? -61.350 -15.844 -16.197 1.00 30.31 409 GLY A C 1
ATOM 3191 O O . GLY A 1 409 ? -60.608 -15.173 -15.494 1.00 30.31 409 GLY A O 1
ATOM 3192 N N . GLN A 1 410 ? -60.791 -16.454 -17.254 1.00 32.97 410 GLN A N 1
ATOM 3193 C CA . GLN A 1 410 ? -61.164 -16.532 -18.687 1.00 32.97 410 GLN A CA 1
ATOM 3194 C C . GLN A 1 410 ? -61.105 -15.195 -19.451 1.00 32.97 410 GLN A C 1
ATOM 3196 O O . GLN A 1 410 ? -61.849 -14.270 -19.143 1.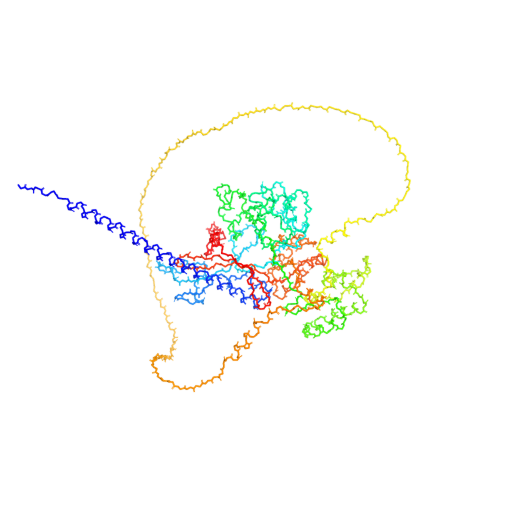00 32.97 410 GLN A O 1
ATOM 3201 N N . GLY A 1 411 ? -60.276 -15.147 -20.505 1.00 29.64 411 GLY A N 1
ATOM 3202 C CA . GLY A 1 411 ? -60.154 -14.022 -21.442 1.00 29.64 411 GLY A CA 1
ATOM 3203 C C . GLY A 1 411 ? -58.973 -14.184 -22.411 1.00 29.64 411 GLY A C 1
ATOM 3204 O O . GLY A 1 411 ? -57.854 -13.819 -22.071 1.00 29.64 411 GLY A O 1
ATOM 3205 N N . ASP A 1 412 ? -59.222 -14.749 -23.597 1.00 33.72 412 ASP A N 1
ATOM 3206 C CA . ASP A 1 412 ? -58.230 -14.944 -24.672 1.00 33.72 412 ASP A CA 1
ATOM 3207 C C . ASP A 1 412 ? -58.053 -13.699 -25.580 1.00 33.72 412 ASP A C 1
ATOM 3209 O O . ASP A 1 412 ? -58.800 -12.728 -25.463 1.00 33.72 412 ASP A O 1
ATOM 3213 N N . GLN A 1 413 ? -57.170 -13.845 -26.585 1.00 34.69 413 GLN A N 1
ATOM 3214 C CA . GLN A 1 413 ? -57.034 -13.064 -27.836 1.00 34.69 413 GLN A CA 1
ATOM 3215 C C . GLN A 1 413 ? -56.217 -11.761 -27.784 1.00 34.69 413 GLN A C 1
ATOM 3217 O O . GLN A 1 413 ? -56.298 -11.003 -26.827 1.00 34.69 413 GLN A O 1
ATOM 3222 N N . GLU A 1 414 ? -55.507 -11.343 -28.842 1.00 34.00 414 GLU A N 1
ATOM 3223 C CA . GLU A 1 414 ? -54.811 -11.974 -29.999 1.00 34.00 414 GLU A CA 1
ATOM 3224 C C . GLU A 1 414 ? -54.299 -10.800 -30.884 1.00 34.00 414 GLU A C 1
ATOM 3226 O O . GLU A 1 414 ? -54.802 -9.683 -30.747 1.00 34.00 414 GLU A O 1
ATOM 3231 N N . ARG A 1 415 ? -53.441 -11.087 -31.881 1.00 30.72 415 ARG A N 1
ATOM 3232 C CA . ARG A 1 415 ? -53.031 -10.213 -33.015 1.00 30.72 415 ARG A CA 1
ATOM 3233 C C . ARG A 1 415 ? -51.995 -9.114 -32.753 1.00 30.72 415 ARG A C 1
ATOM 3235 O O . ARG A 1 415 ? -51.935 -8.561 -31.664 1.00 30.72 415 ARG A O 1
ATOM 3242 N N . ASP A 1 416 ? -51.261 -8.628 -33.761 1.00 32.56 416 ASP A N 1
ATOM 3243 C CA . ASP A 1 416 ? -50.699 -9.215 -35.008 1.00 32.56 416 ASP A CA 1
ATOM 3244 C C . ASP A 1 416 ? -49.765 -8.153 -35.632 1.00 32.56 416 ASP A C 1
ATOM 3246 O O . ASP A 1 416 ? -50.058 -6.964 -35.513 1.00 32.56 416 ASP A O 1
ATOM 3250 N N . ASN A 1 417 ? -48.767 -8.596 -36.414 1.00 29.95 417 ASN A N 1
ATOM 3251 C CA . ASN A 1 417 ? -48.122 -7.852 -37.519 1.00 29.95 417 ASN A CA 1
ATOM 3252 C C . ASN A 1 417 ? -47.327 -6.549 -37.189 1.00 29.95 417 ASN A C 1
ATOM 3254 O O . ASN A 1 417 ? -47.567 -5.864 -36.205 1.00 29.95 417 ASN A O 1
ATOM 3258 N N . GLU A 1 418 ? -46.332 -6.113 -37.979 1.00 29.61 418 GLU A N 1
ATOM 3259 C CA . GLU A 1 418 ? -45.650 -6.723 -39.140 1.00 29.61 418 GLU A CA 1
ATOM 3260 C C . GLU A 1 418 ? -44.219 -6.160 -39.297 1.00 29.61 418 GLU A C 1
ATOM 3262 O O . GLU A 1 418 ? -43.978 -4.979 -39.051 1.00 29.61 418 GLU A O 1
ATOM 3267 N N . THR A 1 419 ? -43.284 -6.976 -39.797 1.00 34.22 419 THR A N 1
ATOM 3268 C CA . THR A 1 419 ? -42.002 -6.522 -40.385 1.00 34.22 419 THR A CA 1
ATOM 3269 C C . THR A 1 419 ? -42.174 -6.322 -41.899 1.00 34.22 419 THR A C 1
ATOM 3271 O O . THR A 1 419 ? -42.973 -7.033 -42.510 1.00 34.22 419 THR A O 1
ATOM 3274 N N . PRO A 1 420 ? -41.438 -5.397 -42.551 1.00 43.34 420 PRO A N 1
ATOM 3275 C CA . PRO A 1 420 ? -40.182 -5.791 -43.226 1.00 43.34 420 PRO A CA 1
ATOM 3276 C C . PRO A 1 420 ? -39.083 -4.695 -43.151 1.00 43.34 420 PRO A C 1
ATOM 3278 O O . PRO A 1 420 ? -39.375 -3.508 -43.204 1.00 43.34 420 PRO A O 1
ATOM 3281 N N . ALA A 1 421 ? -37.795 -4.975 -42.919 1.00 31.28 421 ALA A N 1
ATOM 3282 C CA . ALA A 1 421 ? -36.845 -5.805 -43.676 1.00 31.28 421 ALA A CA 1
ATOM 3283 C C . ALA A 1 421 ? -36.468 -5.260 -45.075 1.00 31.28 421 ALA A C 1
ATOM 3285 O O . ALA A 1 421 ? -37.288 -5.315 -45.987 1.00 31.28 421 ALA A O 1
ATOM 3286 N N . GLN A 1 422 ? -35.194 -4.869 -45.273 1.00 31.50 422 GLN A N 1
ATOM 3287 C CA . GLN A 1 422 ? -34.338 -5.404 -46.354 1.00 31.50 422 GLN A CA 1
ATOM 3288 C C . GLN A 1 422 ? -32.848 -5.008 -46.240 1.00 31.50 422 GLN A C 1
ATOM 3290 O O . GLN A 1 422 ? -32.480 -4.041 -45.582 1.00 31.50 422 GLN A O 1
ATOM 3295 N N . SER A 1 423 ? -32.003 -5.824 -46.872 1.00 31.52 423 SER A N 1
ATOM 3296 C CA . SER A 1 423 ? -30.530 -5.829 -46.863 1.00 31.52 423 SER A CA 1
ATOM 3297 C C . SER A 1 423 ? -29.888 -5.003 -47.984 1.00 31.52 423 SER A C 1
ATOM 3299 O O . SER A 1 423 ? -30.513 -4.861 -49.032 1.00 31.52 423 SER A O 1
ATOM 3301 N N . HIS A 1 424 ? -28.587 -4.686 -47.883 1.00 31.36 424 HIS A N 1
ATOM 3302 C CA . HIS A 1 424 ? -27.666 -4.888 -49.019 1.00 31.36 424 HIS A CA 1
ATOM 3303 C C . HIS A 1 424 ? -26.179 -5.020 -48.620 1.00 31.36 424 HIS A C 1
ATOM 3305 O O . HIS A 1 424 ? -25.742 -4.474 -47.614 1.00 31.36 424 HIS A O 1
ATOM 3311 N N . ASP A 1 425 ? -25.426 -5.758 -49.442 1.00 30.72 425 ASP A N 1
ATOM 3312 C CA . ASP A 1 425 ? -23.993 -6.093 -49.328 1.00 30.72 425 ASP A CA 1
ATOM 3313 C C . ASP A 1 425 ? -23.113 -5.239 -50.272 1.00 30.72 425 ASP A C 1
ATOM 3315 O O . ASP A 1 425 ? -23.553 -4.939 -51.387 1.00 30.72 425 ASP A O 1
ATOM 3319 N N . SER A 1 426 ? -21.878 -4.892 -49.858 1.00 30.55 426 SER A N 1
ATOM 3320 C CA . SER A 1 426 ? -20.675 -4.804 -50.727 1.00 30.55 426 SER A CA 1
ATOM 3321 C C . SER A 1 426 ? -19.388 -4.394 -49.981 1.00 30.55 426 SER A C 1
ATOM 3323 O O . SER A 1 426 ? -19.393 -3.478 -49.163 1.00 30.55 426 SER A O 1
ATOM 3325 N N . GLY A 1 427 ? -18.256 -5.011 -50.352 1.00 27.53 427 GLY A N 1
ATOM 3326 C CA . GLY A 1 427 ? -16.904 -4.722 -49.836 1.00 27.53 427 GLY A CA 1
ATOM 3327 C C . GLY A 1 427 ? -16.140 -3.526 -50.468 1.00 27.53 427 GLY A C 1
ATOM 3328 O O . GLY A 1 427 ? -16.693 -2.764 -51.265 1.00 27.53 427 GLY A O 1
ATOM 3329 N N . PRO A 1 428 ? -14.846 -3.340 -50.120 1.00 47.84 428 PRO A N 1
ATOM 3330 C CA . PRO A 1 428 ? -14.189 -2.021 -50.070 1.00 47.84 428 PRO A CA 1
ATOM 3331 C C . PRO A 1 428 ? -13.474 -1.546 -51.352 1.00 47.84 428 PRO A C 1
ATOM 3333 O O . PRO A 1 428 ? -13.034 -2.347 -52.180 1.00 47.84 428 PRO A O 1
ATOM 3336 N N . ARG A 1 429 ? -13.262 -0.218 -51.469 1.00 29.92 429 ARG A N 1
ATOM 3337 C CA . ARG A 1 429 ? -12.396 0.423 -52.488 1.00 29.92 429 ARG A CA 1
ATOM 3338 C C . ARG A 1 429 ? -11.719 1.734 -52.038 1.00 29.92 429 ARG A C 1
ATOM 3340 O O . ARG A 1 429 ? -12.345 2.787 -52.019 1.00 29.92 429 ARG A O 1
ATOM 3347 N N . GLN A 1 430 ? -10.398 1.693 -51.870 1.00 32.03 430 GLN A N 1
ATOM 3348 C CA . GLN A 1 430 ? -9.493 2.765 -52.343 1.00 32.03 430 GLN A CA 1
ATOM 3349 C C . GLN A 1 430 ? -9.213 2.548 -53.868 1.00 32.03 430 GLN A C 1
ATOM 3351 O O . GLN A 1 430 ? -9.732 1.554 -54.391 1.00 32.03 430 GLN A O 1
ATOM 3356 N N . PRO A 1 431 ? -8.411 3.349 -54.633 1.00 38.41 431 PRO A N 1
ATOM 3357 C CA . PRO A 1 431 ? -7.552 4.502 -54.266 1.00 38.41 431 PRO A CA 1
ATOM 3358 C C . PRO A 1 431 ? -7.535 5.715 -55.251 1.00 38.41 431 PRO A C 1
ATOM 3360 O O . PRO A 1 431 ? -7.992 5.601 -56.388 1.00 38.41 431 PRO A O 1
ATOM 3363 N N . ARG A 1 432 ? -6.867 6.836 -54.883 1.00 28.53 432 ARG A N 1
ATOM 3364 C CA . ARG A 1 432 ? -5.676 7.438 -55.579 1.00 28.53 432 ARG A CA 1
ATOM 3365 C C . ARG A 1 432 ? -5.383 8.926 -55.228 1.00 28.53 432 ARG A C 1
ATOM 3367 O O . ARG A 1 432 ? -6.311 9.646 -54.881 1.00 28.53 432 ARG A O 1
ATOM 3374 N N . PRO A 1 433 ? -4.121 9.410 -55.378 1.00 46.03 433 PRO A N 1
ATOM 3375 C CA . PRO A 1 433 ? -3.692 10.757 -54.958 1.00 46.03 433 PRO A CA 1
ATOM 3376 C C . PRO A 1 433 ? -3.376 11.767 -56.093 1.00 46.03 433 PRO A C 1
ATOM 3378 O O . PRO A 1 433 ? -3.110 11.384 -57.235 1.00 46.03 433 PRO A O 1
ATOM 3381 N N . ARG A 1 434 ? -3.280 13.058 -55.725 1.00 28.88 434 ARG A N 1
ATOM 3382 C CA . ARG A 1 434 ? -2.530 14.175 -56.368 1.00 28.88 434 ARG A CA 1
ATOM 3383 C C . ARG A 1 434 ? -2.285 15.244 -55.275 1.00 28.88 434 ARG A C 1
ATOM 3385 O O . ARG A 1 434 ? -3.249 15.550 -54.593 1.00 28.88 434 ARG A O 1
ATOM 3392 N N . ASN A 1 435 ? -1.103 15.781 -54.938 1.00 28.34 435 ASN A N 1
ATOM 3393 C CA . ASN A 1 435 ? 0.201 16.056 -55.587 1.00 28.34 435 ASN A CA 1
ATOM 3394 C C . ASN A 1 435 ? 0.339 17.495 -56.153 1.00 28.34 435 ASN A C 1
ATOM 3396 O O . ASN A 1 435 ? -0.446 17.867 -57.019 1.00 28.34 435 ASN A O 1
ATOM 3400 N N . GLN A 1 436 ? 1.404 18.205 -55.721 1.00 28.72 436 GLN A N 1
ATOM 3401 C CA . GLN A 1 436 ? 1.845 19.588 -56.049 1.00 28.72 436 GLN A CA 1
ATOM 3402 C C . GLN A 1 436 ? 0.915 20.731 -55.559 1.00 28.72 436 GLN A C 1
ATOM 3404 O O . GLN A 1 436 ? -0.285 20.673 -55.785 1.00 28.72 436 GLN A O 1
ATOM 3409 N N . GLY A 1 437 ? 1.368 21.823 -54.916 1.00 25.80 437 GLY A N 1
ATOM 3410 C CA . GLY A 1 437 ? 2.683 22.168 -54.332 1.00 25.80 437 GLY A CA 1
ATOM 3411 C C . GLY A 1 437 ? 3.314 23.461 -54.887 1.00 25.80 437 GLY A C 1
ATOM 3412 O O . GLY A 1 437 ? 3.554 23.528 -56.090 1.00 25.80 437 GLY A O 1
ATOM 3413 N N . GLN A 1 438 ? 3.631 24.453 -54.030 1.00 30.19 438 GLN A N 1
ATOM 3414 C CA . GLN A 1 438 ? 4.433 25.647 -54.385 1.00 30.19 438 GLN A CA 1
ATOM 3415 C C . GLN A 1 438 ? 4.967 26.453 -53.170 1.00 30.19 438 GLN A C 1
ATOM 3417 O O . GLN A 1 438 ? 4.202 26.914 -52.331 1.00 30.19 438 GLN A O 1
ATOM 3422 N N . GLN A 1 439 ? 6.287 26.671 -53.139 1.00 29.52 439 GLN A N 1
ATOM 3423 C CA . GLN A 1 439 ? 6.985 27.861 -52.597 1.00 29.52 439 GLN A CA 1
ATOM 3424 C C . GLN A 1 439 ? 7.244 28.829 -53.789 1.00 29.52 439 GLN A C 1
ATOM 3426 O O . GLN A 1 439 ? 7.150 28.331 -54.920 1.00 29.52 439 GLN A O 1
ATOM 3431 N N . PRO A 1 440 ? 7.574 30.146 -53.650 1.00 40.28 440 PRO A N 1
ATOM 3432 C CA . PRO A 1 440 ? 8.473 30.796 -52.662 1.00 40.28 440 PRO A CA 1
ATOM 3433 C C . PRO A 1 440 ? 7.913 32.178 -52.162 1.00 40.28 440 PRO A C 1
ATOM 3435 O O . PRO A 1 440 ? 6.696 32.306 -52.123 1.00 40.28 440 PRO A O 1
ATOM 3438 N N . SER A 1 441 ? 8.625 33.243 -51.726 1.00 26.88 441 SER A N 1
ATOM 3439 C CA . SER A 1 441 ? 10.065 33.603 -51.693 1.00 26.88 441 SER A CA 1
ATOM 3440 C C . SER A 1 441 ? 10.438 34.730 -50.698 1.00 26.88 441 SER A C 1
ATOM 3442 O O . SER A 1 441 ? 9.758 35.747 -50.664 1.00 26.88 441 SER A O 1
ATOM 3444 N N . ALA A 1 442 ? 11.626 34.591 -50.089 1.00 27.62 442 ALA A N 1
ATOM 3445 C CA . ALA A 1 442 ? 12.686 35.605 -49.866 1.00 27.62 442 ALA A CA 1
ATOM 3446 C C . ALA A 1 442 ? 12.454 36.945 -49.099 1.00 27.62 442 ALA A C 1
ATOM 3448 O O . ALA A 1 442 ? 11.628 37.770 -49.467 1.00 27.62 442 ALA A O 1
ATOM 3449 N N . ASN A 1 443 ? 13.352 37.164 -48.118 1.00 30.75 443 ASN A N 1
ATOM 3450 C CA . ASN A 1 443 ? 14.039 38.390 -47.629 1.00 30.75 443 ASN A CA 1
ATOM 3451 C C . ASN A 1 443 ? 13.847 39.739 -48.382 1.00 30.75 443 ASN A C 1
ATOM 3453 O O . ASN A 1 443 ? 13.751 39.713 -49.612 1.00 30.75 443 ASN A O 1
ATOM 3457 N N . PRO A 1 444 ? 13.968 40.921 -47.704 1.00 39.69 444 PRO A N 1
ATOM 3458 C CA . PRO A 1 444 ? 15.278 41.346 -47.145 1.00 39.69 444 PRO A CA 1
ATOM 3459 C C . PRO A 1 444 ? 15.362 42.321 -45.926 1.00 39.69 444 PRO A C 1
ATOM 3461 O O . PRO A 1 444 ? 14.480 43.128 -45.657 1.00 39.69 444 PRO A O 1
ATOM 3464 N N . ASP A 1 445 ? 16.538 42.283 -45.282 1.00 28.62 445 ASP A N 1
ATOM 3465 C CA . ASP A 1 445 ? 17.397 43.386 -44.789 1.00 28.62 445 ASP A CA 1
ATOM 3466 C C . ASP A 1 445 ? 16.920 44.521 -43.833 1.00 28.62 445 ASP A C 1
ATOM 3468 O O . ASP A 1 445 ? 16.560 45.618 -44.256 1.00 28.62 445 ASP A O 1
ATOM 3472 N N . SER A 1 446 ? 17.361 44.384 -42.567 1.00 28.78 446 SER A N 1
ATOM 3473 C CA . SER A 1 446 ? 18.455 45.200 -41.960 1.00 28.78 446 SER A CA 1
ATOM 3474 C C . SER A 1 446 ? 18.185 46.362 -40.967 1.00 28.78 446 SER A C 1
ATOM 3476 O O . SER A 1 446 ? 17.170 47.042 -40.992 1.00 28.78 446 SER A O 1
ATOM 3478 N N . GLN A 1 447 ? 19.247 46.619 -40.177 1.00 26.91 447 GLN A N 1
ATOM 3479 C CA . GLN A 1 447 ? 19.621 47.825 -39.404 1.00 26.91 447 GLN A CA 1
ATOM 3480 C C . GLN A 1 447 ? 18.950 48.148 -38.050 1.00 26.91 447 GLN A C 1
ATOM 3482 O O . GLN A 1 447 ? 17.852 48.683 -37.985 1.00 26.91 447 GLN A O 1
ATOM 3487 N N . GLY A 1 448 ? 19.786 48.109 -36.999 1.00 25.27 448 GLY A N 1
ATOM 3488 C CA . GLY A 1 448 ? 20.091 49.330 -36.233 1.00 25.27 448 GLY A CA 1
ATOM 3489 C C . GLY A 1 448 ? 19.775 49.327 -34.730 1.00 25.27 448 GLY A C 1
ATOM 3490 O O . GLY A 1 448 ? 18.653 49.049 -34.331 1.00 25.27 448 GLY A O 1
ATOM 3491 N N . GLY A 1 449 ? 20.743 49.758 -33.906 1.00 26.52 449 GLY A N 1
ATOM 3492 C CA . GLY A 1 449 ? 20.477 50.226 -32.536 1.00 26.52 449 GLY A CA 1
ATOM 3493 C C . GLY A 1 449 ? 21.490 49.794 -31.471 1.00 26.52 449 GLY A C 1
ATOM 3494 O O . GLY A 1 449 ? 21.525 48.644 -31.051 1.00 26.52 449 GLY A O 1
ATOM 3495 N N . SER A 1 450 ? 22.275 50.743 -30.961 1.00 28.25 450 SER A N 1
ATOM 3496 C CA . SER A 1 450 ? 22.952 50.634 -29.661 1.00 28.25 450 SER A CA 1
ATOM 3497 C C . SER A 1 450 ? 23.032 52.016 -29.018 1.00 28.25 450 SER A C 1
ATOM 3499 O O . SER A 1 450 ? 23.344 52.990 -29.704 1.00 28.25 450 SER A O 1
ATOM 3501 N N . PRO A 1 451 ? 22.780 52.099 -27.709 1.00 36.91 451 PRO A N 1
ATOM 3502 C CA . PRO A 1 451 ? 23.646 52.845 -26.794 1.00 36.91 451 PRO A CA 1
ATOM 3503 C C . PRO A 1 451 ? 24.056 51.922 -25.616 1.00 36.91 451 PRO A C 1
ATOM 3505 O O . PRO A 1 451 ? 23.349 50.976 -25.291 1.00 36.91 451 PRO A O 1
ATOM 3508 N N . ALA A 1 452 ? 25.256 51.984 -25.030 1.00 27.83 452 ALA A N 1
ATOM 3509 C CA . ALA A 1 452 ? 25.929 53.124 -24.392 1.00 27.83 452 ALA A CA 1
ATOM 3510 C C . ALA A 1 452 ? 25.127 53.637 -23.165 1.00 27.83 452 ALA A C 1
ATOM 3512 O O . ALA A 1 452 ? 24.121 54.305 -23.343 1.00 27.83 452 ALA A O 1
ATOM 3513 N N . ARG A 1 453 ? 25.400 53.193 -21.927 1.00 30.31 453 ARG A N 1
ATOM 3514 C CA . ARG A 1 453 ? 26.594 53.413 -21.066 1.00 30.31 453 ARG A CA 1
ATOM 3515 C C . ARG A 1 453 ? 26.461 54.687 -20.224 1.00 30.31 453 ARG A C 1
ATOM 3517 O O . ARG A 1 453 ? 26.580 55.778 -20.766 1.00 30.31 453 ARG A O 1
ATOM 3524 N N . GLU A 1 454 ? 26.395 54.519 -18.905 1.00 27.83 454 GLU A N 1
ATOM 3525 C CA . GLU A 1 454 ? 26.611 55.583 -17.912 1.00 27.83 454 GLU A CA 1
ATOM 3526 C C . GLU A 1 454 ? 27.435 55.051 -16.714 1.00 27.83 454 GLU A C 1
ATOM 3528 O O . GLU A 1 454 ? 27.856 53.890 -16.736 1.00 27.83 454 GLU A O 1
ATOM 3533 N N . HIS A 1 455 ? 27.797 55.913 -15.759 1.00 28.53 455 HIS A N 1
ATOM 3534 C CA . HIS A 1 455 ? 28.898 55.717 -14.792 1.00 28.53 455 HIS A CA 1
ATOM 3535 C C . HIS A 1 455 ? 28.541 56.306 -13.401 1.00 28.53 455 HIS A C 1
ATOM 3537 O O . HIS A 1 455 ? 27.426 56.779 -13.224 1.00 28.53 455 HIS A O 1
ATOM 3543 N N . GLU A 1 456 ? 29.526 56.341 -12.484 1.00 28.12 456 GLU A N 1
ATOM 3544 C CA . GLU A 1 456 ? 29.526 56.993 -11.144 1.00 28.12 456 GLU A CA 1
ATOM 3545 C C . GLU A 1 456 ? 28.911 56.120 -10.011 1.00 28.12 456 GLU A C 1
ATOM 3547 O O . GLU A 1 456 ? 27.861 55.517 -10.191 1.00 28.12 456 GLU A O 1
ATOM 3552 N N . GLN A 1 457 ? 29.666 55.715 -8.966 1.00 29.09 457 GLN A N 1
ATOM 3553 C CA . GLN A 1 457 ? 30.277 56.450 -7.819 1.00 29.09 457 GLN A CA 1
ATOM 3554 C C . GLN A 1 457 ? 29.249 56.711 -6.682 1.00 29.09 457 GLN A C 1
ATOM 3556 O O . GLN A 1 457 ? 28.098 57.008 -6.968 1.00 29.09 457 GLN A O 1
ATOM 3561 N N . ASP A 1 458 ? 29.566 56.615 -5.379 1.00 27.42 458 ASP A N 1
ATOM 3562 C CA . ASP A 1 458 ? 30.837 56.270 -4.703 1.00 27.42 458 ASP A CA 1
ATOM 3563 C C . ASP A 1 458 ? 30.627 55.794 -3.234 1.00 27.42 458 ASP A C 1
ATOM 3565 O O . ASP A 1 458 ? 29.495 55.737 -2.756 1.00 27.42 458 ASP A O 1
ATOM 3569 N N . SER A 1 459 ? 31.739 55.593 -2.504 1.00 29.64 459 SER A N 1
ATOM 3570 C CA . SER A 1 459 ? 31.911 55.634 -1.025 1.00 29.64 459 SER A CA 1
ATOM 3571 C C . SER A 1 459 ? 31.735 54.358 -0.157 1.00 29.64 459 SER A C 1
ATOM 3573 O O . SER A 1 459 ? 30.633 53.874 0.067 1.00 29.64 459 SER A O 1
ATOM 3575 N N . ASP A 1 460 ? 32.879 53.881 0.372 1.00 27.53 460 ASP A N 1
ATOM 3576 C CA . ASP A 1 460 ? 33.255 53.736 1.804 1.00 27.53 460 ASP A CA 1
ATOM 3577 C C . ASP A 1 460 ? 32.301 53.035 2.820 1.00 27.53 460 ASP A C 1
ATOM 3579 O O . ASP A 1 460 ? 31.097 53.237 2.822 1.00 27.53 460 ASP A O 1
ATOM 3583 N N . PHE A 1 461 ? 32.759 52.245 3.814 1.00 26.19 461 PHE A N 1
ATOM 3584 C CA . PHE A 1 461 ? 33.979 52.397 4.636 1.00 26.19 461 PHE A CA 1
ATOM 3585 C C . PHE A 1 461 ? 34.335 51.125 5.474 1.00 26.19 461 PHE A C 1
ATOM 3587 O O . PHE A 1 461 ? 33.451 50.580 6.124 1.00 26.19 461 PHE A O 1
ATOM 3594 N N . SER A 1 462 ? 35.632 50.761 5.596 1.00 29.83 462 SER A N 1
ATOM 3595 C CA . SER A 1 462 ? 36.257 49.867 6.630 1.00 29.83 462 SER A CA 1
ATOM 3596 C C . SER A 1 462 ? 35.814 48.375 6.753 1.00 29.83 462 SER A C 1
ATOM 3598 O O . SER A 1 462 ? 34.649 48.047 6.617 1.00 29.83 462 SER A O 1
ATOM 3600 N N . GLY A 1 463 ? 36.664 47.389 7.113 1.00 26.97 463 GLY A N 1
ATOM 3601 C CA . GLY A 1 463 ? 38.135 47.365 7.277 1.00 26.97 463 GLY A CA 1
ATOM 3602 C C . GLY A 1 463 ? 38.682 46.209 8.166 1.00 26.97 463 GLY A C 1
ATOM 3603 O O . GLY A 1 463 ? 38.248 46.073 9.303 1.00 26.97 463 GLY A O 1
ATOM 3604 N N . ASN A 1 464 ? 39.705 45.471 7.680 1.00 29.44 464 ASN A N 1
ATOM 3605 C CA . ASN A 1 464 ? 40.470 44.346 8.305 1.00 29.44 464 ASN A CA 1
ATOM 3606 C C . ASN A 1 464 ? 39.687 43.036 8.629 1.00 29.44 464 ASN A C 1
ATOM 3608 O O . ASN A 1 464 ? 38.530 43.099 9.011 1.00 29.44 464 ASN A O 1
ATOM 3612 N N . ALA A 1 465 ? 40.173 41.791 8.426 1.00 32.94 465 ALA A N 1
ATOM 3613 C CA . ALA A 1 465 ? 41.515 41.142 8.464 1.00 32.94 465 ALA A CA 1
ATOM 3614 C C . ALA A 1 465 ? 42.015 40.825 9.904 1.00 32.94 465 ALA A C 1
ATOM 3616 O O . ALA A 1 465 ? 41.700 41.578 10.815 1.00 32.94 465 ALA A O 1
ATOM 3617 N N . ASN A 1 466 ? 42.802 39.779 10.233 1.00 31.12 466 ASN A N 1
ATOM 3618 C CA . ASN A 1 466 ? 43.629 38.776 9.504 1.00 31.12 466 ASN A CA 1
ATOM 3619 C C . ASN A 1 466 ? 43.939 37.590 10.510 1.00 31.12 466 ASN A C 1
ATOM 3621 O O . ASN A 1 466 ? 43.583 37.746 11.672 1.00 31.12 466 ASN A O 1
ATOM 3625 N N . GLN A 1 467 ? 44.593 36.426 10.285 1.00 31.98 467 GLN A N 1
ATOM 3626 C CA . GLN A 1 467 ? 45.393 35.833 9.189 1.00 31.98 467 GLN A CA 1
ATOM 3627 C C . GLN A 1 467 ? 45.596 34.283 9.345 1.00 31.98 467 GLN A C 1
ATOM 3629 O O . GLN A 1 467 ? 45.565 33.779 10.458 1.00 31.98 467 GLN A O 1
ATOM 3634 N N . LYS A 1 468 ? 45.873 33.580 8.223 1.00 30.62 468 LYS A N 1
ATOM 3635 C CA . LYS A 1 468 ? 46.525 32.247 7.968 1.00 30.62 468 LYS A CA 1
ATOM 3636 C C . LYS A 1 468 ? 47.089 31.381 9.129 1.00 30.62 468 LYS A C 1
ATOM 3638 O O . LYS A 1 468 ? 47.848 31.899 9.933 1.00 30.62 468 LYS A O 1
ATOM 3643 N N . GLU A 1 469 ? 47.045 30.047 8.937 1.00 31.14 469 GLU A N 1
ATOM 3644 C CA . GLU A 1 469 ? 48.212 29.117 8.804 1.00 31.14 469 GLU A CA 1
ATOM 3645 C C . GLU A 1 469 ? 47.755 27.799 8.109 1.00 31.14 469 GLU A C 1
ATOM 3647 O O . GLU A 1 469 ? 46.684 27.290 8.404 1.00 31.14 469 GLU A O 1
ATOM 3652 N N . ARG A 1 470 ? 48.316 27.356 6.967 1.00 29.08 470 ARG A N 1
ATOM 3653 C CA . ARG A 1 470 ? 49.540 26.538 6.739 1.00 29.08 470 ARG A CA 1
ATOM 3654 C C . ARG A 1 470 ? 49.583 25.182 7.476 1.00 29.08 470 ARG A C 1
ATOM 3656 O O . ARG A 1 470 ? 49.899 25.127 8.653 1.00 29.08 470 ARG A O 1
ATOM 3663 N N . GLY A 1 471 ? 49.376 24.086 6.733 1.00 27.73 471 GLY A N 1
ATOM 3664 C CA . GLY A 1 471 ? 49.460 22.700 7.231 1.00 27.73 471 GLY A CA 1
ATOM 3665 C C . GLY A 1 471 ? 50.736 21.933 6.838 1.00 27.73 471 GLY A C 1
ATOM 3666 O O . GLY A 1 471 ? 51.691 22.506 6.306 1.00 27.73 471 GLY A O 1
ATOM 3667 N N . ARG A 1 472 ? 50.747 20.609 7.072 1.00 27.52 472 ARG A N 1
ATOM 3668 C CA . ARG A 1 472 ? 51.872 19.708 6.747 1.00 27.52 472 ARG A CA 1
ATOM 3669 C C . ARG A 1 472 ? 51.401 18.272 6.453 1.00 27.52 472 ARG A C 1
ATOM 3671 O O . ARG A 1 472 ? 50.737 17.668 7.284 1.00 27.52 472 ARG A O 1
ATOM 3678 N N . ARG A 1 473 ? 51.808 17.704 5.310 1.00 27.86 473 ARG A N 1
ATOM 3679 C CA . ARG A 1 473 ? 51.860 16.242 5.076 1.00 27.86 473 ARG A CA 1
ATOM 3680 C C . ARG A 1 473 ? 53.260 15.734 5.433 1.00 27.86 473 ARG A C 1
ATOM 3682 O O . ARG A 1 473 ? 54.235 16.422 5.132 1.00 27.86 473 ARG A O 1
ATOM 3689 N N . GLN A 1 474 ? 53.374 14.514 5.954 1.00 27.95 474 GLN A N 1
ATOM 3690 C CA . GLN A 1 474 ? 54.602 13.712 5.862 1.00 27.95 474 GLN A CA 1
ATOM 3691 C C . GLN A 1 474 ? 54.284 12.209 5.938 1.00 27.95 474 GLN A C 1
ATOM 3693 O O . GLN A 1 474 ? 53.168 11.837 6.290 1.00 27.95 474 GLN A O 1
ATOM 3698 N N . SER A 1 475 ? 55.221 11.360 5.508 1.00 25.92 475 SER A N 1
ATOM 3699 C CA . SER A 1 475 ? 54.930 9.991 5.056 1.00 25.92 475 SER A CA 1
ATOM 3700 C C . SER A 1 475 ? 55.933 8.941 5.547 1.00 25.92 475 SER A C 1
ATOM 3702 O O . SER A 1 475 ? 57.134 9.131 5.375 1.00 25.92 475 SER A O 1
ATOM 3704 N N . ILE A 1 476 ? 55.394 7.825 6.052 1.00 27.14 476 ILE A N 1
ATOM 3705 C CA . ILE A 1 476 ? 55.867 6.422 5.993 1.00 27.14 476 ILE A CA 1
ATOM 3706 C C . ILE A 1 476 ? 57.373 6.172 5.747 1.00 27.14 476 ILE A C 1
ATOM 3708 O O . ILE A 1 476 ? 57.883 6.442 4.657 1.00 27.14 476 ILE A O 1
ATOM 3712 N N . ARG A 1 477 ? 58.007 5.425 6.668 1.00 25.86 477 ARG A N 1
ATOM 3713 C CA . ARG A 1 477 ? 58.810 4.213 6.363 1.00 25.86 477 ARG A CA 1
ATOM 3714 C C . ARG A 1 477 ? 58.914 3.288 7.603 1.00 25.86 477 ARG A C 1
ATOM 3716 O O . ARG A 1 477 ? 58.692 3.787 8.702 1.00 25.86 477 ARG A O 1
ATOM 3723 N N . PRO A 1 478 ? 59.163 1.969 7.438 1.00 36.03 478 PRO A N 1
ATOM 3724 C CA . PRO A 1 478 ? 58.857 0.951 8.459 1.00 36.03 478 PRO A CA 1
ATOM 3725 C C . PRO A 1 478 ? 60.088 0.350 9.170 1.00 36.03 478 PRO A C 1
ATOM 3727 O O . PRO A 1 478 ? 61.209 0.501 8.682 1.00 36.03 478 PRO A O 1
ATOM 3730 N N . GLY A 1 479 ? 59.861 -0.434 10.236 1.00 25.69 479 GLY A N 1
ATOM 3731 C CA . GLY A 1 479 ? 60.850 -1.396 10.742 1.00 25.69 479 GLY A CA 1
ATOM 3732 C C . GLY A 1 479 ? 60.513 -2.104 12.068 1.00 25.69 479 GLY A C 1
ATOM 3733 O O . GLY A 1 479 ? 60.419 -1.436 13.088 1.00 25.69 479 GLY A O 1
ATOM 3734 N N . GLN A 1 480 ? 60.509 -3.445 12.007 1.00 26.98 480 GLN A N 1
ATOM 3735 C CA . GLN A 1 480 ? 60.725 -4.443 13.080 1.00 26.98 480 GLN A CA 1
ATOM 3736 C C . GLN A 1 480 ? 59.596 -4.779 14.078 1.00 26.98 480 GLN A C 1
ATOM 3738 O O . GLN A 1 480 ? 58.747 -3.953 14.400 1.00 26.98 480 GLN A O 1
ATOM 3743 N N . GLU A 1 481 ? 59.614 -6.050 14.500 1.00 30.20 481 GLU A N 1
ATOM 3744 C CA . GLU A 1 481 ? 58.661 -6.727 15.389 1.00 30.20 481 GLU A CA 1
ATOM 3745 C C . GLU A 1 481 ? 59.090 -6.719 16.871 1.00 30.20 481 GLU A C 1
ATOM 3747 O O . GLU A 1 481 ? 60.284 -6.690 17.159 1.00 30.20 481 GLU A O 1
ATOM 3752 N N . GLU A 1 482 ? 58.120 -6.837 17.787 1.00 28.66 482 GLU A N 1
ATOM 3753 C CA . GLU A 1 482 ? 58.175 -7.648 19.023 1.00 28.66 482 GLU A CA 1
ATOM 3754 C C . GLU A 1 482 ? 56.729 -7.837 19.556 1.00 28.66 482 GLU A C 1
ATOM 3756 O O . GLU A 1 482 ? 55.824 -7.105 19.145 1.00 28.66 482 GLU A O 1
ATOM 3761 N N . ASP A 1 483 ? 56.483 -8.877 20.360 1.00 29.06 483 ASP A N 1
ATOM 3762 C CA . ASP A 1 483 ? 55.146 -9.472 20.555 1.00 29.06 483 ASP A CA 1
ATOM 3763 C C . ASP A 1 483 ? 54.282 -8.841 21.670 1.00 29.06 483 ASP A C 1
ATOM 3765 O O . ASP A 1 483 ? 54.772 -8.572 22.765 1.00 29.06 483 ASP A O 1
ATOM 3769 N N . GLU A 1 484 ? 52.961 -8.755 21.452 1.00 30.73 484 GLU A N 1
ATOM 3770 C CA . GLU A 1 484 ? 51.949 -8.740 22.526 1.00 30.73 484 GLU A CA 1
ATOM 3771 C C . GLU A 1 484 ? 50.610 -9.328 22.013 1.00 30.73 484 GLU A C 1
ATOM 3773 O O . GLU A 1 484 ? 50.094 -8.920 20.972 1.00 30.73 484 GLU A O 1
ATOM 3778 N N . GLU A 1 485 ? 50.068 -10.332 22.713 1.00 31.75 485 GLU A N 1
ATOM 3779 C CA . GLU A 1 485 ? 48.858 -11.089 22.334 1.00 31.75 485 GLU A CA 1
ATOM 3780 C C . GLU A 1 485 ? 47.597 -10.661 23.124 1.00 31.75 485 GLU A C 1
ATOM 3782 O O . GLU A 1 485 ? 47.685 -10.115 24.219 1.00 31.75 485 GLU A O 1
ATOM 3787 N N . GLN A 1 486 ? 46.422 -11.048 22.601 1.00 33.59 486 GLN A N 1
ATOM 3788 C CA . GLN A 1 486 ? 45.161 -11.274 23.341 1.00 33.59 486 GLN A CA 1
ATOM 3789 C C . GLN A 1 486 ? 44.476 -10.073 24.036 1.00 33.59 486 GLN A C 1
ATOM 3791 O O . GLN A 1 486 ? 44.546 -9.899 25.249 1.00 33.59 486 GLN A O 1
ATOM 3796 N N . SER A 1 487 ? 43.633 -9.362 23.273 1.00 36.97 487 SER A N 1
ATOM 3797 C CA . SER A 1 487 ? 42.316 -8.876 23.739 1.00 36.97 487 SER A CA 1
ATOM 3798 C C . SER A 1 487 ? 41.453 -8.456 22.535 1.00 36.97 487 SER A C 1
ATOM 3800 O O . SER A 1 487 ? 41.611 -7.348 22.025 1.00 36.97 487 SER A O 1
ATOM 3802 N N . GLY A 1 488 ? 40.591 -9.347 22.020 1.00 35.38 488 GLY A N 1
ATOM 3803 C CA . GLY A 1 488 ? 39.733 -9.006 20.867 1.00 35.38 488 GLY A CA 1
ATOM 3804 C C . GLY A 1 488 ? 39.063 -10.145 20.082 1.00 35.38 488 GLY A C 1
ATOM 3805 O O . GLY A 1 488 ? 38.361 -9.856 19.118 1.00 35.38 488 GLY A O 1
ATOM 3806 N N . GLY A 1 489 ? 39.258 -11.420 20.444 1.00 36.62 489 GLY A N 1
ATOM 3807 C CA . GLY A 1 489 ? 38.498 -12.531 19.844 1.00 36.62 489 GLY A CA 1
ATOM 3808 C C . GLY A 1 489 ? 37.114 -12.709 20.479 1.00 36.62 489 GLY A C 1
ATOM 3809 O O . GLY A 1 489 ? 36.113 -12.875 19.784 1.00 36.62 489 GLY A O 1
ATOM 3810 N N . ASP A 1 490 ? 37.067 -12.613 21.805 1.00 40.06 490 ASP A N 1
ATOM 3811 C CA . ASP A 1 490 ? 35.949 -13.020 22.658 1.00 40.06 490 ASP A CA 1
ATOM 3812 C C . ASP A 1 490 ? 34.655 -12.224 22.393 1.00 40.06 490 ASP A C 1
ATOM 3814 O O . ASP A 1 490 ? 33.566 -12.797 22.395 1.00 40.06 490 ASP A O 1
ATOM 3818 N N . GLU A 1 491 ? 34.749 -10.921 22.094 1.00 46.56 491 GLU A N 1
ATOM 3819 C CA . GLU A 1 491 ? 33.580 -10.103 21.719 1.00 46.56 491 GLU A CA 1
ATOM 3820 C C . GLU A 1 491 ? 32.999 -10.503 20.350 1.00 46.56 491 GLU A C 1
ATOM 3822 O O . GLU A 1 491 ? 31.790 -10.393 20.131 1.00 46.56 491 GLU A O 1
ATOM 3827 N N . LEU A 1 492 ? 33.832 -11.014 19.434 1.00 40.72 492 LEU A N 1
ATOM 3828 C CA . LEU A 1 492 ? 33.390 -11.458 18.113 1.00 40.72 492 LEU A CA 1
ATOM 3829 C C . LEU A 1 492 ? 32.735 -12.847 18.173 1.00 40.72 492 LEU A C 1
ATOM 3831 O O . LEU A 1 492 ? 31.711 -13.063 17.524 1.00 40.72 492 LEU A O 1
ATOM 3835 N N . GLU A 1 493 ? 33.264 -13.769 18.987 1.00 41.59 493 GLU A N 1
ATOM 3836 C CA . GLU A 1 493 ? 32.591 -15.049 19.260 1.00 41.59 493 GLU A CA 1
ATOM 3837 C C . GLU A 1 493 ? 31.275 -14.853 20.029 1.00 41.59 493 GLU A C 1
ATOM 3839 O O . GLU A 1 493 ? 30.289 -15.521 19.716 1.00 41.59 493 GLU A O 1
ATOM 3844 N N . ALA A 1 494 ? 31.203 -13.896 20.963 1.00 43.09 494 ALA A N 1
ATOM 3845 C CA . ALA A 1 494 ? 29.958 -13.562 21.659 1.00 43.09 494 ALA A CA 1
ATOM 3846 C C . ALA A 1 494 ? 28.859 -13.059 20.699 1.00 43.09 494 ALA A C 1
ATOM 3848 O O . ALA A 1 494 ? 27.705 -13.483 20.806 1.00 43.09 494 ALA A O 1
ATOM 3849 N N . LEU A 1 495 ? 29.214 -12.208 19.727 1.00 37.06 495 LEU A N 1
ATOM 3850 C CA . LEU A 1 495 ? 28.292 -11.731 18.686 1.00 37.06 495 LEU A CA 1
ATOM 3851 C C . LEU A 1 495 ? 27.874 -12.839 17.707 1.00 37.06 495 LEU A C 1
ATOM 3853 O O . LEU A 1 495 ? 26.698 -12.939 17.356 1.00 37.06 495 LEU A O 1
ATOM 3857 N N . LEU A 1 496 ? 28.802 -13.707 17.293 1.00 38.47 496 LEU A N 1
ATOM 3858 C CA . LEU A 1 496 ? 28.490 -14.840 16.411 1.00 38.47 496 LEU A CA 1
ATOM 3859 C C . LEU A 1 496 ? 27.629 -15.905 17.110 1.00 38.47 496 LEU A C 1
ATOM 3861 O O . LEU A 1 496 ? 26.736 -16.475 16.481 1.00 38.47 496 LEU A O 1
ATOM 3865 N N . GLY A 1 497 ? 27.823 -16.119 18.415 1.00 36.81 497 GLY A N 1
ATOM 3866 C CA . GLY A 1 497 ? 27.006 -17.023 19.227 1.00 36.81 497 GLY A CA 1
ATOM 3867 C C . GLY A 1 497 ? 25.531 -16.614 19.307 1.00 36.81 497 GLY A C 1
ATOM 3868 O O . GLY A 1 497 ? 24.657 -17.480 19.317 1.00 36.81 497 GLY A O 1
ATOM 3869 N N . GLN A 1 498 ? 25.227 -15.310 19.285 1.00 40.69 498 GLN A N 1
ATOM 3870 C CA . GLN A 1 498 ? 23.841 -14.818 19.252 1.00 40.69 498 GLN A CA 1
ATOM 3871 C C . GLN A 1 498 ? 23.159 -15.006 17.884 1.00 40.69 498 GLN A C 1
ATOM 3873 O O . GLN A 1 498 ? 21.934 -15.084 17.821 1.00 40.69 498 GLN A O 1
ATOM 3878 N N . LEU A 1 499 ? 23.926 -15.146 16.796 1.00 35.22 499 LEU A N 1
ATOM 3879 C CA . LEU A 1 499 ? 23.403 -15.288 15.429 1.00 35.22 499 LEU A CA 1
ATOM 3880 C C . LEU A 1 499 ? 23.195 -16.746 14.970 1.00 35.22 499 LEU A C 1
ATOM 3882 O O . LEU A 1 499 ? 22.692 -16.966 13.870 1.00 35.22 499 LEU A O 1
ATOM 3886 N N . GLN A 1 500 ? 23.529 -17.747 15.795 1.00 33.31 500 GLN A N 1
ATOM 3887 C CA . GLN A 1 500 ? 23.321 -19.175 15.482 1.00 33.31 500 GLN A CA 1
ATOM 3888 C C . GLN A 1 500 ? 22.270 -19.880 16.365 1.00 33.31 500 GLN A C 1
ATOM 3890 O O . GLN A 1 500 ? 22.123 -21.099 16.301 1.00 33.31 500 GLN A O 1
ATOM 3895 N N . GLY A 1 501 ? 21.478 -19.133 17.145 1.00 31.16 501 GLY A N 1
ATOM 3896 C CA . GLY A 1 501 ? 20.441 -19.687 18.032 1.00 31.16 501 GLY A CA 1
ATOM 3897 C C . GLY A 1 501 ? 19.211 -20.315 17.346 1.00 31.16 501 GLY A C 1
ATOM 3898 O O . GLY A 1 501 ? 18.384 -20.919 18.024 1.00 31.16 501 GLY A O 1
ATOM 3899 N N . GLY A 1 502 ? 19.071 -20.204 16.019 1.00 30.16 502 GLY A N 1
ATOM 3900 C CA . GLY A 1 502 ? 17.909 -20.671 15.240 1.00 30.16 502 GLY A CA 1
ATOM 3901 C C . GLY A 1 502 ? 17.852 -22.185 14.974 1.00 30.16 502 GLY A C 1
ATOM 3902 O O . GLY A 1 502 ? 17.605 -22.598 13.842 1.00 30.16 502 GLY A O 1
ATOM 3903 N N . GLY A 1 503 ? 18.127 -23.021 15.980 1.00 26.73 503 GLY A N 1
ATOM 3904 C CA . GLY A 1 503 ? 18.231 -24.480 15.847 1.00 26.73 503 GLY A CA 1
ATOM 3905 C C . GLY A 1 503 ? 16.987 -25.247 16.315 1.00 26.73 503 GLY A C 1
ATOM 3906 O O . GLY A 1 503 ? 16.705 -25.303 17.509 1.00 26.73 503 GLY A O 1
ATOM 3907 N N . LEU A 1 504 ? 16.286 -25.892 15.375 1.00 32.91 504 LEU A N 1
ATOM 3908 C CA . LEU A 1 504 ? 15.103 -26.746 15.586 1.00 32.91 504 LEU A CA 1
ATOM 3909 C C . LEU A 1 504 ? 15.166 -27.628 16.852 1.00 32.91 504 LEU A C 1
ATOM 3911 O O . LEU A 1 504 ? 15.945 -28.579 16.921 1.00 32.91 504 LEU A O 1
ATOM 3915 N N . THR A 1 505 ? 14.246 -27.404 17.795 1.00 27.31 505 THR A N 1
ATOM 3916 C CA . THR A 1 505 ? 13.959 -28.341 18.894 1.00 27.31 505 THR A CA 1
ATOM 3917 C C . THR A 1 505 ? 12.466 -28.666 18.939 1.00 27.31 505 THR A C 1
ATOM 3919 O O . THR A 1 505 ? 11.630 -27.814 19.225 1.00 27.31 505 THR A O 1
ATOM 3922 N N . GLN A 1 506 ? 12.107 -29.920 18.645 1.00 36.53 506 GLN A N 1
ATOM 3923 C CA . GLN A 1 506 ? 10.728 -30.398 18.784 1.00 36.53 506 GLN A CA 1
ATOM 3924 C C . GLN A 1 506 ? 10.408 -30.652 20.265 1.00 36.53 506 GLN A C 1
ATOM 3926 O O . GLN A 1 506 ? 10.661 -31.736 20.788 1.00 36.53 506 GLN A O 1
ATOM 3931 N N . GLY A 1 507 ? 9.846 -29.647 20.938 1.00 27.25 507 GLY A N 1
ATOM 3932 C CA . GLY A 1 507 ? 9.249 -29.769 22.269 1.00 27.25 507 GLY A CA 1
ATOM 3933 C C . GLY A 1 507 ? 7.735 -29.574 22.202 1.00 27.25 507 GLY A C 1
ATOM 3934 O O . GLY A 1 507 ? 7.266 -28.569 21.677 1.00 27.25 507 GLY A O 1
ATOM 3935 N N . GLN A 1 508 ? 6.954 -30.519 22.733 1.00 32.16 508 GLN A N 1
ATOM 3936 C CA . GLN A 1 508 ? 5.490 -30.407 22.776 1.00 32.16 508 GLN A CA 1
ATOM 3937 C C . GLN A 1 508 ? 5.045 -29.436 23.886 1.00 32.16 508 GLN A C 1
ATOM 3939 O O . GLN A 1 508 ? 4.728 -29.856 24.997 1.00 32.16 508 GLN A O 1
ATOM 3944 N N . GLY A 1 509 ? 5.026 -28.136 23.578 1.00 26.83 509 GLY A N 1
ATOM 3945 C CA . GLY A 1 509 ? 4.352 -27.093 24.360 1.00 26.83 509 GLY A CA 1
ATOM 3946 C C . GLY A 1 509 ? 3.031 -26.695 23.694 1.00 26.83 509 GLY A C 1
ATOM 3947 O O . GLY A 1 509 ? 2.993 -26.488 22.484 1.00 26.83 509 GLY A O 1
ATOM 3948 N N . GLN A 1 510 ? 1.935 -26.628 24.452 1.00 27.36 510 GLN A N 1
ATOM 3949 C CA . GLN A 1 510 ? 0.589 -26.486 23.884 1.00 27.36 510 GLN A CA 1
ATOM 3950 C C . GLN A 1 510 ? 0.169 -25.020 23.679 1.00 27.36 510 GLN A C 1
ATOM 3952 O O . GLN A 1 510 ? -0.014 -24.281 24.641 1.00 27.36 510 GLN A O 1
ATOM 3957 N N . THR A 1 511 ? -0.032 -24.641 22.412 1.00 32.44 511 THR A N 1
ATOM 3958 C CA . THR A 1 511 ? -1.144 -23.786 21.931 1.00 32.44 511 THR A CA 1
ATOM 3959 C C . THR A 1 511 ? -1.570 -22.590 22.802 1.00 32.44 511 THR A C 1
ATOM 3961 O O . THR A 1 511 ? -2.747 -22.459 23.128 1.00 32.44 511 THR A O 1
ATOM 3964 N N . GLN A 1 512 ? -0.639 -21.683 23.122 1.00 29.88 512 GLN A N 1
ATOM 3965 C CA . GLN A 1 512 ? -0.975 -20.298 23.516 1.00 29.88 512 GLN A CA 1
ATOM 3966 C C . GLN A 1 512 ? -0.103 -19.238 22.814 1.00 29.88 512 GLN A C 1
ATOM 3968 O O . GLN A 1 512 ? -0.631 -18.220 22.384 1.00 29.88 512 GLN A O 1
ATOM 3973 N N . GLY A 1 513 ? 1.196 -19.487 22.589 1.00 24.28 513 GLY A N 1
ATOM 3974 C CA . GLY A 1 513 ? 2.077 -18.507 21.921 1.00 24.28 513 GLY A CA 1
ATOM 3975 C C . GLY A 1 513 ? 1.732 -18.209 20.450 1.00 24.28 513 GLY A C 1
ATOM 3976 O O . GLY A 1 513 ? 1.843 -17.071 20.007 1.00 24.28 513 GLY A O 1
ATOM 3977 N N . GLN A 1 514 ? 1.246 -19.203 19.699 1.00 28.08 514 GLN A N 1
ATOM 3978 C CA . GLN A 1 514 ? 1.037 -19.084 18.244 1.00 28.08 514 GLN A CA 1
ATOM 3979 C C . GLN A 1 514 ? -0.090 -18.118 17.833 1.00 28.08 514 GLN A C 1
ATOM 3981 O O . GLN A 1 514 ? -0.130 -17.693 16.681 1.00 28.08 514 GLN A O 1
ATOM 3986 N N . GLN A 1 515 ? -0.990 -17.739 18.750 1.00 32.47 515 GLN A N 1
ATOM 3987 C CA . GLN A 1 515 ? -2.039 -16.751 18.460 1.00 32.47 515 GLN A CA 1
ATOM 3988 C C . GLN A 1 515 ? -1.514 -15.305 18.461 1.00 32.47 515 GLN A C 1
ATOM 3990 O O . GLN A 1 515 ? -2.114 -14.450 17.820 1.00 32.47 515 GLN A O 1
ATOM 3995 N N . GLN A 1 516 ? -0.372 -15.024 19.105 1.00 34.47 516 GLN A N 1
ATOM 3996 C CA . GLN A 1 516 ? 0.278 -13.705 19.041 1.00 34.47 516 GLN A CA 1
ATOM 3997 C C . GLN A 1 516 ? 1.175 -13.534 17.799 1.00 34.47 516 GLN A C 1
ATOM 3999 O O . GLN A 1 516 ? 1.499 -12.410 17.425 1.00 34.47 516 GLN A O 1
ATOM 4004 N N . GLU A 1 517 ? 1.548 -14.622 17.115 1.00 40.31 517 GLU A N 1
ATOM 4005 C CA . GLU A 1 517 ? 2.400 -14.579 15.912 1.00 40.31 517 GLU A CA 1
ATOM 4006 C C . GLU A 1 517 ? 1.628 -14.233 14.618 1.00 40.31 517 GLU A C 1
ATOM 4008 O O . GLU A 1 517 ? 2.231 -13.991 13.563 1.00 40.31 517 GLU A O 1
ATOM 4013 N N . GLN A 1 518 ? 0.293 -14.162 14.679 1.00 60.69 518 GLN A N 1
ATOM 4014 C CA . GLN A 1 518 ? -0.583 -13.858 13.543 1.00 60.69 518 GLN A CA 1
ATOM 4015 C C . GLN A 1 518 ? -1.180 -12.448 13.649 1.00 60.69 518 GLN A C 1
ATOM 4017 O O . GLN A 1 518 ? -2.310 -12.246 14.085 1.00 60.69 518 GLN A O 1
ATOM 4022 N N . GLY A 1 519 ? -0.381 -11.458 13.240 1.00 79.00 519 GLY A N 1
ATOM 4023 C CA . GLY A 1 519 ? -0.817 -10.066 13.111 1.00 79.00 519 GLY A CA 1
ATOM 4024 C C . GLY A 1 519 ? -1.992 -9.885 12.139 1.00 79.00 519 GLY A C 1
ATOM 4025 O O . GLY A 1 519 ? -2.162 -10.666 11.206 1.00 79.00 519 GLY A O 1
ATOM 4026 N N . ILE A 1 520 ? -2.761 -8.821 12.367 1.00 88.38 520 ILE A N 1
ATOM 4027 C CA . ILE A 1 520 ? -3.955 -8.379 11.641 1.00 88.38 520 ILE A CA 1
ATOM 4028 C C . ILE A 1 520 ? -3.654 -8.200 10.140 1.00 88.38 520 ILE A C 1
ATOM 4030 O O . ILE A 1 520 ? -2.949 -7.254 9.787 1.00 88.38 520 ILE A O 1
ATOM 4034 N N . PRO A 1 521 ? -4.153 -9.055 9.234 1.00 89.50 521 PRO A N 1
ATOM 4035 C CA . PRO A 1 521 ? -4.027 -8.812 7.802 1.00 89.50 521 PRO A CA 1
ATOM 4036 C C . PRO A 1 521 ? -5.077 -7.798 7.324 1.00 89.50 521 PRO A C 1
ATOM 4038 O O . PRO A 1 521 ? -6.121 -7.631 7.952 1.00 89.50 521 PRO A O 1
ATOM 4041 N N . GLY A 1 522 ? -4.816 -7.135 6.198 1.00 91.38 522 GLY A N 1
ATOM 4042 C CA . GLY A 1 522 ? -5.856 -6.458 5.414 1.00 91.38 522 GLY A CA 1
ATOM 4043 C C . GLY A 1 522 ? -6.406 -5.127 5.941 1.00 91.38 522 GLY A C 1
ATOM 4044 O O . GLY A 1 522 ? -7.280 -4.569 5.285 1.00 91.38 522 GLY A O 1
ATOM 4045 N N . LEU A 1 523 ? -5.908 -4.586 7.062 1.00 95.25 523 LEU A N 1
ATOM 4046 C CA . LEU A 1 523 ? -6.334 -3.262 7.543 1.00 95.25 523 LEU A CA 1
ATOM 4047 C C . LEU A 1 523 ? -5.937 -2.142 6.570 1.00 95.25 523 LEU A C 1
ATOM 4049 O O . LEU A 1 523 ? -4.775 -2.046 6.160 1.00 95.25 523 LEU A O 1
ATOM 4053 N N . ILE A 1 524 ? -6.889 -1.256 6.274 1.00 97.50 524 ILE A N 1
ATOM 4054 C CA . ILE A 1 524 ? -6.733 -0.133 5.343 1.00 97.50 524 ILE A CA 1
ATOM 4055 C C . ILE A 1 524 ? -6.284 1.128 6.098 1.00 97.50 524 ILE A C 1
ATOM 4057 O O . ILE A 1 524 ? -6.904 1.545 7.078 1.00 97.50 524 ILE A O 1
ATOM 4061 N N . ASN A 1 525 ? -5.196 1.762 5.655 1.00 96.81 525 ASN A N 1
ATOM 4062 C CA . ASN A 1 525 ? -4.620 2.933 6.308 1.00 96.81 525 ASN A CA 1
ATOM 4063 C C . ASN A 1 525 ? -5.353 4.224 5.901 1.00 96.81 525 ASN A C 1
ATOM 4065 O O . ASN A 1 525 ? -5.127 4.772 4.818 1.00 96.81 525 ASN A O 1
ATOM 4069 N N . VAL A 1 526 ? -6.180 4.766 6.800 1.00 96.38 526 VAL A N 1
ATOM 4070 C CA . VAL A 1 526 ? -7.021 5.951 6.531 1.00 96.38 526 VAL A CA 1
ATOM 4071 C C . VAL A 1 526 ? -6.239 7.250 6.332 1.00 96.38 526 VAL A C 1
ATOM 4073 O O . VAL A 1 526 ? -6.807 8.213 5.820 1.00 96.38 526 VAL A O 1
ATOM 4076 N N . ASN A 1 527 ? -4.940 7.284 6.641 1.00 95.38 527 ASN A N 1
ATOM 4077 C CA . ASN A 1 527 ? -4.075 8.427 6.340 1.00 95.38 527 ASN A CA 1
ATOM 4078 C C . ASN A 1 527 ? -3.607 8.449 4.870 1.00 95.38 527 ASN A C 1
ATOM 4080 O O . ASN A 1 527 ? -3.194 9.502 4.392 1.00 95.38 527 ASN A O 1
ATOM 4084 N N . THR A 1 528 ? -3.623 7.307 4.165 1.00 93.38 528 THR A N 1
ATOM 4085 C CA . THR A 1 528 ? -2.900 7.139 2.881 1.00 93.38 528 THR A CA 1
ATOM 4086 C C . THR A 1 528 ? -3.647 6.380 1.781 1.00 93.38 528 THR A C 1
ATOM 4088 O O . THR A 1 528 ? -3.291 6.544 0.621 1.00 93.38 528 THR A O 1
ATOM 4091 N N . ALA A 1 529 ? -4.679 5.590 2.095 1.00 94.81 529 ALA A N 1
ATOM 4092 C CA . ALA A 1 529 ? -5.450 4.845 1.095 1.00 94.81 529 ALA A CA 1
ATOM 4093 C C . ALA A 1 529 ? -6.200 5.767 0.115 1.00 94.81 529 ALA A C 1
ATOM 4095 O O . ALA A 1 529 ? -6.683 6.830 0.519 1.00 94.81 529 ALA A O 1
ATOM 4096 N N . SER A 1 530 ? -6.335 5.366 -1.150 1.00 91.81 530 SER A N 1
ATOM 4097 C CA . SER A 1 530 ? -7.069 6.151 -2.155 1.00 91.81 530 SER A CA 1
ATOM 4098 C C . SER A 1 530 ? -8.564 6.249 -1.820 1.00 91.81 530 SER A C 1
ATOM 4100 O O . SER A 1 530 ? -9.097 5.407 -1.097 1.00 91.81 530 SER A O 1
ATOM 4102 N N . ALA A 1 531 ? -9.274 7.242 -2.370 1.00 91.88 531 ALA A N 1
ATOM 4103 C CA . ALA A 1 531 ? -10.729 7.356 -2.192 1.00 91.88 531 ALA A CA 1
ATOM 4104 C C . ALA A 1 531 ? -11.465 6.074 -2.636 1.00 91.88 531 ALA A C 1
ATOM 4106 O O . ALA A 1 531 ? -12.344 5.592 -1.928 1.00 91.88 531 ALA A O 1
ATOM 4107 N N . ARG A 1 532 ? -11.014 5.471 -3.749 1.00 91.56 532 ARG A N 1
ATOM 4108 C CA . ARG A 1 532 ? -11.503 4.189 -4.278 1.00 91.56 532 ARG A CA 1
ATOM 4109 C C . ARG A 1 532 ? -11.246 3.014 -3.332 1.00 91.56 532 ARG A C 1
ATOM 4111 O O . ARG A 1 532 ? -12.101 2.146 -3.226 1.00 91.56 532 ARG A O 1
ATOM 4118 N N . VAL A 1 533 ? -10.104 2.967 -2.639 1.00 94.88 533 VAL A N 1
ATOM 4119 C CA . VAL A 1 533 ? -9.830 1.914 -1.641 1.00 94.88 533 VAL A CA 1
ATOM 4120 C C . VAL A 1 533 ? -10.637 2.144 -0.360 1.00 94.88 533 VAL A C 1
ATOM 4122 O O . VAL A 1 533 ? -11.127 1.181 0.225 1.00 94.88 533 VAL A O 1
ATOM 4125 N N . LEU A 1 534 ? -10.841 3.400 0.056 1.00 96.38 534 LEU A N 1
ATOM 4126 C CA . LEU A 1 534 ? -11.700 3.724 1.199 1.00 96.38 534 LEU A CA 1
ATOM 4127 C C . LEU A 1 534 ? -13.151 3.285 0.966 1.00 96.38 534 LEU A C 1
ATOM 4129 O O . LEU A 1 534 ? -13.728 2.675 1.858 1.00 96.38 534 LEU A O 1
ATOM 4133 N N . SER A 1 535 ? -13.721 3.509 -0.224 1.00 95.75 535 SER A N 1
ATOM 4134 C CA . SER A 1 535 ? -15.095 3.090 -0.561 1.00 95.75 535 SER A CA 1
ATOM 4135 C C . SER A 1 535 ? -15.330 1.569 -0.573 1.00 95.75 535 SER A C 1
ATOM 4137 O O . SER A 1 535 ? -16.465 1.135 -0.739 1.00 95.75 535 SER A O 1
ATOM 4139 N N . LEU A 1 536 ? -14.286 0.754 -0.380 1.00 96.00 536 LEU A N 1
ATOM 4140 C CA . LEU A 1 536 ? -14.382 -0.704 -0.224 1.00 96.00 536 LEU A CA 1
ATOM 4141 C C . LEU A 1 536 ? -14.466 -1.135 1.249 1.00 96.00 536 LEU A C 1
ATOM 4143 O O . LEU A 1 536 ? -14.480 -2.331 1.533 1.00 96.00 536 LEU A O 1
ATOM 4147 N N . ILE A 1 537 ? -14.470 -0.206 2.208 1.00 96.56 537 ILE A N 1
ATOM 4148 C CA . ILE A 1 537 ? -14.602 -0.537 3.630 1.00 96.56 537 ILE A CA 1
ATOM 4149 C C . ILE A 1 537 ? -16.086 -0.804 3.955 1.00 96.56 537 ILE A C 1
ATOM 4151 O O . ILE A 1 537 ? -16.913 0.083 3.737 1.00 96.56 537 ILE A O 1
ATOM 4155 N N . PRO A 1 538 ? -16.457 -1.980 4.505 1.00 94.50 538 PRO A N 1
ATOM 4156 C CA . PRO A 1 538 ? -17.845 -2.271 4.856 1.00 94.50 538 PRO A CA 1
ATOM 4157 C C . PRO A 1 538 ? -18.427 -1.234 5.826 1.00 94.50 538 PRO A C 1
ATOM 4159 O O . PRO A 1 538 ? -17.832 -0.933 6.860 1.00 94.50 538 PRO A O 1
ATOM 4162 N N . GLY A 1 539 ? -19.600 -0.694 5.490 1.00 91.44 539 GLY A N 1
ATOM 4163 C CA . GLY A 1 539 ? -20.305 0.298 6.308 1.00 91.44 539 GLY A CA 1
ATOM 4164 C C . GLY A 1 539 ? -19.810 1.745 6.188 1.00 91.44 539 GLY A C 1
ATOM 4165 O O . GLY A 1 539 ? -20.299 2.589 6.931 1.00 91.44 539 GLY A O 1
ATOM 4166 N N . ILE A 1 540 ? -18.876 2.061 5.281 1.00 95.44 540 ILE A N 1
ATOM 4167 C CA . ILE A 1 540 ? -18.487 3.454 5.008 1.00 95.44 540 ILE A CA 1
ATOM 4168 C C . ILE A 1 540 ? -19.520 4.166 4.118 1.00 95.44 540 ILE A C 1
ATOM 4170 O O . ILE A 1 540 ? -20.103 3.561 3.219 1.00 95.44 540 ILE A O 1
ATOM 4174 N N . THR A 1 541 ? -19.718 5.468 4.331 1.00 95.25 541 THR A N 1
ATOM 4175 C CA . THR A 1 541 ? -20.543 6.322 3.460 1.00 95.25 541 THR A CA 1
ATOM 4176 C C . THR A 1 541 ? -19.672 7.122 2.480 1.00 95.25 541 THR A C 1
ATOM 4178 O O . THR A 1 541 ? -18.524 7.441 2.812 1.00 95.25 541 THR A O 1
ATOM 4181 N N . PRO A 1 542 ? -20.171 7.491 1.282 1.00 94.38 542 PRO A N 1
ATOM 4182 C CA . PRO A 1 542 ? -19.454 8.387 0.368 1.00 94.38 542 PRO A CA 1
ATOM 4183 C C . PRO A 1 542 ? -19.059 9.714 1.030 1.00 94.38 542 PRO A C 1
ATOM 4185 O O . PRO A 1 542 ? -17.936 10.185 0.860 1.00 94.38 542 PRO A O 1
ATOM 4188 N N . GLU A 1 543 ? -19.941 10.270 1.860 1.00 95.06 543 GLU A N 1
ATOM 4189 C CA . GLU A 1 543 ? -19.716 11.500 2.619 1.00 95.06 543 GLU A CA 1
ATOM 4190 C C . GLU A 1 543 ? -18.566 11.345 3.630 1.00 95.06 543 GLU A C 1
ATOM 4192 O O . GLU A 1 543 ? -17.754 12.259 3.789 1.00 95.06 543 GLU A O 1
ATOM 4197 N N . ALA A 1 544 ? -18.436 10.176 4.271 1.00 95.94 544 ALA A N 1
ATOM 4198 C CA . ALA A 1 544 ? -17.293 9.870 5.128 1.00 95.94 544 ALA A CA 1
ATOM 4199 C C . ALA A 1 544 ? -15.990 9.745 4.320 1.00 95.94 544 ALA A C 1
ATOM 4201 O O . ALA A 1 544 ? -14.952 10.223 4.777 1.00 95.94 544 ALA A O 1
ATOM 4202 N N . VAL A 1 545 ? -16.019 9.166 3.111 1.00 95.94 545 VAL A N 1
ATOM 4203 C CA . VAL A 1 545 ? -14.842 9.129 2.221 1.00 95.94 545 VAL A CA 1
ATOM 4204 C C . VAL A 1 545 ? -14.401 10.549 1.848 1.00 95.94 545 VAL A C 1
ATOM 4206 O O . VAL A 1 545 ? -13.217 10.866 1.979 1.00 95.94 545 VAL A O 1
ATOM 4209 N N . GLU A 1 546 ? -15.326 11.427 1.452 1.00 93.88 546 GLU A N 1
ATOM 4210 C CA . GLU A 1 546 ? -15.013 12.831 1.148 1.00 93.88 546 GLU A CA 1
ATOM 4211 C C . GLU A 1 546 ? -14.434 13.571 2.365 1.00 93.88 546 GLU A C 1
ATOM 4213 O O . GLU A 1 546 ? -13.391 14.222 2.247 1.00 93.88 546 GLU A O 1
ATOM 4218 N N . ALA A 1 547 ? -15.040 13.418 3.549 1.00 94.81 547 ALA A N 1
ATOM 4219 C CA . ALA A 1 547 ? -14.557 14.017 4.795 1.00 94.81 547 ALA A CA 1
ATOM 4220 C C . ALA A 1 547 ? -13.127 13.562 5.155 1.00 94.81 547 ALA A C 1
ATOM 4222 O O . ALA A 1 547 ? -12.281 14.383 5.522 1.00 94.81 547 ALA A O 1
ATOM 4223 N N . ILE A 1 548 ? -12.826 12.268 4.985 1.00 95.00 548 ILE A N 1
ATOM 4224 C CA . ILE A 1 548 ? -11.490 11.694 5.206 1.00 95.00 548 ILE A CA 1
ATOM 4225 C C . ILE A 1 548 ? -10.460 12.330 4.271 1.00 95.00 548 ILE A C 1
ATOM 4227 O O . ILE A 1 548 ? -9.410 12.786 4.730 1.00 95.00 548 ILE A O 1
ATOM 4231 N N . ILE A 1 549 ? -10.746 12.376 2.968 1.00 93.25 549 ILE A N 1
ATOM 4232 C CA . ILE A 1 549 ? -9.822 12.934 1.974 1.00 93.25 549 ILE A CA 1
ATOM 4233 C C . ILE A 1 549 ? -9.608 14.437 2.206 1.00 93.25 549 ILE A C 1
ATOM 4235 O O . ILE A 1 549 ? -8.465 14.896 2.179 1.00 93.25 549 ILE A O 1
ATOM 4239 N N . ALA A 1 550 ? -10.671 15.191 2.503 1.00 92.75 550 ALA A N 1
ATOM 4240 C CA . ALA A 1 550 ? -10.608 16.634 2.730 1.00 92.75 550 ALA A CA 1
ATOM 4241 C C . ALA A 1 550 ? -9.836 17.029 4.006 1.00 92.75 550 ALA A C 1
ATOM 4243 O O . ALA A 1 550 ? -9.191 18.078 4.031 1.00 92.75 550 ALA A O 1
ATOM 4244 N N . ALA A 1 551 ? -9.874 16.206 5.059 1.00 93.94 551 ALA A N 1
ATOM 4245 C CA . ALA A 1 551 ? -9.221 16.506 6.335 1.00 93.94 551 ALA A CA 1
ATOM 4246 C C . ALA A 1 551 ? -7.715 16.172 6.369 1.00 93.94 551 ALA A C 1
ATOM 4248 O O . ALA A 1 551 ? -6.955 16.857 7.063 1.00 93.94 551 ALA A O 1
ATOM 4249 N N . ARG A 1 552 ? -7.256 15.164 5.607 1.00 92.06 552 ARG A N 1
ATOM 4250 C CA . ARG A 1 552 ? -5.844 14.710 5.579 1.00 92.06 552 ARG A CA 1
ATOM 4251 C C . ARG A 1 552 ? -4.797 15.835 5.459 1.00 92.06 552 ARG A C 1
ATOM 4253 O O . ARG A 1 552 ? -3.831 15.783 6.219 1.00 92.06 552 ARG A O 1
ATOM 4260 N N . PRO A 1 553 ? -4.929 16.855 4.582 1.00 89.31 553 PRO A N 1
ATOM 4261 C CA . PRO A 1 553 ? -3.890 17.880 4.411 1.00 89.31 553 PRO A CA 1
ATOM 4262 C C . PRO A 1 553 ? -3.678 18.789 5.633 1.00 89.31 553 PRO A C 1
ATOM 4264 O O . PRO A 1 553 ? -2.642 19.442 5.733 1.00 89.31 553 PRO A O 1
ATOM 4267 N N . ALA A 1 554 ? -4.646 18.848 6.555 1.00 89.50 554 ALA A N 1
ATOM 4268 C CA . ALA A 1 554 ? -4.572 19.632 7.791 1.00 89.50 554 ALA A CA 1
ATOM 4269 C C . ALA A 1 554 ? -4.212 18.784 9.030 1.00 89.50 554 ALA A C 1
ATOM 4271 O O . ALA A 1 554 ? -4.156 19.302 10.149 1.00 89.50 554 ALA A O 1
ATOM 4272 N N . LEU A 1 555 ? -3.994 17.478 8.852 1.00 90.19 555 LEU A N 1
ATOM 4273 C CA . LEU A 1 555 ? -3.840 16.519 9.939 1.00 90.19 555 LEU A CA 1
ATOM 4274 C C . LEU A 1 555 ? -2.471 16.662 10.624 1.00 90.19 555 LEU A C 1
ATOM 4276 O O . LEU A 1 555 ? -1.421 16.556 9.993 1.00 90.19 555 LEU A O 1
ATOM 4280 N N . THR A 1 556 ? -2.466 16.889 11.941 1.00 91.56 556 THR A N 1
ATOM 4281 C CA . THR A 1 556 ? -1.206 16.981 12.698 1.00 91.56 556 THR A CA 1
ATOM 4282 C C . THR A 1 556 ? -0.560 15.599 12.870 1.00 91.56 556 THR A C 1
ATOM 4284 O O . THR A 1 556 ? -1.288 14.613 13.020 1.00 91.56 556 THR A O 1
ATOM 4287 N N . PRO A 1 557 ? 0.784 15.499 12.959 1.00 89.19 557 PRO A N 1
ATOM 4288 C CA . PRO A 1 557 ? 1.465 14.221 13.183 1.00 89.19 557 PRO A CA 1
ATOM 4289 C C . PRO A 1 557 ? 1.005 13.474 14.440 1.00 89.19 557 PRO A C 1
ATOM 4291 O O . PRO A 1 557 ? 1.085 12.254 14.471 1.00 89.19 557 PRO A O 1
ATOM 4294 N N . THR A 1 558 ? 0.496 14.178 15.462 1.00 89.62 558 THR A N 1
ATOM 4295 C CA . THR A 1 558 ? -0.086 13.570 16.672 1.00 89.62 558 THR A CA 1
ATOM 4296 C C . THR A 1 558 ? -1.483 13.002 16.420 1.00 89.62 558 THR A C 1
ATOM 4298 O O . THR A 1 558 ? -1.762 11.881 16.840 1.00 89.62 558 THR A O 1
ATOM 4301 N N . ALA A 1 559 ? -2.354 13.733 15.715 1.00 90.88 559 ALA A N 1
ATOM 4302 C CA . ALA A 1 559 ? -3.698 13.258 15.375 1.00 90.88 559 ALA A CA 1
ATOM 4303 C C . ALA A 1 559 ? -3.650 12.068 14.401 1.00 90.88 559 ALA A C 1
ATOM 4305 O O . ALA A 1 559 ? -4.372 11.091 14.582 1.00 90.88 559 ALA A O 1
ATOM 4306 N N . ALA A 1 560 ? -2.725 12.099 13.435 1.00 92.25 560 ALA A N 1
ATOM 4307 C CA . ALA A 1 560 ? -2.508 11.033 12.457 1.00 92.25 560 ALA A CA 1
ATOM 4308 C C . ALA A 1 560 ? -2.135 9.669 13.065 1.00 92.25 560 ALA A C 1
ATOM 4310 O O . ALA A 1 560 ? -2.167 8.664 12.357 1.00 92.25 560 ALA A O 1
ATOM 4311 N N . ARG A 1 561 ? -1.769 9.595 14.353 1.00 92.50 561 ARG A N 1
ATOM 4312 C CA . ARG A 1 561 ? -1.276 8.352 14.967 1.00 92.50 561 ARG A CA 1
ATOM 4313 C C . ARG A 1 561 ? -2.364 7.306 15.198 1.00 92.50 561 ARG A C 1
ATOM 4315 O O . ARG A 1 561 ? -2.025 6.129 15.250 1.00 92.50 561 ARG A O 1
ATOM 4322 N N . THR A 1 562 ? -3.642 7.685 15.309 1.00 94.81 562 THR A N 1
ATOM 4323 C CA . THR A 1 562 ? -4.751 6.750 15.609 1.00 94.81 562 THR A CA 1
ATOM 4324 C C . THR A 1 562 ? -6.002 7.062 14.778 1.00 94.81 562 THR A C 1
ATOM 4326 O O . THR A 1 562 ? -6.235 8.237 14.494 1.00 94.81 562 THR A O 1
ATOM 4329 N N . PRO A 1 563 ? -6.858 6.078 14.434 1.00 95.44 563 PRO A N 1
ATOM 4330 C CA . PRO A 1 563 ? -8.094 6.330 13.680 1.00 95.44 563 PRO A CA 1
ATOM 4331 C C . PRO A 1 563 ? -9.112 7.268 14.351 1.00 95.44 563 PRO A C 1
ATOM 4333 O O . PRO A 1 563 ? -10.062 7.690 13.705 1.00 95.44 563 PRO A O 1
ATOM 4336 N N . ALA A 1 564 ? -8.937 7.626 15.627 1.00 94.38 564 ALA A N 1
ATOM 4337 C CA 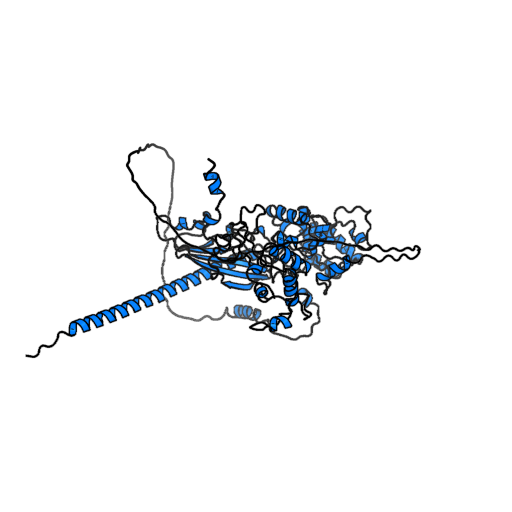. ALA A 1 564 ? -9.861 8.496 16.357 1.00 94.38 564 ALA A CA 1
ATOM 4338 C C . ALA A 1 564 ? -9.998 9.915 15.758 1.00 94.38 564 ALA A C 1
ATOM 4340 O O . ALA A 1 564 ? -10.972 10.606 16.053 1.00 94.38 564 ALA A O 1
ATOM 4341 N N . TRP A 1 565 ? -9.070 10.354 14.892 1.00 95.50 565 TRP A N 1
ATOM 4342 C CA . TRP A 1 565 ? -9.187 11.647 14.204 1.00 95.50 565 TRP A CA 1
ATOM 4343 C C . TRP A 1 565 ? -10.390 11.727 13.251 1.00 95.50 565 TRP A C 1
ATOM 4345 O O . TRP A 1 565 ? -10.850 12.830 12.966 1.00 95.50 565 TRP A O 1
ATOM 4355 N N . LEU A 1 566 ? -10.926 10.586 12.801 1.00 95.94 566 LEU A N 1
ATOM 4356 C CA . LEU A 1 566 ? -12.052 10.499 11.865 1.00 95.94 566 LEU A CA 1
ATOM 4357 C C . LEU A 1 566 ? -13.322 11.193 12.383 1.00 95.94 566 LEU A C 1
ATOM 4359 O O . LEU A 1 566 ? -13.977 11.911 11.630 1.00 95.94 566 LEU A O 1
ATOM 4363 N N . LEU A 1 567 ? -13.614 11.059 13.680 1.00 93.81 567 LEU A N 1
ATOM 4364 C CA . LEU A 1 567 ? -14.733 11.749 14.335 1.00 93.81 567 LEU A CA 1
ATOM 4365 C C . LEU A 1 567 ? -14.561 13.277 14.250 1.00 93.81 567 LEU A C 1
ATOM 4367 O O . LEU A 1 567 ? -15.472 14.003 13.860 1.00 93.81 567 LEU A O 1
ATOM 4371 N N . SER A 1 568 ? -13.345 13.768 14.507 1.00 91.88 568 SER A N 1
ATOM 4372 C CA . SER A 1 568 ? -12.985 15.189 14.375 1.00 91.88 568 SER A CA 1
ATOM 4373 C C . SER A 1 568 ? -12.999 15.706 12.929 1.00 91.88 568 SER A C 1
ATOM 4375 O O . SER A 1 568 ? -12.984 16.920 12.727 1.00 91.88 568 SER A O 1
ATOM 4377 N N . ALA A 1 569 ? -13.014 14.818 11.929 1.00 91.94 569 ALA A N 1
ATOM 4378 C CA . ALA A 1 569 ? -13.172 15.162 10.515 1.00 91.94 569 ALA A CA 1
ATOM 4379 C C . ALA A 1 569 ? -14.642 15.203 10.056 1.00 91.94 569 ALA A C 1
ATOM 4381 O O . ALA A 1 569 ? -14.908 15.647 8.942 1.00 91.94 569 ALA A O 1
ATOM 4382 N N . GLY A 1 570 ? -15.592 14.781 10.900 1.00 90.12 570 GLY A N 1
ATOM 4383 C CA . GLY A 1 570 ? -17.021 14.750 10.579 1.00 90.12 570 GLY A CA 1
ATOM 4384 C C . GLY A 1 570 ? -17.557 13.389 10.128 1.00 90.12 570 GLY A C 1
ATOM 4385 O O . GLY A 1 570 ? -18.694 13.328 9.668 1.00 90.12 570 GLY A O 1
ATOM 4386 N N . VAL A 1 571 ? -16.786 12.303 10.273 1.00 94.31 571 VAL A N 1
ATOM 4387 C CA . VAL A 1 571 ? -17.348 10.942 10.222 1.00 94.31 571 VAL A CA 1
ATOM 4388 C C . VAL A 1 571 ? -18.174 10.734 11.490 1.00 94.31 571 VAL A C 1
ATOM 4390 O O . VAL A 1 571 ? -17.672 10.967 12.587 1.00 94.31 571 VAL A O 1
ATOM 4393 N N . ASP A 1 572 ? -19.432 10.317 11.365 1.00 91.94 572 ASP A N 1
ATOM 4394 C CA . ASP A 1 572 ? -20.301 10.124 12.526 1.00 91.94 572 ASP A CA 1
ATOM 4395 C C . ASP A 1 572 ? -19.903 8.894 13.363 1.00 91.94 572 ASP A C 1
ATOM 4397 O O . ASP A 1 572 ? -19.244 7.962 12.890 1.00 91.94 572 ASP A O 1
ATOM 4401 N N . THR A 1 573 ? -20.340 8.877 14.623 1.00 90.88 573 THR A N 1
ATOM 4402 C CA . THR A 1 573 ? -19.999 7.821 15.585 1.00 90.88 573 THR A CA 1
ATOM 4403 C C . THR A 1 573 ? -20.488 6.421 15.163 1.00 90.88 573 THR A C 1
ATOM 4405 O O . THR A 1 573 ? -19.809 5.436 15.458 1.00 90.88 573 THR A O 1
ATOM 4408 N N . ALA A 1 574 ? -21.606 6.288 14.438 1.00 90.06 574 ALA A N 1
ATOM 4409 C CA . ALA A 1 574 ? -22.108 4.983 13.996 1.00 90.06 574 ALA A CA 1
ATOM 4410 C C . ALA A 1 574 ? -21.304 4.441 12.802 1.00 90.06 574 ALA A C 1
ATOM 4412 O O . ALA A 1 574 ? -20.837 3.299 12.850 1.00 90.06 574 ALA A O 1
ATOM 4413 N N . THR A 1 575 ? -21.049 5.275 11.787 1.00 93.31 575 THR A N 1
ATOM 4414 C CA . THR A 1 575 ? -20.147 4.947 10.671 1.00 93.31 575 THR A CA 1
ATOM 4415 C C . THR A 1 575 ? -18.752 4.609 11.192 1.00 93.31 575 THR A C 1
ATOM 4417 O O . THR A 1 575 ? -18.196 3.577 10.821 1.00 93.31 575 THR A O 1
ATOM 4420 N N . PHE A 1 576 ? -18.203 5.406 12.119 1.00 94.69 576 PHE A N 1
ATOM 4421 C CA . PHE A 1 576 ? -16.901 5.137 12.738 1.00 94.69 576 PHE A CA 1
ATOM 4422 C C . PHE A 1 576 ? -16.856 3.762 13.422 1.00 94.69 576 PHE A C 1
ATOM 4424 O O . PHE A 1 576 ? -15.892 3.022 13.231 1.00 94.69 576 PHE A O 1
ATOM 4431 N N . HIS A 1 577 ? -17.900 3.370 14.160 1.00 91.62 577 HIS A N 1
ATOM 4432 C CA . HIS A 1 577 ? -17.982 2.040 14.775 1.00 91.62 577 HIS A CA 1
ATOM 4433 C C . HIS A 1 577 ? -18.066 0.894 13.759 1.00 91.62 577 HIS A C 1
ATOM 4435 O O . HIS A 1 577 ? -17.485 -0.163 14.012 1.00 91.62 577 HIS A O 1
ATOM 4441 N N . ALA A 1 578 ? -18.745 1.093 12.626 1.00 91.50 578 ALA A N 1
ATOM 4442 C CA . ALA A 1 578 ? -18.830 0.098 11.559 1.00 91.50 578 ALA A CA 1
ATOM 4443 C C . ALA A 1 578 ? -17.480 -0.113 10.851 1.00 91.50 578 ALA A C 1
ATOM 4445 O O . ALA A 1 578 ? -17.070 -1.256 10.644 1.00 91.50 578 ALA A O 1
ATOM 4446 N N . ILE A 1 579 ? -16.760 0.972 10.537 1.00 95.50 579 ILE A N 1
ATOM 4447 C CA . ILE A 1 579 ? -15.489 0.903 9.796 1.00 95.50 579 ILE A CA 1
ATOM 4448 C C . ILE A 1 579 ? -14.279 0.554 10.675 1.00 95.50 579 ILE A C 1
ATOM 4450 O O . ILE A 1 579 ? -13.300 0.005 10.168 1.00 95.50 579 ILE A O 1
ATOM 4454 N N . ALA A 1 580 ? -14.328 0.837 11.984 1.00 94.31 580 ALA A N 1
ATOM 4455 C CA . ALA A 1 580 ? -13.201 0.679 12.910 1.00 94.31 580 ALA A CA 1
ATOM 4456 C C . ALA A 1 580 ? -12.477 -0.693 12.886 1.00 94.31 580 ALA A C 1
ATOM 4458 O O . ALA A 1 580 ? -11.251 -0.684 12.991 1.00 94.31 580 ALA A O 1
ATOM 4459 N N . PRO A 1 581 ? -13.146 -1.856 12.718 1.00 93.00 581 PRO A N 1
ATOM 4460 C CA . PRO A 1 581 ? -12.471 -3.158 12.633 1.00 93.00 581 PRO A CA 1
ATOM 4461 C C . PRO A 1 581 ? -11.583 -3.343 11.390 1.00 93.00 581 PRO A C 1
ATOM 4463 O O . PRO A 1 581 ? -10.727 -4.226 11.390 1.00 93.00 581 PRO A O 1
ATOM 4466 N N . TYR A 1 582 ? -11.790 -2.544 10.337 1.00 95.38 582 TYR A N 1
ATOM 4467 C CA . TYR A 1 582 ? -11.163 -2.706 9.017 1.00 95.38 582 TYR A CA 1
ATOM 4468 C C . TYR A 1 582 ? -10.047 -1.690 8.733 1.00 95.38 582 TYR A C 1
ATOM 4470 O O . TYR A 1 582 ? -9.408 -1.752 7.680 1.00 95.38 582 TYR A O 1
ATOM 4478 N N . ILE A 1 583 ? -9.808 -0.744 9.645 1.00 96.50 583 ILE A N 1
ATOM 4479 C CA . ILE A 1 583 ? -8.934 0.409 9.411 1.00 96.50 583 ILE A CA 1
ATOM 4480 C C . ILE A 1 583 ? -7.745 0.482 10.367 1.00 96.50 583 ILE A C 1
ATOM 4482 O O . ILE A 1 583 ? -7.761 -0.025 11.485 1.00 96.50 583 ILE A O 1
ATOM 4486 N N . THR A 1 584 ? -6.706 1.181 9.926 1.00 95.62 584 THR A N 1
ATOM 4487 C CA . THR A 1 584 ? -5.547 1.551 10.740 1.00 95.62 584 THR A CA 1
ATOM 4488 C C . THR A 1 584 ? -5.037 2.940 10.351 1.00 95.62 584 THR A C 1
ATOM 4490 O O . THR A 1 584 ? -5.479 3.550 9.381 1.00 95.62 584 THR A O 1
ATOM 4493 N N . THR A 1 585 ? -4.080 3.447 11.112 1.00 95.62 585 THR A N 1
ATOM 4494 C CA . THR A 1 585 ? -3.208 4.584 10.778 1.00 95.62 585 THR A CA 1
ATOM 4495 C C . THR A 1 585 ? -1.763 4.145 10.536 1.00 95.62 585 THR A C 1
ATOM 4497 O O . THR A 1 585 ? -0.933 4.942 10.090 1.00 95.62 585 THR A O 1
ATOM 4500 N N . LYS A 1 586 ? -1.447 2.874 10.818 1.00 94.00 586 LYS A N 1
ATOM 4501 C CA . LYS A 1 586 ? -0.099 2.309 10.788 1.00 94.00 586 LYS A CA 1
ATOM 4502 C C . LYS A 1 586 ? 0.190 1.579 9.471 1.00 94.00 586 LYS A C 1
ATOM 4504 O O . LYS A 1 586 ? -0.689 1.200 8.693 1.00 94.00 586 LYS A O 1
ATOM 4509 N N . SER A 1 587 ? 1.478 1.389 9.223 1.00 94.31 587 SER A N 1
ATOM 4510 C CA . SER A 1 587 ? 2.016 0.691 8.056 1.00 94.31 587 SER A CA 1
ATOM 4511 C C . SER A 1 587 ? 3.292 -0.031 8.459 1.00 94.31 587 SER A C 1
ATOM 4513 O O . SER A 1 587 ? 4.103 0.512 9.214 1.00 94.31 587 SER A O 1
ATOM 4515 N N . TYR A 1 588 ? 3.457 -1.252 7.961 1.00 94.69 588 TYR A N 1
ATOM 4516 C CA . TYR A 1 588 ? 4.604 -2.110 8.260 1.00 94.69 588 TYR A CA 1
ATOM 4517 C C . TYR A 1 588 ? 5.250 -2.616 6.969 1.00 94.69 588 TYR A C 1
ATOM 4519 O O . TYR A 1 588 ? 6.474 -2.648 6.886 1.00 94.69 588 TYR A O 1
ATOM 4527 N N . GLN A 1 589 ? 4.453 -2.914 5.941 1.00 96.44 589 GLN A N 1
ATOM 4528 C CA . GLN A 1 589 ? 4.915 -3.242 4.594 1.00 96.44 589 GLN A CA 1
ATOM 4529 C C . GLN A 1 589 ? 4.764 -2.040 3.653 1.00 96.44 589 GLN A C 1
ATOM 4531 O O . GLN A 1 589 ? 3.765 -1.315 3.702 1.00 96.44 589 GLN A O 1
ATOM 4536 N N . TYR A 1 590 ? 5.764 -1.834 2.798 1.00 96.88 590 TYR A N 1
ATOM 4537 C CA . TYR A 1 590 ? 5.883 -0.664 1.932 1.00 96.88 590 TYR A CA 1
ATOM 4538 C C . TYR A 1 590 ? 6.433 -1.054 0.554 1.00 96.88 590 TYR A C 1
ATOM 4540 O O . TYR A 1 590 ? 7.476 -1.709 0.478 1.00 96.88 590 TYR A O 1
ATOM 4548 N N . ARG A 1 591 ? 5.776 -0.599 -0.521 1.00 96.12 591 ARG A N 1
ATOM 4549 C CA . ARG A 1 591 ? 6.321 -0.575 -1.886 1.00 96.12 591 ARG A CA 1
ATOM 4550 C C . ARG A 1 591 ? 7.190 0.671 -2.041 1.00 96.12 591 ARG A C 1
ATOM 4552 O O . ARG A 1 591 ? 6.757 1.797 -1.781 1.00 96.12 591 ARG A O 1
ATOM 4559 N N . VAL A 1 592 ? 8.424 0.456 -2.471 1.00 97.12 592 VAL A N 1
ATOM 4560 C CA . VAL A 1 592 ? 9.456 1.478 -2.631 1.00 97.12 592 VAL A CA 1
ATOM 4561 C C . VAL A 1 592 ? 9.997 1.374 -4.046 1.00 97.12 592 VAL A C 1
ATOM 4563 O O . VAL A 1 592 ? 10.655 0.388 -4.372 1.00 97.12 592 VAL A O 1
ATOM 4566 N N . GLU A 1 593 ? 9.743 2.382 -4.876 1.00 96.12 593 GLU A N 1
ATOM 4567 C CA . GLU A 1 593 ? 10.351 2.466 -6.200 1.00 96.12 593 GLU A CA 1
ATOM 4568 C C . GLU A 1 593 ? 11.440 3.542 -6.219 1.00 96.12 593 GLU A C 1
ATOM 4570 O O . GLU A 1 593 ? 11.261 4.642 -5.692 1.00 96.12 593 GLU A O 1
ATOM 4575 N N . VAL A 1 594 ? 12.602 3.218 -6.789 1.00 96.75 594 VAL A N 1
ATOM 4576 C CA . VAL A 1 594 ? 13.752 4.124 -6.828 1.00 96.75 594 VAL A CA 1
ATOM 4577 C C . VAL A 1 594 ? 14.381 4.155 -8.214 1.00 96.75 594 VAL A C 1
ATOM 4579 O O . VAL A 1 594 ? 14.712 3.124 -8.804 1.00 96.75 594 VAL A O 1
ATOM 4582 N N . LEU A 1 595 ? 14.612 5.376 -8.687 1.00 95.69 595 LEU A N 1
ATOM 4583 C CA . LEU A 1 595 ? 15.417 5.700 -9.854 1.00 95.69 595 LEU A CA 1
ATOM 4584 C C . LEU A 1 595 ? 16.840 5.994 -9.394 1.00 95.69 595 LEU A C 1
ATOM 4586 O O . LEU A 1 595 ? 17.062 7.004 -8.734 1.00 95.69 595 LEU A O 1
ATOM 4590 N N . GLY A 1 596 ? 17.807 5.153 -9.744 1.00 95.94 596 GLY A N 1
ATOM 4591 C CA . GLY A 1 596 ? 19.234 5.444 -9.590 1.00 95.94 596 GLY A CA 1
ATOM 4592 C C . GLY A 1 596 ? 19.825 5.859 -10.933 1.00 95.94 596 GLY A C 1
ATOM 4593 O O . GLY A 1 596 ? 19.697 5.116 -11.901 1.00 95.94 596 GLY A O 1
ATOM 4594 N N . TYR A 1 597 ? 20.437 7.039 -11.038 1.00 93.56 597 TYR A N 1
ATOM 4595 C CA . TYR A 1 597 ? 20.819 7.598 -12.342 1.00 93.56 597 TYR A CA 1
ATOM 4596 C C . TYR A 1 597 ? 22.055 8.502 -12.312 1.00 93.56 597 TYR A C 1
ATOM 4598 O O . TYR A 1 597 ? 22.513 8.936 -11.252 1.00 93.56 597 TYR A O 1
ATOM 4606 N N . ALA A 1 598 ? 22.581 8.799 -13.503 1.00 91.00 598 ALA A N 1
ATOM 4607 C CA . ALA A 1 598 ? 23.701 9.710 -13.707 1.00 91.00 598 ALA A CA 1
ATOM 4608 C C . ALA A 1 598 ? 23.376 10.868 -14.666 1.00 91.00 598 ALA A C 1
ATOM 4610 O O . ALA A 1 598 ? 22.839 10.680 -15.760 1.00 91.00 598 ALA A O 1
ATOM 4611 N N . ASP A 1 599 ? 23.798 12.076 -14.284 1.00 86.56 599 ASP A N 1
ATOM 4612 C CA . ASP A 1 599 ? 23.550 13.313 -15.046 1.00 86.56 599 ASP A CA 1
ATOM 4613 C C . ASP A 1 599 ? 24.355 13.390 -16.361 1.00 86.56 599 A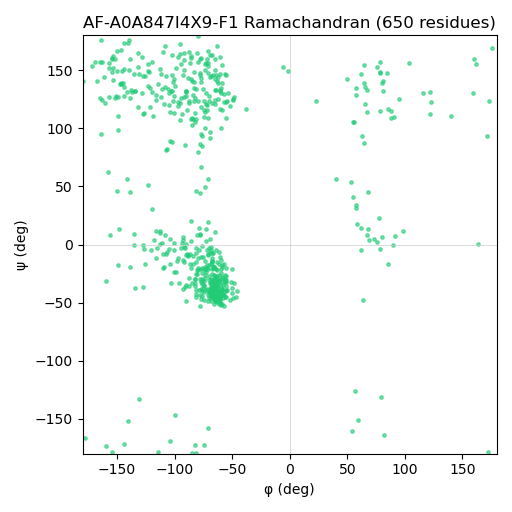SP A C 1
ATOM 4615 O O . ASP A 1 599 ? 24.041 14.184 -17.244 1.00 86.56 599 ASP A O 1
ATOM 4619 N N . HIS A 1 600 ? 25.411 12.579 -16.492 1.00 84.69 600 HIS A N 1
ATOM 4620 C CA . HIS A 1 600 ? 26.493 12.773 -17.464 1.00 84.69 600 HIS A CA 1
ATOM 4621 C C . HIS A 1 600 ? 26.533 11.751 -18.613 1.00 84.69 600 HIS A C 1
ATOM 4623 O O . HIS A 1 600 ? 27.117 12.037 -19.659 1.00 84.69 600 HIS A O 1
ATOM 4629 N N . ASN A 1 601 ? 25.910 10.582 -18.442 1.00 83.88 601 ASN A N 1
ATOM 4630 C CA . ASN A 1 601 ? 25.852 9.494 -19.430 1.00 83.88 601 ASN A CA 1
ATOM 4631 C C . ASN A 1 601 ? 24.414 9.013 -19.725 1.00 83.88 601 ASN A C 1
ATOM 4633 O O . ASN A 1 601 ? 24.242 8.110 -20.539 1.00 83.88 601 ASN A O 1
ATOM 4637 N N . GLN A 1 602 ? 23.398 9.605 -19.077 1.00 81.12 602 GLN A N 1
ATOM 4638 C CA . GLN A 1 602 ? 21.978 9.226 -19.167 1.00 81.12 602 GLN A CA 1
ATOM 4639 C C . GLN A 1 602 ? 21.667 7.768 -18.763 1.00 81.12 602 GLN A C 1
ATOM 4641 O O . GLN A 1 602 ? 20.594 7.261 -19.082 1.00 81.12 602 GLN A O 1
ATOM 4646 N N . VAL A 1 603 ? 22.566 7.090 -18.040 1.00 90.06 603 VAL A N 1
ATOM 4647 C CA . VAL A 1 603 ? 22.305 5.741 -17.521 1.00 90.06 603 VAL A CA 1
ATOM 4648 C C . VAL A 1 603 ? 21.365 5.827 -16.319 1.00 90.06 603 VAL A C 1
ATOM 4650 O O . VAL A 1 603 ? 21.558 6.654 -15.424 1.00 90.06 603 VAL A O 1
ATOM 4653 N N . VAL A 1 604 ? 20.354 4.956 -16.309 1.00 92.00 604 VAL A N 1
ATOM 4654 C CA . VAL A 1 604 ? 19.330 4.856 -15.264 1.00 92.00 604 VAL A CA 1
ATOM 4655 C C . VAL A 1 604 ? 19.092 3.390 -14.906 1.00 92.00 604 VAL A C 1
ATOM 4657 O O . VAL A 1 604 ? 19.146 2.510 -15.767 1.00 92.00 604 VAL A O 1
ATOM 4660 N N . LYS A 1 605 ? 18.788 3.146 -13.634 1.00 94.88 605 LYS A N 1
ATOM 4661 C CA . LYS A 1 605 ? 18.139 1.945 -13.120 1.00 94.88 605 LYS A CA 1
ATOM 4662 C C . LYS A 1 605 ? 16.835 2.327 -12.440 1.00 94.88 605 LYS A C 1
ATOM 4664 O O . LYS A 1 605 ? 16.829 3.232 -11.611 1.00 94.88 605 LYS A O 1
ATOM 4669 N N . ARG A 1 606 ? 15.762 1.617 -12.782 1.00 95.56 606 ARG A N 1
ATOM 4670 C CA . ARG A 1 606 ? 14.454 1.697 -12.129 1.00 95.56 606 ARG A CA 1
ATOM 4671 C C . ARG A 1 606 ? 14.250 0.405 -11.348 1.00 95.56 606 ARG A C 1
ATOM 4673 O O . ARG A 1 606 ? 14.344 -0.678 -11.925 1.00 95.56 606 ARG A O 1
ATOM 4680 N N . CYS A 1 607 ? 14.051 0.496 -10.041 1.00 96.31 607 CYS A N 1
ATOM 4681 C CA . CYS A 1 607 ? 14.043 -0.666 -9.154 1.00 96.31 607 CYS A CA 1
ATOM 4682 C C . CYS A 1 607 ? 12.903 -0.572 -8.142 1.00 96.31 607 CYS A C 1
ATOM 4684 O O . CYS A 1 607 ? 12.742 0.454 -7.487 1.00 96.31 607 CYS A O 1
ATOM 4686 N N . GLU A 1 608 ? 12.144 -1.655 -8.008 1.00 96.00 608 GLU A N 1
ATOM 4687 C CA . GLU A 1 608 ? 11.053 -1.804 -7.048 1.00 96.00 608 GLU A CA 1
ATOM 4688 C C . GLU A 1 608 ? 11.471 -2.772 -5.939 1.00 96.00 608 GLU A C 1
ATOM 4690 O O . GLU A 1 608 ? 11.999 -3.854 -6.205 1.00 96.00 608 GLU A O 1
ATOM 4695 N N . TRP A 1 609 ? 11.180 -2.405 -4.695 1.00 97.31 609 TRP A N 1
ATOM 4696 C CA . TRP A 1 609 ? 11.252 -3.283 -3.535 1.00 97.31 609 TRP A CA 1
ATOM 4697 C C . TRP A 1 609 ? 9.919 -3.282 -2.791 1.00 97.31 609 TRP A C 1
ATOM 4699 O O . TRP A 1 609 ? 9.287 -2.237 -2.647 1.00 97.31 609 TRP A O 1
ATOM 4709 N N . ILE A 1 610 ? 9.549 -4.430 -2.221 1.00 96.00 610 ILE A N 1
ATOM 4710 C CA . ILE A 1 610 ? 8.616 -4.462 -1.089 1.00 96.00 610 ILE A CA 1
ATOM 4711 C C . ILE A 1 610 ? 9.444 -4.760 0.155 1.00 96.00 610 ILE A C 1
ATOM 4713 O O . ILE A 1 610 ? 10.106 -5.801 0.231 1.00 96.00 610 ILE A O 1
ATOM 4717 N N . ILE A 1 611 ? 9.417 -3.845 1.121 1.00 96.94 611 ILE A N 1
ATOM 4718 C CA . ILE A 1 611 ? 10.086 -3.996 2.416 1.00 96.94 611 ILE A CA 1
ATOM 4719 C C . ILE A 1 611 ? 9.066 -4.122 3.541 1.00 96.94 611 ILE A C 1
ATOM 4721 O O . ILE A 1 611 ? 8.007 -3.505 3.500 1.00 96.94 611 ILE A O 1
ATOM 4725 N N . GLU A 1 612 ? 9.411 -4.893 4.567 1.00 95.31 612 GLU A N 1
ATOM 4726 C CA . GLU A 1 612 ? 8.669 -4.984 5.821 1.00 95.31 612 GLU A CA 1
ATOM 4727 C C . GLU A 1 612 ? 9.525 -4.474 6.984 1.00 95.31 612 GLU A C 1
ATOM 4729 O O . GLU A 1 612 ? 10.664 -4.904 7.171 1.00 95.31 612 GLU A O 1
ATOM 4734 N N . MET A 1 613 ? 8.966 -3.557 7.770 1.00 92.81 613 MET A N 1
ATOM 4735 C CA . MET A 1 613 ? 9.571 -2.976 8.963 1.00 92.81 613 MET A CA 1
ATOM 4736 C C . MET A 1 613 ? 9.094 -3.736 10.204 1.00 92.81 613 MET A C 1
ATOM 4738 O O . MET A 1 613 ? 7.955 -3.586 10.641 1.00 92.81 613 MET A O 1
ATOM 4742 N N . VAL A 1 614 ? 9.979 -4.537 10.796 1.00 83.88 614 VAL A N 1
ATOM 4743 C CA . VAL A 1 614 ? 9.751 -5.243 12.064 1.00 83.88 614 VAL A CA 1
ATOM 4744 C C . VAL A 1 614 ? 10.518 -4.497 13.155 1.00 83.88 614 VAL A C 1
ATOM 4746 O O . VAL A 1 614 ? 11.708 -4.732 13.390 1.00 83.88 614 VAL A O 1
ATOM 4749 N N . GLY A 1 615 ? 9.854 -3.509 13.761 1.00 79.56 615 GLY A N 1
ATOM 4750 C CA . GLY A 1 615 ? 10.512 -2.511 14.605 1.00 79.56 615 GLY A CA 1
ATOM 4751 C C . GLY A 1 615 ? 11.628 -1.792 13.823 1.00 79.56 615 GLY A C 1
ATOM 4752 O O . GLY A 1 615 ? 11.377 -1.300 12.723 1.00 79.56 615 GLY A O 1
ATOM 4753 N N . PRO A 1 616 ? 12.879 -1.745 14.323 1.00 81.81 616 PRO A N 1
ATOM 4754 C CA . PRO A 1 616 ? 13.991 -1.105 13.617 1.00 81.81 616 PRO A CA 1
ATOM 4755 C C . PRO A 1 616 ? 14.590 -1.958 12.478 1.00 81.81 616 PRO A C 1
ATOM 4757 O O . PRO A 1 616 ? 15.512 -1.500 11.793 1.00 81.81 616 PRO A O 1
ATOM 4760 N N . VAL A 1 617 ? 14.145 -3.201 12.270 1.00 88.00 617 VAL A N 1
ATOM 4761 C CA . VAL A 1 617 ? 14.701 -4.101 11.247 1.00 88.00 617 VAL A CA 1
ATOM 4762 C C . VAL A 1 617 ? 13.865 -4.027 9.973 1.00 88.00 617 VAL A C 1
ATOM 4764 O O . VAL A 1 617 ? 12.679 -4.330 9.996 1.00 88.00 617 VAL A O 1
ATOM 4767 N N . ALA A 1 618 ? 14.498 -3.675 8.853 1.00 94.50 618 ALA A N 1
ATOM 4768 C CA . ALA A 1 618 ? 13.894 -3.793 7.529 1.00 94.50 618 ALA A CA 1
ATOM 4769 C C . ALA A 1 618 ? 14.215 -5.168 6.929 1.00 94.50 618 ALA A C 1
ATOM 4771 O O . ALA A 1 618 ? 15.375 -5.584 6.925 1.00 94.50 618 ALA A O 1
ATOM 4772 N N . GLN A 1 619 ? 13.204 -5.852 6.399 1.00 94.88 619 GLN A N 1
ATOM 4773 C CA . GLN A 1 619 ? 13.338 -7.094 5.640 1.00 94.88 619 GLN A CA 1
ATOM 4774 C C . GLN A 1 619 ? 12.871 -6.850 4.205 1.00 94.88 619 GLN A C 1
ATOM 4776 O O . GLN A 1 619 ? 11.739 -6.422 3.991 1.00 94.88 619 GLN A O 1
ATOM 4781 N N . VAL A 1 620 ? 13.714 -7.134 3.210 1.00 94.81 620 VAL A N 1
ATOM 4782 C CA . VAL A 1 620 ? 13.279 -7.137 1.806 1.00 94.81 620 VAL A CA 1
ATOM 4783 C C . VAL A 1 620 ? 12.431 -8.388 1.579 1.00 94.81 620 VAL A C 1
ATOM 4785 O O . VAL A 1 620 ? 12.937 -9.505 1.673 1.00 94.81 620 VAL A O 1
ATOM 4788 N N . ARG A 1 621 ? 11.139 -8.197 1.302 1.00 92.81 621 ARG A N 1
ATOM 4789 C CA . ARG A 1 621 ? 10.197 -9.263 0.929 1.00 92.81 621 ARG A CA 1
ATOM 4790 C C . ARG A 1 621 ? 10.204 -9.519 -0.573 1.00 92.81 621 ARG A C 1
ATOM 4792 O O . ARG A 1 621 ? 10.087 -10.666 -0.989 1.00 92.81 621 ARG A O 1
ATOM 4799 N N . TYR A 1 622 ? 10.370 -8.464 -1.368 1.00 91.81 622 TYR A N 1
ATOM 4800 C CA . TYR A 1 622 ? 10.370 -8.534 -2.826 1.00 91.81 622 TYR A CA 1
ATOM 4801 C C . TYR A 1 622 ? 11.367 -7.546 -3.441 1.00 91.81 622 TYR A C 1
ATOM 4803 O O . TYR A 1 622 ? 11.626 -6.493 -2.860 1.00 91.81 622 TYR A O 1
ATOM 4811 N N . PHE A 1 623 ? 11.897 -7.879 -4.620 1.00 94.94 623 PHE A N 1
ATOM 4812 C CA . PHE A 1 623 ? 12.742 -7.007 -5.439 1.00 94.94 623 PHE A CA 1
ATOM 4813 C C . PHE A 1 623 ? 12.519 -7.291 -6.930 1.00 94.94 623 PHE A C 1
ATOM 4815 O O . PHE A 1 623 ? 12.474 -8.455 -7.336 1.00 94.94 623 PHE A O 1
ATOM 4822 N N . ARG A 1 624 ? 12.440 -6.234 -7.744 1.00 93.50 624 ARG A N 1
ATOM 4823 C CA . ARG A 1 624 ? 12.324 -6.300 -9.204 1.00 93.50 624 ARG A CA 1
ATOM 4824 C C . ARG A 1 624 ? 13.104 -5.164 -9.870 1.00 93.50 624 ARG A C 1
ATOM 4826 O O . ARG A 1 624 ? 13.000 -4.002 -9.485 1.00 93.50 624 ARG A O 1
ATOM 4833 N N . ASP A 1 625 ? 13.850 -5.498 -10.921 1.00 94.81 625 ASP A N 1
ATOM 4834 C CA . ASP A 1 625 ? 14.432 -4.517 -11.842 1.00 94.81 625 ASP A CA 1
ATOM 4835 C C . ASP A 1 625 ? 13.382 -4.151 -12.902 1.00 94.81 625 ASP A C 1
ATOM 4837 O O . ASP A 1 625 ? 13.038 -4.968 -13.758 1.00 94.81 625 ASP A O 1
ATOM 4841 N N . LEU A 1 626 ? 12.850 -2.932 -12.819 1.00 93.56 626 LEU A N 1
ATOM 4842 C CA . LEU A 1 626 ? 11.820 -2.399 -13.715 1.00 93.56 626 LEU A CA 1
ATOM 4843 C C . LEU A 1 626 ? 12.405 -1.680 -14.938 1.00 93.56 626 LEU A C 1
ATOM 4845 O O . LEU A 1 626 ? 11.646 -1.216 -15.781 1.00 93.56 626 LEU A O 1
ATOM 4849 N N . THR A 1 627 ? 13.733 -1.608 -15.091 1.00 91.50 627 THR A N 1
ATOM 4850 C CA . THR A 1 627 ? 14.392 -0.866 -16.191 1.00 91.50 627 THR A CA 1
ATOM 4851 C C . THR A 1 627 ? 13.989 -1.370 -17.591 1.00 91.50 627 THR A C 1
ATOM 4853 O O . THR A 1 627 ? 14.142 -0.659 -18.581 1.00 91.50 627 THR A O 1
ATOM 4856 N N . ALA A 1 628 ? 13.452 -2.592 -17.694 1.00 89.75 628 ALA A N 1
ATOM 4857 C CA . ALA A 1 628 ? 12.898 -3.143 -18.933 1.00 89.75 628 ALA A CA 1
ATOM 4858 C C . ALA A 1 628 ? 11.552 -2.514 -19.360 1.00 89.75 628 ALA A C 1
ATOM 4860 O O . ALA A 1 628 ? 11.226 -2.575 -20.541 1.00 89.75 628 ALA A O 1
ATOM 4861 N N . LEU A 1 629 ? 10.812 -1.877 -18.441 1.00 85.38 629 LEU A N 1
ATOM 4862 C CA . LEU A 1 629 ? 9.623 -1.057 -18.737 1.00 85.38 629 LEU A CA 1
ATOM 4863 C C . LEU A 1 629 ? 9.995 0.365 -19.207 1.00 85.38 629 LEU A C 1
ATOM 4865 O O . LEU A 1 629 ? 9.138 1.234 -19.321 1.00 85.38 629 LEU A O 1
ATOM 4869 N N . GLY A 1 630 ? 11.282 0.624 -19.456 1.00 82.00 630 GLY A N 1
ATOM 4870 C CA . GLY A 1 630 ? 11.796 1.950 -19.770 1.00 82.00 630 GLY A CA 1
ATOM 4871 C C . GLY A 1 630 ? 12.030 2.805 -18.524 1.00 82.00 630 GLY A C 1
ATOM 4872 O O . GLY A 1 630 ? 12.134 2.310 -17.401 1.00 82.00 630 GLY A O 1
ATOM 4873 N N . LEU A 1 631 ? 12.177 4.112 -18.751 1.00 70.56 631 LEU A N 1
ATOM 4874 C CA . LEU A 1 631 ? 12.413 5.084 -17.686 1.00 70.56 631 LEU A CA 1
ATOM 4875 C C . LEU A 1 631 ? 11.135 5.387 -16.891 1.00 70.56 631 LEU A C 1
ATOM 4877 O O . LEU A 1 631 ? 11.217 5.482 -15.667 1.00 70.56 631 LEU A O 1
ATOM 4881 N N . ALA A 1 632 ? 9.995 5.498 -17.584 1.00 75.06 632 ALA A N 1
ATOM 4882 C CA . ALA A 1 632 ? 8.659 5.805 -17.059 1.00 75.06 632 ALA A CA 1
ATOM 4883 C C . ALA A 1 632 ? 8.507 7.202 -16.417 1.00 75.06 632 ALA A C 1
ATOM 4885 O O . ALA A 1 632 ? 7.601 7.953 -16.749 1.00 75.06 632 ALA A O 1
ATOM 4886 N N . TRP A 1 633 ? 9.427 7.606 -15.548 1.00 80.06 633 TRP A N 1
ATOM 4887 C CA . TRP A 1 633 ? 9.362 8.864 -14.810 1.00 80.06 633 TRP A CA 1
ATOM 4888 C C . TRP A 1 633 ? 10.262 9.944 -15.431 1.00 80.06 633 TRP A C 1
ATOM 4890 O O . TRP A 1 633 ? 11.467 9.708 -15.590 1.00 80.06 633 TRP A O 1
ATOM 4900 N N . PRO A 1 634 ? 9.762 11.157 -15.726 1.00 76.50 634 PRO A N 1
ATOM 4901 C CA . PRO A 1 634 ? 10.631 12.244 -16.161 1.00 76.50 634 PRO A CA 1
ATOM 4902 C C . PRO A 1 634 ? 11.607 12.654 -15.042 1.00 76.50 634 PRO A C 1
ATOM 4904 O O . PRO A 1 634 ? 11.207 12.989 -13.930 1.00 76.50 634 PRO A O 1
ATOM 4907 N N . ILE A 1 635 ? 12.912 12.616 -15.346 1.00 74.50 635 ILE A N 1
ATOM 4908 C CA . ILE A 1 635 ? 14.004 12.962 -14.408 1.00 74.50 635 ILE A CA 1
ATOM 4909 C C . ILE A 1 635 ? 14.207 14.484 -14.282 1.00 74.50 635 ILE A C 1
ATOM 4911 O O . ILE A 1 635 ? 14.826 14.943 -13.328 1.00 74.50 635 ILE A O 1
ATOM 4915 N N . ASP A 1 636 ? 13.733 15.270 -15.247 1.00 74.94 636 ASP A N 1
ATOM 4916 C CA . ASP A 1 636 ? 13.775 16.731 -15.190 1.00 74.94 636 ASP A CA 1
ATOM 4917 C C . ASP A 1 636 ? 12.343 17.265 -15.037 1.00 74.94 636 ASP A C 1
ATOM 4919 O O . ASP A 1 636 ? 11.440 16.839 -15.762 1.00 74.94 636 ASP A O 1
ATOM 4923 N N . ASP A 1 637 ? 12.139 18.211 -14.116 1.00 68.62 637 ASP A N 1
ATOM 4924 C CA . ASP A 1 637 ? 10.820 18.746 -13.722 1.00 68.62 637 ASP A CA 1
ATOM 4925 C C . ASP A 1 637 ? 10.036 19.441 -14.865 1.00 68.62 637 ASP A C 1
ATOM 4927 O O . ASP A 1 637 ? 8.876 19.812 -14.683 1.00 68.62 637 ASP A O 1
ATOM 4931 N N . GLU A 1 638 ? 10.631 19.622 -16.048 1.00 58.03 638 GLU A N 1
ATOM 4932 C CA . GLU A 1 638 ? 10.025 20.300 -17.208 1.00 58.03 638 GLU A CA 1
ATOM 4933 C C . GLU A 1 638 ? 8.716 19.635 -17.674 1.00 58.03 638 GLU A C 1
ATOM 4935 O O . GLU A 1 638 ? 7.804 20.323 -18.131 1.00 58.03 638 GLU A O 1
ATOM 4940 N N . TYR A 1 639 ? 8.580 18.322 -17.466 1.00 50.00 639 TYR A N 1
ATOM 4941 C CA . TYR A 1 639 ? 7.359 17.557 -17.755 1.00 50.00 639 TYR A CA 1
ATOM 4942 C C . TYR A 1 639 ? 6.282 17.682 -16.661 1.00 50.00 639 TYR A C 1
ATOM 4944 O O . TYR A 1 639 ? 5.103 17.482 -16.941 1.00 50.00 639 TYR A O 1
ATOM 4952 N N . ILE A 1 640 ? 6.668 18.042 -15.430 1.00 51.31 640 ILE A N 1
ATOM 4953 C CA . ILE A 1 640 ? 5.764 18.181 -14.274 1.00 51.31 640 ILE A CA 1
ATOM 4954 C C . ILE A 1 640 ? 5.062 19.551 -14.299 1.00 51.31 640 ILE A C 1
ATOM 4956 O O . ILE A 1 640 ? 3.903 19.675 -13.917 1.00 51.31 640 ILE A O 1
ATOM 4960 N N . ALA A 1 641 ? 5.729 20.595 -14.803 1.00 42.97 641 ALA A N 1
ATOM 4961 C CA . ALA A 1 641 ? 5.188 21.960 -14.890 1.00 42.97 641 ALA A CA 1
ATOM 4962 C C . ALA A 1 641 ? 4.206 22.192 -16.071 1.00 42.97 641 ALA A C 1
ATOM 4964 O O . ALA A 1 641 ? 3.906 23.337 -16.425 1.00 42.97 641 ALA A O 1
ATOM 4965 N N . GLY A 1 642 ? 3.724 21.112 -16.694 1.00 36.53 642 GLY A N 1
ATOM 4966 C CA . GLY A 1 642 ? 3.213 21.037 -18.066 1.00 36.53 642 GLY A CA 1
ATOM 4967 C C . GLY A 1 642 ? 1.873 21.699 -18.422 1.00 36.53 642 GLY A C 1
ATOM 4968 O O . GLY A 1 642 ? 1.336 21.337 -19.461 1.00 36.53 642 GLY A O 1
ATOM 4969 N N . ASP A 1 643 ? 1.344 22.658 -17.648 1.00 37.50 643 ASP A N 1
ATOM 4970 C CA . ASP A 1 643 ? 0.265 23.547 -18.150 1.00 37.50 643 ASP A CA 1
ATOM 4971 C C . ASP A 1 643 ? 0.103 24.874 -17.372 1.00 37.50 643 ASP A C 1
ATOM 4973 O O . ASP A 1 643 ? -0.226 25.919 -17.946 1.00 37.50 643 ASP A O 1
ATOM 4977 N N . ALA A 1 644 ? 0.401 24.887 -16.066 1.00 35.28 644 ALA A N 1
ATOM 4978 C CA . ALA A 1 644 ? 0.192 26.061 -15.207 1.00 35.28 644 ALA A CA 1
ATOM 4979 C C . ALA A 1 644 ? 0.907 27.331 -15.720 1.00 35.28 644 ALA A C 1
ATOM 4981 O O . ALA A 1 644 ? 0.306 28.402 -15.804 1.00 35.28 644 ALA A O 1
ATOM 4982 N N . ALA A 1 645 ? 2.175 27.210 -16.130 1.00 32.97 645 ALA A N 1
ATOM 4983 C CA . ALA A 1 645 ? 2.985 28.351 -16.566 1.00 32.97 645 ALA A CA 1
ATOM 4984 C C . ALA A 1 645 ? 2.650 28.861 -17.986 1.00 32.97 645 ALA A C 1
ATOM 4986 O O . ALA A 1 645 ? 2.905 30.026 -18.299 1.00 32.97 645 ALA A O 1
ATOM 4987 N N . GLN A 1 646 ? 2.080 28.024 -18.864 1.00 35.12 646 GLN A N 1
ATOM 4988 C CA . GLN A 1 646 ? 1.779 28.435 -20.245 1.00 35.12 646 GLN A CA 1
ATOM 4989 C C . GLN A 1 646 ? 0.489 29.255 -20.358 1.00 35.12 646 GLN A C 1
ATOM 4991 O O . GLN A 1 646 ? 0.360 30.070 -21.277 1.00 35.12 646 GLN A O 1
ATOM 4996 N N . ASN A 1 647 ? -0.442 29.088 -19.415 1.00 36.28 647 ASN A N 1
ATOM 4997 C CA . ASN A 1 647 ? -1.694 29.839 -19.396 1.00 36.28 647 ASN A CA 1
ATOM 4998 C C . ASN A 1 647 ? -1.503 31.292 -18.924 1.00 36.28 647 ASN A C 1
ATOM 5000 O O . ASN A 1 647 ? -2.074 32.200 -19.530 1.00 36.28 647 ASN A O 1
ATOM 5004 N N . GLU A 1 648 ? -0.620 31.558 -17.951 1.00 37.41 648 GLU A N 1
ATOM 5005 C CA . GLU A 1 648 ? -0.248 32.939 -17.593 1.00 37.41 648 GLU A CA 1
ATOM 5006 C C . GLU A 1 648 ? 0.458 33.661 -18.756 1.00 37.41 648 GLU A C 1
ATOM 5008 O O . GLU A 1 648 ? 0.137 34.807 -19.073 1.00 37.41 648 GLU A O 1
ATOM 5013 N N . ALA A 1 649 ? 1.350 32.967 -19.474 1.00 34.38 649 ALA A N 1
ATOM 5014 C CA . ALA A 1 649 ? 2.103 33.519 -20.606 1.00 34.38 649 ALA A CA 1
ATOM 5015 C C . ALA A 1 649 ? 1.250 33.871 -21.850 1.00 34.38 649 ALA A C 1
ATOM 5017 O O . ALA A 1 649 ? 1.767 34.463 -22.800 1.00 34.38 649 ALA A O 1
ATOM 5018 N N . ARG A 1 650 ? -0.044 33.518 -21.865 1.00 36.97 650 ARG A N 1
ATOM 5019 C CA . ARG A 1 650 ? -1.012 33.877 -22.922 1.00 36.97 650 ARG A CA 1
ATOM 5020 C C . ARG A 1 650 ? -2.116 34.837 -22.450 1.00 36.97 650 ARG A C 1
ATOM 5022 O O . ARG A 1 650 ? -2.971 35.196 -23.257 1.00 36.97 650 ARG A O 1
ATOM 5029 N N . GLY A 1 651 ? -2.098 35.252 -21.180 1.00 40.72 651 GLY A N 1
ATOM 5030 C CA . GLY A 1 651 ? -3.133 36.082 -20.548 1.00 40.72 651 GLY A CA 1
ATOM 5031 C C . GLY A 1 651 ? -2.748 37.538 -20.241 1.00 40.72 651 GLY A C 1
ATOM 5032 O O . GLY A 1 651 ? -3.516 38.205 -19.547 1.00 40.72 651 GLY A O 1
ATOM 5033 N N . GLY A 1 652 ? -1.586 38.018 -20.709 1.00 31.62 652 GLY A N 1
ATOM 5034 C CA . GLY A 1 652 ? -1.038 39.364 -20.439 1.00 31.62 652 GLY A CA 1
ATOM 5035 C C . GLY A 1 652 ? -1.004 40.300 -21.644 1.00 31.62 652 GLY A C 1
ATOM 5036 O O . GLY A 1 652 ? -0.578 39.840 -22.726 1.00 31.62 652 GLY A O 1
#

Mean predicted aligned error: 15.29 Å

Sequence (652 aa):
MAQRGGFILPIVLLVISLLAVTMASFVFFVRAEVHGTTAHADSQQALLAAESGLNEVIATLRLEPHNATAWFDSPERFRHKLIWCELYERDRDPVAKTGMRELSREGGGAPTPAWRFSVVADRDRDPSGLDNKSIRFGITPESGKLNLNTASEAQVAALLTDVLSRLPQVDNVTELINALLDWRDADNDTREGGAESDYYNTLEPPYNAKNGPFDSIEELLLVKGFNAAILYGEDVNRNGILDENENDGDESFPPYDNHDGTLDRGLAHFLTICSREPDTALDNKPRINLALDTATITAQIEEYFTPEELEICQGAVDFILQLKGQNFDFSQLNHVAQLYREGLQPDEEQTDGDAALAASPITLEQLPYIVDRFSVPRSAERSPQENEEQQGRPSEESQDEEGSGEEAGQGDQERDNETPAQSHDSGPRQPRPRNQGQQPSANPDSQGGSPAREHEQDSDFSGNANQKERGRRQSIRPGQEEDEEQSGGDELEALLGQLQGGGLTQGQGQTQGQQQEQGIPGLINVNTASARVLSLIPGITPEAVEAIIAARPALTPTAARTPAWLLSAGVDTATFHAIAPYITTKSYQYRVEVLGYADHNQVVKRCEWIIEMVGPVAQVRYFRDLTALGLAWPIDDEYIAGDAAQNEARGG

Nearest PDB structures (foldseek):
  6utu-assembly1_C  TM=6.685E-01  e=2.636E-04  Pseudomonas aeruginosa PAO1
  3ci0-assembly1_K  TM=5.706E-01  e=1.964E-03  Escherichia coli

Secondary structure (DSSP, 8-state):
------THHHHHHHHHHHHHHHHHHHHHHHHHHHHHHHHHHHHHHHHHHHHHHHHHHHHHHHHSTT-GGGTSS-HHHHSSEEEEESS--TTT-HHHHHS-GGGGGTTT-PPP-EEEEEEEB--PPPTTS--TTPPB-SPEEGGGSEETTT--HHHHHHHHHHHHTT-TT-S-HHHHHHHHHHHHSSS--PPTT---HHHHTTSSS------S--S-GGGGGGSTT--HHHHHTT-SSSS-S--GGGSSSTTSSSTT---SS----TTTTTEES--EE-SB-TTSPBPEETTS-HHHHHHHHHHHS-HHHHHHHHHHHHHHHHHHHTT--GGG-S-GGGG---S--TTS---TTGGGTTT----TTTHHHHHHHEEPPP-TT--TTHHHHTTS----------------------------------------------------------------------------------------------SSSHHHHHHHHHTS----------SSGGGTSS-EES-EETTT--HHHHTTSTT--HHHHHHHHHHGGG--TTGGGSTTHHHHTT--HHHHHHHGGGEES--SEEEEEEEEEETTT--EEEEEEEEEEETTEEEEEEEEE-GGG---S-SSGGGTTTTHHHHHTT--